Protein AF-A0A349E1Y2-F1 (afdb_monomer_lite)

Radius of gyration: 30.72 Å; chains: 1; bounding box: 69×61×112 Å

Sequence (383 aa):
MNTRKLNTIIAYQAIARTEKTYNQLSQEQRKIIEEQYIKGSHTPKEWIKLISKIVQYDTLADEARRFKIDQPIPTRMALLVVGVVIALLSAIQLKAYLMAGVALVTYFVGVFLYFLLPPGKKILQREQKQRLMAQKYSRILFDYSDLPNHFRKFILPFIKEVAKMMDDDEILRLNVNLGPKKELDHKFEREDIPTNENYDAPEGYVYEETEFYNYPLMNIRAKLSDGSILMFNIEDLIRNRRYVKKIYIEDDDKDELWKGTMRISYHLQTLLYKSSYDLAAKHTSKAGNFMIDDKENSVLDLKSKDNEFYLSYIDGGDAHILNLQASTITRLQRYYYFNDFEIDEELYYIPDIEFFKRLMRIIKHQVKPIKQKTAPDEVKNEE

Structure (mmCIF, N/CA/C/O backbone):
data_AF-A0A349E1Y2-F1
#
_entry.id   AF-A0A349E1Y2-F1
#
loop_
_atom_site.group_PDB
_atom_site.id
_atom_site.type_symbol
_atom_site.label_atom_id
_atom_site.label_alt_id
_atom_site.label_comp_id
_atom_site.label_asym_id
_atom_site.label_entity_id
_atom_site.label_seq_id
_atom_site.pdbx_PDB_ins_code
_atom_site.Cartn_x
_atom_site.Cartn_y
_atom_site.Cartn_z
_atom_site.occupancy
_atom_site.B_iso_or_equiv
_atom_site.auth_seq_id
_atom_site.auth_comp_id
_atom_site.auth_asym_id
_atom_site.auth_atom_id
_atom_site.pdbx_PDB_model_num
ATOM 1 N N . MET A 1 1 ? 11.392 30.718 -25.470 1.00 52.66 1 MET A N 1
ATOM 2 C CA . MET A 1 1 ? 12.154 29.642 -24.789 1.00 52.66 1 MET A CA 1
ATOM 3 C C . MET A 1 1 ? 11.576 28.306 -25.243 1.00 52.66 1 MET A C 1
ATOM 5 O O . MET A 1 1 ? 10.364 28.199 -25.269 1.00 52.66 1 MET A O 1
ATOM 9 N N . ASN A 1 2 ? 12.391 27.338 -25.679 1.00 76.88 2 ASN A N 1
ATOM 10 C CA . ASN A 1 2 ? 11.898 26.066 -26.234 1.00 76.88 2 ASN A CA 1
ATOM 11 C C . ASN A 1 2 ? 11.180 25.239 -25.144 1.00 76.88 2 ASN A C 1
ATOM 13 O O . ASN A 1 2 ? 11.788 24.968 -24.107 1.00 76.88 2 ASN A O 1
ATOM 17 N N . THR A 1 3 ? 9.928 24.838 -25.382 1.00 69.69 3 THR A N 1
ATOM 18 C CA . THR A 1 3 ? 9.076 24.040 -24.476 1.00 69.69 3 THR A CA 1
ATOM 19 C C . THR A 1 3 ? 9.789 22.792 -23.952 1.00 69.69 3 THR A C 1
ATOM 21 O O . THR A 1 3 ? 9.707 22.478 -22.769 1.00 69.69 3 THR A O 1
ATOM 24 N N . ARG A 1 4 ? 10.621 22.150 -24.783 1.00 67.69 4 ARG A N 1
ATOM 25 C CA . ARG A 1 4 ? 11.429 20.990 -24.378 1.00 67.69 4 ARG A CA 1
ATOM 26 C C . ARG A 1 4 ? 12.440 21.334 -23.283 1.00 67.69 4 ARG A C 1
ATOM 28 O O . ARG A 1 4 ? 12.598 20.590 -22.324 1.00 67.69 4 ARG A O 1
ATOM 35 N N . LYS A 1 5 ? 13.103 22.492 -23.392 1.00 66.25 5 LYS A N 1
ATOM 36 C CA . LYS A 1 5 ? 14.072 22.963 -22.389 1.00 66.25 5 LYS A CA 1
ATOM 37 C C . LYS A 1 5 ? 13.379 23.282 -21.062 1.00 66.25 5 LYS A C 1
ATOM 39 O O . LYS A 1 5 ? 13.960 23.022 -20.014 1.00 66.25 5 LYS A O 1
ATOM 44 N N . LEU A 1 6 ? 12.162 23.827 -21.112 1.00 69.88 6 LEU A N 1
ATOM 45 C CA . LEU A 1 6 ? 11.355 24.094 -19.922 1.00 69.88 6 LEU A CA 1
ATOM 46 C C . LEU A 1 6 ? 10.952 22.785 -19.223 1.00 69.88 6 LEU A C 1
ATOM 48 O O . LEU A 1 6 ? 11.232 22.643 -18.038 1.00 69.88 6 LEU A O 1
ATOM 52 N N . ASN A 1 7 ? 10.421 21.805 -19.960 1.00 70.94 7 ASN A N 1
ATOM 53 C CA . ASN A 1 7 ? 10.025 20.502 -19.407 1.00 70.94 7 ASN A CA 1
ATOM 54 C C . ASN A 1 7 ? 11.200 19.772 -18.750 1.00 70.94 7 ASN A C 1
ATOM 56 O O . ASN A 1 7 ? 11.075 19.252 -17.648 1.00 70.94 7 ASN A O 1
ATOM 60 N N . THR A 1 8 ? 12.374 19.798 -19.383 1.00 68.81 8 THR A N 1
ATOM 61 C CA . THR A 1 8 ? 13.592 19.220 -18.809 1.00 68.81 8 THR A CA 1
ATOM 62 C C . THR A 1 8 ? 14.010 19.911 -17.503 1.00 68.81 8 THR A C 1
ATOM 64 O O . THR A 1 8 ? 14.424 19.240 -16.564 1.00 68.81 8 THR A O 1
ATOM 67 N N . ILE A 1 9 ? 13.906 21.243 -17.411 1.00 71.44 9 ILE A N 1
ATOM 68 C CA . ILE A 1 9 ? 14.212 21.975 -16.169 1.00 71.44 9 ILE A CA 1
ATOM 69 C C . ILE A 1 9 ? 13.217 21.603 -15.063 1.00 71.44 9 ILE A C 1
ATOM 71 O O . ILE A 1 9 ? 13.644 21.369 -13.934 1.00 71.44 9 ILE A O 1
ATOM 75 N N . ILE A 1 10 ? 11.925 21.519 -15.388 1.00 75.94 10 ILE A N 1
ATOM 76 C CA . ILE A 1 10 ? 10.871 21.134 -14.441 1.00 75.94 10 ILE A CA 1
ATOM 77 C C . ILE A 1 10 ? 11.119 19.712 -13.919 1.00 75.94 10 ILE A C 1
ATOM 79 O O . ILE A 1 10 ? 11.145 19.513 -12.707 1.00 75.94 10 ILE A O 1
ATOM 83 N N . ALA A 1 11 ? 11.416 18.760 -14.807 1.00 74.06 11 ALA A N 1
ATOM 84 C CA . ALA A 1 11 ? 11.747 17.385 -14.437 1.00 74.06 11 ALA A CA 1
ATOM 85 C C . ALA A 1 11 ? 12.926 17.324 -13.451 1.00 74.06 11 ALA A C 1
ATOM 87 O O . ALA A 1 11 ? 12.847 16.675 -12.410 1.00 74.06 11 ALA A O 1
ATOM 88 N N . TYR A 1 12 ? 14.007 18.066 -13.719 1.00 75.62 12 TYR A N 1
ATOM 89 C CA . TYR A 1 12 ? 15.152 18.111 -12.805 1.00 75.62 12 TYR A CA 1
ATOM 90 C C . TYR A 1 12 ? 14.825 18.741 -11.457 1.00 75.62 12 TYR A C 1
ATOM 92 O O . TYR A 1 12 ? 15.349 18.298 -10.437 1.00 75.62 12 TYR A O 1
ATOM 100 N N . GLN A 1 13 ? 13.982 19.772 -11.434 1.00 81.31 13 GLN A N 1
ATOM 101 C CA . GLN A 1 13 ? 13.530 20.358 -10.178 1.00 81.31 13 GLN A CA 1
ATOM 102 C C . GLN A 1 13 ? 12.683 19.364 -9.378 1.00 81.31 13 GLN A C 1
ATOM 104 O O . GLN A 1 13 ? 12.879 19.271 -8.168 1.00 81.31 13 GLN A O 1
ATOM 109 N N . ALA A 1 14 ? 11.804 18.597 -10.029 1.00 82.25 14 ALA A N 1
ATOM 110 C CA . ALA A 1 14 ? 11.010 17.550 -9.386 1.00 82.25 14 ALA A CA 1
ATOM 111 C C . ALA A 1 14 ? 11.902 16.444 -8.793 1.00 82.25 14 ALA A C 1
ATOM 113 O O . ALA A 1 14 ? 11.780 16.113 -7.613 1.00 82.25 14 ALA A O 1
ATOM 114 N N . ILE A 1 15 ? 12.882 15.953 -9.558 1.00 80.88 15 ILE A N 1
ATOM 115 C CA . ILE A 1 15 ? 13.849 14.944 -9.095 1.00 80.88 15 ILE A CA 1
ATOM 116 C C . ILE A 1 15 ? 14.677 15.467 -7.912 1.00 80.88 15 ILE A C 1
ATOM 118 O O . ILE A 1 15 ? 14.789 14.799 -6.886 1.00 80.88 15 ILE A O 1
ATOM 122 N N . ALA A 1 16 ? 15.225 16.682 -8.011 1.00 82.69 16 ALA A N 1
ATOM 123 C CA . ALA A 1 16 ? 16.033 17.271 -6.942 1.00 82.69 16 ALA A CA 1
ATOM 124 C C . ALA A 1 16 ? 15.220 17.518 -5.659 1.00 82.69 16 ALA A C 1
ATOM 126 O O . ALA A 1 16 ? 15.735 17.347 -4.554 1.00 82.69 16 ALA A O 1
ATOM 127 N N . ARG A 1 17 ? 13.942 17.906 -5.787 1.00 86.62 17 ARG A N 1
ATOM 128 C CA . ARG A 1 17 ? 13.018 18.012 -4.647 1.00 86.62 17 ARG A CA 1
ATOM 129 C C . ARG A 1 17 ? 12.770 16.647 -4.013 1.00 86.62 17 ARG A C 1
ATOM 131 O O . ARG A 1 17 ? 12.836 16.548 -2.795 1.00 86.62 17 ARG A O 1
ATOM 138 N N . THR A 1 18 ? 12.553 15.615 -4.823 1.00 86.31 18 THR A N 1
ATOM 139 C CA . THR A 1 18 ? 12.339 14.237 -4.358 1.00 86.31 18 THR A CA 1
ATOM 140 C C . THR A 1 18 ? 13.556 13.708 -3.593 1.00 86.31 18 THR A C 1
ATOM 142 O O . THR A 1 18 ? 13.409 13.255 -2.461 1.00 86.31 18 THR A O 1
ATOM 145 N N . GLU A 1 19 ? 14.772 13.874 -4.135 1.00 84.56 19 GLU A N 1
ATOM 146 C CA . GLU A 1 19 ? 16.039 13.522 -3.463 1.00 84.56 19 GLU A CA 1
ATOM 147 C C . GLU A 1 19 ? 16.191 14.263 -2.128 1.00 84.56 19 GLU A C 1
ATOM 149 O O . GLU A 1 19 ? 16.528 13.671 -1.101 1.00 84.56 19 GLU A O 1
ATOM 154 N N . LYS A 1 20 ? 15.911 15.570 -2.119 1.00 89.38 20 LYS A N 1
ATOM 155 C CA . LYS A 1 20 ? 15.967 16.374 -0.897 1.00 89.38 20 LYS A CA 1
ATOM 156 C C . LYS A 1 20 ? 14.991 15.852 0.160 1.00 89.38 20 LYS A C 1
ATOM 158 O O . LYS A 1 20 ? 15.387 15.732 1.317 1.00 89.38 20 LYS A O 1
ATOM 163 N N . THR A 1 21 ? 13.755 15.538 -0.224 1.00 90.19 21 THR A N 1
ATOM 164 C CA . THR A 1 21 ? 12.740 14.993 0.686 1.00 90.19 21 THR A CA 1
ATOM 165 C C . THR A 1 21 ? 13.155 13.621 1.215 1.00 90.19 21 THR A C 1
ATOM 167 O O . THR A 1 21 ? 13.096 13.412 2.423 1.00 90.19 21 THR A O 1
ATOM 170 N N . TYR A 1 22 ? 13.670 12.727 0.362 1.00 89.00 22 TYR A N 1
ATOM 171 C CA . TYR A 1 22 ? 14.187 11.412 0.768 1.00 89.00 22 TYR A CA 1
ATOM 172 C C . TYR A 1 22 ? 15.303 11.522 1.817 1.00 89.00 22 TYR A C 1
ATOM 174 O O . TYR A 1 22 ? 15.293 10.861 2.858 1.00 89.00 22 TYR A O 1
ATOM 182 N N . ASN A 1 23 ? 16.242 12.444 1.598 1.00 89.44 23 ASN A N 1
ATOM 183 C CA . ASN A 1 23 ? 17.347 12.688 2.521 1.00 89.44 23 ASN A CA 1
ATOM 184 C C . ASN A 1 23 ? 16.897 13.270 3.875 1.00 89.44 23 ASN A C 1
ATOM 186 O O . ASN A 1 23 ? 17.634 13.177 4.853 1.00 89.44 23 ASN A O 1
ATOM 190 N N . GLN A 1 24 ? 15.689 13.832 3.961 1.00 93.12 24 GLN A N 1
ATOM 191 C CA . GLN A 1 24 ? 15.084 14.327 5.204 1.00 93.12 24 GLN A CA 1
ATOM 192 C C . GLN A 1 24 ? 14.238 13.277 5.941 1.00 93.12 24 GLN A C 1
ATOM 194 O O . GLN A 1 24 ? 13.742 13.556 7.042 1.00 93.12 24 GLN A O 1
ATOM 199 N N . LEU A 1 25 ? 14.039 12.100 5.341 1.00 92.94 25 LEU A N 1
ATOM 200 C CA . LEU A 1 25 ? 13.362 10.982 5.987 1.00 92.94 25 LEU A CA 1
ATOM 201 C C . LEU A 1 25 ? 14.235 10.403 7.102 1.00 92.94 25 LEU A C 1
ATOM 203 O O . LEU A 1 25 ? 15.463 10.341 6.975 1.00 92.94 25 LEU A O 1
ATOM 207 N N . SER A 1 26 ? 13.591 9.984 8.192 1.00 95.12 26 SER A N 1
ATOM 208 C CA . SER A 1 26 ? 14.247 9.222 9.254 1.00 95.12 26 SER A CA 1
ATOM 209 C C . SER A 1 26 ? 14.672 7.843 8.744 1.00 95.12 26 SER A C 1
ATOM 211 O O . SER A 1 26 ? 14.184 7.362 7.721 1.00 95.12 26 SER A O 1
ATOM 213 N N . GLN A 1 27 ? 15.565 7.181 9.480 1.00 94.00 27 GLN A N 1
ATOM 214 C CA . GLN A 1 27 ? 15.985 5.816 9.155 1.00 94.00 27 GLN A CA 1
ATOM 215 C C . GLN A 1 27 ? 14.794 4.849 9.099 1.00 94.00 27 GLN A C 1
ATOM 217 O O . GLN A 1 27 ? 14.702 4.048 8.180 1.00 94.00 27 GLN A O 1
ATOM 222 N N . GLU A 1 28 ? 13.855 4.974 10.036 1.00 93.75 28 GLU A N 1
ATOM 223 C CA . GLU A 1 28 ? 12.622 4.184 10.060 1.00 93.75 28 GLU A CA 1
ATOM 224 C C . GLU A 1 28 ? 11.751 4.416 8.817 1.00 93.75 28 GLU A C 1
ATOM 226 O O . GLU A 1 28 ? 11.279 3.467 8.203 1.00 93.75 28 GLU A O 1
ATOM 231 N N . GLN A 1 29 ? 11.588 5.671 8.393 1.00 93.00 29 GLN A N 1
ATOM 232 C CA . GLN A 1 29 ? 10.820 5.999 7.190 1.00 93.00 29 GLN A CA 1
ATOM 233 C C . GLN A 1 29 ? 11.460 5.431 5.926 1.00 93.00 29 GLN A C 1
ATOM 235 O O . GLN A 1 29 ? 10.749 4.933 5.061 1.00 93.00 29 GLN A O 1
ATOM 240 N N . ARG A 1 30 ? 12.793 5.494 5.816 1.00 90.56 30 ARG A N 1
ATOM 241 C CA . ARG A 1 30 ? 13.512 4.889 4.686 1.00 90.56 30 ARG A CA 1
ATOM 242 C C . ARG A 1 30 ? 13.379 3.376 4.694 1.00 90.56 30 ARG A C 1
ATOM 244 O O . ARG A 1 30 ? 13.084 2.813 3.654 1.00 90.56 30 ARG A O 1
ATOM 251 N N . LYS A 1 31 ? 13.488 2.749 5.868 1.00 90.50 31 LYS A N 1
ATOM 252 C CA . LYS A 1 31 ? 13.283 1.309 6.028 1.00 90.50 31 LYS A CA 1
ATOM 253 C C . LYS A 1 31 ? 11.891 0.877 5.554 1.00 90.50 31 LYS A C 1
ATOM 255 O O . LYS A 1 31 ? 11.790 -0.073 4.797 1.00 90.50 31 LYS A O 1
ATOM 260 N N . ILE A 1 32 ? 10.838 1.614 5.918 1.00 91.00 32 ILE A N 1
ATOM 261 C CA . ILE A 1 32 ? 9.468 1.344 5.441 1.00 91.00 32 ILE A CA 1
ATOM 262 C C . ILE A 1 32 ? 9.360 1.453 3.915 1.00 91.00 32 ILE A C 1
ATOM 264 O O . ILE A 1 32 ? 8.614 0.695 3.307 1.00 91.00 32 ILE A O 1
ATOM 268 N N . ILE A 1 33 ? 10.074 2.398 3.296 1.00 87.44 33 ILE A N 1
ATOM 269 C CA . ILE A 1 33 ? 10.068 2.572 1.838 1.00 87.44 33 ILE A CA 1
ATOM 270 C C . ILE A 1 33 ? 10.823 1.435 1.147 1.00 87.44 33 ILE A C 1
ATOM 272 O O . ILE A 1 33 ? 10.329 0.891 0.167 1.00 87.44 33 ILE A O 1
ATOM 276 N N . GLU A 1 34 ? 12.003 1.090 1.660 1.00 84.56 34 GLU A N 1
ATOM 277 C CA . GLU A 1 34 ? 12.879 0.053 1.107 1.00 84.56 34 GLU A CA 1
ATOM 278 C C . GLU A 1 34 ? 12.274 -1.349 1.263 1.00 84.56 34 GLU A C 1
ATOM 280 O O . GLU A 1 34 ? 12.304 -2.130 0.321 1.00 84.56 34 GLU A O 1
ATOM 285 N N . GLU A 1 35 ? 11.699 -1.659 2.428 1.00 86.50 35 GLU A N 1
ATOM 286 C CA . GLU A 1 35 ? 11.085 -2.964 2.714 1.00 86.50 35 GLU A CA 1
ATOM 287 C C . GLU A 1 35 ? 9.614 -3.040 2.285 1.00 86.50 35 GLU A C 1
ATOM 289 O O . GLU A 1 35 ? 9.026 -4.115 2.329 1.00 86.50 35 GLU A O 1
ATOM 294 N N . GLN A 1 36 ? 8.992 -1.907 1.933 1.00 86.44 36 GLN A N 1
ATOM 295 C CA . GLN A 1 36 ? 7.547 -1.797 1.683 1.00 86.44 36 GLN A 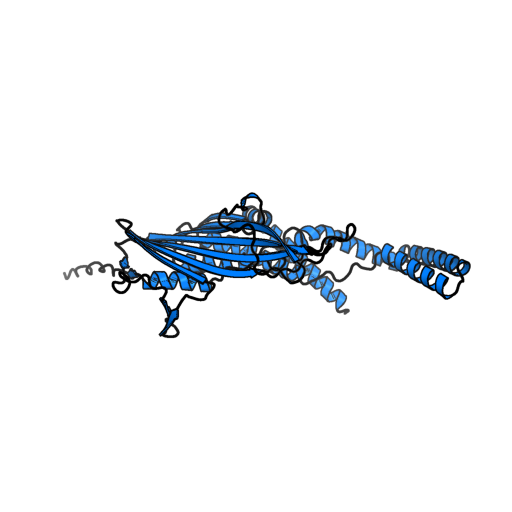CA 1
ATOM 296 C C . GLN A 1 36 ? 6.699 -2.403 2.815 1.00 86.44 36 GLN A C 1
ATOM 298 O O . GLN A 1 36 ? 5.600 -2.915 2.608 1.00 86.44 36 GLN A O 1
ATOM 303 N N . TYR A 1 37 ? 7.207 -2.326 4.042 1.00 89.50 37 TYR A N 1
ATOM 304 C CA . TYR A 1 37 ? 6.638 -2.998 5.197 1.00 89.50 37 TYR A CA 1
ATOM 305 C C . TYR A 1 37 ? 6.566 -2.036 6.378 1.00 89.50 37 TYR A C 1
ATOM 307 O O . TYR A 1 37 ? 7.553 -1.412 6.768 1.00 89.50 37 TYR A O 1
ATOM 315 N N . ILE A 1 38 ? 5.377 -1.898 6.960 1.00 91.62 38 ILE A N 1
ATOM 316 C CA . ILE A 1 38 ? 5.148 -1.103 8.165 1.00 91.62 38 ILE A CA 1
ATOM 317 C C . ILE A 1 38 ? 4.969 -2.072 9.317 1.00 91.62 38 ILE A C 1
ATOM 319 O O . ILE A 1 38 ? 4.028 -2.856 9.313 1.00 91.62 38 ILE A O 1
ATOM 323 N N . LYS A 1 39 ? 5.812 -1.988 10.343 1.00 93.88 39 LYS A N 1
ATOM 324 C CA . LYS A 1 39 ? 5.626 -2.754 11.576 1.00 93.88 39 LYS A CA 1
ATOM 325 C C . LYS A 1 39 ? 6.066 -1.929 12.764 1.00 93.88 39 LYS A C 1
ATOM 327 O O . LYS A 1 39 ? 7.240 -1.598 12.889 1.00 93.88 39 LYS A O 1
ATOM 332 N N . GLY A 1 40 ? 5.129 -1.626 13.652 1.00 94.62 40 GLY A N 1
ATOM 333 C CA . GLY A 1 40 ? 5.440 -0.804 14.810 1.00 94.62 40 GLY A CA 1
ATOM 334 C C . GLY A 1 40 ? 4.278 -0.608 15.766 1.00 94.62 40 GLY A C 1
ATOM 335 O O . GLY A 1 40 ? 3.177 -1.140 15.602 1.00 94.62 40 GLY A O 1
ATOM 336 N N . SER A 1 41 ? 4.553 0.157 16.811 1.00 96.62 41 SER A N 1
ATOM 337 C CA . SER A 1 41 ? 3.605 0.518 17.860 1.00 96.62 41 SER A CA 1
ATOM 338 C C . SER A 1 41 ? 3.901 1.952 18.263 1.00 96.62 41 SER A C 1
ATOM 340 O O . SER A 1 41 ? 4.926 2.215 18.883 1.00 96.62 41 SER A O 1
ATOM 342 N N . HIS A 1 42 ? 3.020 2.863 17.867 1.00 97.31 42 HIS A N 1
ATOM 343 C CA . HIS A 1 42 ? 3.172 4.301 18.076 1.00 97.31 42 HIS A CA 1
ATOM 344 C C . HIS A 1 42 ? 1.828 4.910 18.448 1.00 97.31 42 HIS A C 1
ATOM 346 O O . HIS A 1 42 ? 0.777 4.321 18.181 1.00 97.31 42 HIS A O 1
ATOM 352 N N . THR A 1 43 ? 1.851 6.114 19.008 1.00 97.94 43 THR A N 1
ATOM 353 C CA . THR A 1 43 ? 0.619 6.899 19.143 1.00 97.94 43 THR A CA 1
ATOM 354 C C . THR A 1 43 ? 0.076 7.275 17.755 1.00 97.94 43 THR A C 1
ATOM 356 O O . THR A 1 43 ? 0.845 7.382 16.786 1.00 97.94 43 THR A O 1
ATOM 359 N N . PRO A 1 44 ? -1.236 7.529 17.599 1.00 96.88 44 PRO A N 1
ATOM 360 C CA . PRO A 1 44 ? -1.799 7.956 16.320 1.00 96.88 44 PRO A CA 1
ATOM 361 C C . PRO A 1 44 ? -1.108 9.202 15.748 1.00 96.88 44 PRO A C 1
ATOM 363 O O . PRO A 1 44 ? -0.859 9.289 14.545 1.00 96.88 44 PRO A O 1
ATOM 366 N N . LYS A 1 45 ? -0.728 10.154 16.609 1.00 97.12 45 LYS A N 1
ATOM 367 C CA . LYS A 1 45 ? -0.027 11.384 16.215 1.00 97.12 45 LYS A CA 1
ATOM 368 C C . LYS A 1 45 ? 1.363 11.107 15.642 1.00 97.12 45 LYS A C 1
ATOM 370 O O . LYS A 1 45 ? 1.748 11.711 14.636 1.00 97.12 45 LYS A O 1
ATOM 375 N N . GLU A 1 46 ? 2.109 10.200 16.262 1.00 97.12 46 GLU A N 1
ATOM 376 C CA . GLU A 1 46 ? 3.413 9.751 15.770 1.00 97.12 46 GLU A CA 1
ATOM 377 C C . GLU A 1 46 ? 3.281 9.042 14.425 1.00 97.12 46 GLU A C 1
ATOM 379 O O . GLU A 1 46 ? 3.988 9.407 13.485 1.00 97.12 46 GLU A O 1
ATOM 384 N N . TRP A 1 47 ? 2.318 8.125 14.291 1.00 96.75 47 TRP A N 1
ATOM 385 C CA . TRP A 1 47 ? 2.032 7.456 13.023 1.00 96.75 47 TRP A CA 1
ATOM 386 C C . TRP A 1 47 ? 1.677 8.442 11.912 1.00 96.75 47 TRP A C 1
ATOM 388 O O . TRP A 1 47 ? 2.244 8.379 10.822 1.00 96.75 47 TRP A O 1
ATOM 398 N N . ILE A 1 48 ? 0.785 9.399 12.180 1.00 96.75 48 ILE A N 1
ATOM 399 C CA . ILE A 1 48 ? 0.413 10.431 11.206 1.00 96.75 48 ILE A CA 1
ATOM 400 C C . ILE A 1 48 ? 1.650 11.220 10.778 1.00 96.75 48 ILE A C 1
ATOM 402 O O . ILE A 1 48 ? 1.842 11.443 9.582 1.00 96.75 48 ILE A O 1
ATOM 406 N N . LYS A 1 49 ? 2.511 11.627 11.718 1.00 96.19 49 LYS A N 1
ATOM 407 C CA . LYS A 1 49 ? 3.748 12.361 11.415 1.00 96.19 49 LYS A CA 1
ATOM 408 C C . LYS A 1 49 ? 4.719 11.519 10.583 1.00 96.19 49 LYS A C 1
ATOM 410 O O . LYS A 1 49 ? 5.316 12.044 9.638 1.00 96.19 49 LYS A O 1
ATOM 415 N N . LEU A 1 50 ? 4.864 10.240 10.921 1.00 95.06 50 LEU A N 1
ATOM 416 C CA . LEU A 1 50 ? 5.732 9.294 10.231 1.00 95.06 50 LEU A CA 1
ATOM 417 C C . LEU A 1 50 ? 5.255 9.085 8.789 1.00 95.06 50 LEU A C 1
ATOM 419 O O . LEU A 1 50 ? 6.010 9.354 7.853 1.00 95.06 50 LEU A O 1
ATOM 423 N N . ILE A 1 51 ? 3.997 8.683 8.603 1.00 94.94 51 ILE A N 1
ATOM 424 C CA . ILE A 1 51 ? 3.429 8.339 7.294 1.00 94.94 51 ILE A CA 1
ATOM 425 C C . ILE A 1 51 ? 3.242 9.580 6.414 1.00 94.94 51 ILE A C 1
ATOM 427 O O . ILE A 1 51 ? 3.446 9.506 5.206 1.00 94.94 51 ILE A O 1
ATOM 431 N N . SER A 1 52 ? 2.931 10.752 6.982 1.00 95.12 52 SER A N 1
ATOM 432 C CA . SER A 1 52 ? 2.738 11.975 6.183 1.00 95.12 52 SER A CA 1
ATOM 433 C C . SER A 1 52 ? 3.983 12.367 5.384 1.00 95.12 52 SER A C 1
ATOM 435 O O . SER A 1 52 ? 3.851 12.814 4.247 1.00 95.12 52 SER A O 1
ATOM 437 N N . LYS A 1 53 ? 5.193 12.187 5.934 1.00 92.94 53 LYS A N 1
ATOM 438 C CA . LYS A 1 53 ? 6.430 12.453 5.178 1.00 92.94 53 LYS A CA 1
ATOM 439 C C . LYS A 1 53 ? 6.664 11.430 4.065 1.00 92.94 53 LYS A C 1
ATOM 441 O O . LYS A 1 53 ? 7.144 11.814 3.003 1.00 92.94 53 LYS A O 1
ATOM 446 N N . ILE A 1 54 ? 6.301 10.164 4.289 1.00 92.31 54 ILE A N 1
ATOM 447 C CA . ILE A 1 54 ? 6.363 9.120 3.255 1.00 92.31 54 ILE A CA 1
ATOM 448 C C . ILE A 1 54 ? 5.397 9.471 2.117 1.00 92.31 54 ILE A C 1
ATOM 450 O O . ILE A 1 54 ? 5.806 9.497 0.966 1.00 92.31 54 ILE A O 1
ATOM 454 N N . VAL A 1 55 ? 4.161 9.873 2.432 1.00 92.19 55 VAL A N 1
ATOM 455 C CA . VAL A 1 55 ? 3.165 10.321 1.438 1.00 92.19 55 VAL A CA 1
ATOM 456 C C . VAL A 1 55 ? 3.628 11.558 0.654 1.00 92.19 55 VAL A C 1
ATOM 458 O O . VAL A 1 55 ? 3.355 11.679 -0.541 1.00 92.19 55 VAL A O 1
ATOM 461 N N . GLN A 1 56 ? 4.326 12.494 1.306 1.00 91.69 56 GLN A N 1
ATOM 462 C CA . GLN A 1 56 ? 4.923 13.652 0.630 1.00 91.69 56 GLN A CA 1
ATOM 463 C C . GLN A 1 56 ? 6.024 13.231 -0.346 1.00 91.69 56 GLN A C 1
ATOM 465 O O . GLN A 1 56 ? 6.059 13.735 -1.466 1.00 91.69 56 GLN A O 1
ATOM 470 N N . TYR A 1 57 ? 6.906 12.319 0.070 1.00 89.88 57 TYR A N 1
ATOM 471 C CA . TYR A 1 57 ? 7.926 11.744 -0.804 1.00 89.88 57 TYR A CA 1
ATOM 472 C C . TYR A 1 57 ? 7.287 11.026 -2.000 1.00 89.88 57 TYR A C 1
ATOM 474 O O . TYR A 1 57 ? 7.614 11.361 -3.133 1.00 89.88 57 TYR A O 1
ATOM 482 N N . ASP A 1 58 ? 6.323 10.141 -1.750 1.00 87.19 58 ASP A N 1
ATOM 483 C CA . ASP A 1 58 ? 5.578 9.383 -2.761 1.00 87.19 58 ASP A CA 1
ATOM 484 C C . ASP A 1 58 ? 4.911 10.300 -3.801 1.00 87.19 58 ASP A C 1
ATOM 486 O O . ASP A 1 58 ? 5.074 10.138 -5.005 1.00 87.19 58 ASP A O 1
ATOM 490 N N . THR A 1 59 ? 4.258 11.375 -3.349 1.00 87.44 59 THR A N 1
ATOM 491 C CA . THR A 1 59 ? 3.621 12.347 -4.254 1.00 87.44 59 THR A CA 1
ATOM 492 C C . THR A 1 59 ? 4.636 13.092 -5.132 1.00 87.44 59 THR A C 1
ATOM 494 O O . THR A 1 59 ? 4.352 13.374 -6.296 1.00 87.44 59 THR A O 1
ATOM 497 N N . LEU A 1 60 ? 5.818 13.415 -4.598 1.00 86.38 60 LEU A N 1
ATOM 498 C CA . LEU A 1 60 ? 6.893 14.043 -5.375 1.00 86.38 60 LEU A CA 1
ATOM 499 C C . LEU A 1 60 ? 7.558 13.049 -6.335 1.00 86.38 60 LEU A C 1
ATOM 501 O O . LEU A 1 60 ? 7.914 13.433 -7.449 1.00 86.38 60 LEU A O 1
ATOM 505 N N . ALA A 1 61 ? 7.687 11.783 -5.931 1.00 82.00 61 ALA A N 1
ATOM 506 C CA . ALA A 1 61 ? 8.184 10.708 -6.779 1.00 82.00 61 ALA A CA 1
ATOM 507 C C . ALA A 1 61 ? 7.229 10.455 -7.959 1.00 82.00 61 ALA A C 1
ATOM 509 O O . ALA A 1 61 ? 7.679 10.441 -9.102 1.00 82.00 61 ALA A O 1
ATOM 510 N N . ASP A 1 62 ? 5.915 10.380 -7.716 1.00 80.38 62 ASP A N 1
ATOM 511 C CA . ASP A 1 62 ? 4.863 10.354 -8.747 1.00 80.38 62 ASP A CA 1
ATOM 512 C C . ASP A 1 62 ? 5.003 11.507 -9.748 1.00 80.38 62 ASP A C 1
ATOM 514 O O . ASP A 1 62 ? 4.950 11.310 -10.965 1.00 80.38 62 ASP A O 1
ATOM 518 N N . GLU A 1 63 ? 5.173 12.732 -9.245 1.00 80.94 63 GLU A N 1
ATOM 519 C CA . GLU A 1 63 ? 5.355 13.916 -10.083 1.00 80.94 63 GLU A CA 1
ATOM 520 C C . GLU A 1 63 ? 6.634 13.801 -10.924 1.00 80.94 63 GLU A C 1
ATOM 522 O O . GLU A 1 63 ? 6.598 14.042 -12.131 1.00 80.94 63 GLU A O 1
ATOM 527 N N . ALA A 1 64 ? 7.745 13.372 -10.320 1.00 77.12 64 ALA A N 1
ATOM 528 C CA . ALA A 1 64 ? 9.009 13.155 -11.014 1.00 77.12 64 ALA A CA 1
ATOM 529 C C . ALA A 1 64 ? 8.903 12.068 -12.101 1.00 77.12 64 ALA A C 1
ATOM 531 O O . ALA A 1 64 ? 9.469 12.252 -13.179 1.00 77.12 64 ALA A O 1
ATOM 532 N N . ARG A 1 65 ? 8.134 10.992 -11.865 1.00 73.00 65 ARG A N 1
ATOM 533 C CA . ARG A 1 65 ? 7.877 9.904 -12.830 1.00 73.00 65 ARG A CA 1
ATOM 534 C C . ARG A 1 65 ? 7.096 10.365 -14.059 1.00 73.00 65 ARG A C 1
ATOM 536 O O . ARG A 1 65 ? 7.395 9.939 -15.173 1.00 73.00 65 ARG A O 1
ATOM 543 N N . ARG A 1 66 ? 6.114 11.260 -13.885 1.00 70.94 66 ARG A N 1
ATOM 544 C CA . ARG A 1 66 ? 5.315 11.803 -15.007 1.00 70.94 66 ARG A CA 1
ATOM 545 C C . ARG A 1 66 ? 6.173 12.515 -16.040 1.00 70.94 66 ARG A C 1
ATOM 547 O O . ARG A 1 66 ? 5.835 12.526 -17.223 1.00 70.94 66 ARG A O 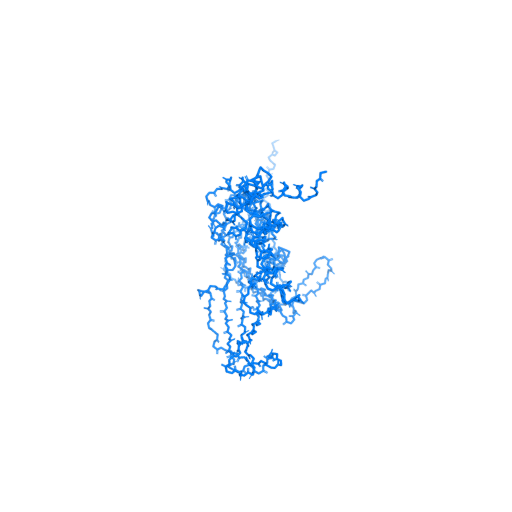1
ATOM 554 N N . PHE A 1 67 ? 7.294 13.080 -15.609 1.00 67.38 67 PHE A N 1
ATOM 555 C CA . PHE A 1 67 ? 8.313 13.552 -16.523 1.00 67.38 67 PHE A CA 1
ATOM 556 C C . PHE A 1 67 ? 9.125 12.358 -17.016 1.00 67.38 67 PHE A C 1
ATOM 558 O O . PHE A 1 67 ? 10.267 12.155 -16.601 1.00 67.38 67 PHE A O 1
ATOM 565 N N . LYS A 1 68 ? 8.552 11.590 -17.956 1.00 56.47 68 LYS A N 1
ATOM 566 C CA . LYS A 1 68 ? 9.363 10.744 -18.834 1.00 56.47 68 LYS A CA 1
ATOM 567 C C . LYS A 1 68 ? 10.477 11.646 -19.347 1.00 56.47 68 LYS A C 1
ATOM 569 O O . LYS A 1 68 ? 10.210 12.697 -19.935 1.00 56.47 68 LYS A O 1
ATOM 574 N N . ILE A 1 69 ? 11.728 11.311 -19.032 1.00 53.97 69 ILE A N 1
ATOM 575 C CA . ILE A 1 69 ? 12.873 11.998 -19.623 1.00 53.97 69 ILE A CA 1
ATOM 576 C C . ILE A 1 69 ? 12.825 11.595 -21.095 1.00 53.97 69 ILE A C 1
ATOM 578 O O . ILE A 1 69 ? 13.365 10.566 -21.491 1.00 53.97 69 ILE A O 1
ATOM 582 N N . ASP A 1 70 ? 12.040 12.353 -21.863 1.00 42.72 70 ASP A N 1
ATOM 583 C CA . ASP A 1 70 ? 11.630 11.992 -23.205 1.00 42.72 70 ASP A CA 1
ATOM 584 C C . ASP A 1 70 ? 12.859 11.876 -24.093 1.00 42.72 70 ASP A C 1
ATOM 586 O O . ASP A 1 70 ? 13.531 12.864 -24.427 1.00 42.72 70 ASP A O 1
ATOM 590 N N . GLN A 1 71 ? 13.044 10.625 -24.500 1.00 45.00 71 GLN A N 1
ATOM 591 C CA . GLN A 1 71 ? 13.985 10.094 -25.462 1.00 45.00 71 GLN A CA 1
ATOM 592 C C . GLN A 1 71 ? 15.457 10.186 -25.044 1.00 45.00 71 GLN A C 1
ATOM 594 O O . GLN A 1 71 ? 15.947 11.267 -24.695 1.00 45.00 71 GLN A O 1
ATOM 599 N N . PRO A 1 72 ? 16.221 9.083 -25.179 1.00 49.31 72 PRO A N 1
ATOM 600 C CA . PRO A 1 72 ? 17.666 9.209 -25.227 1.00 49.31 72 PRO A CA 1
ATOM 601 C C . PRO A 1 72 ? 17.987 10.226 -26.328 1.00 49.31 72 PRO A C 1
ATOM 603 O O . PRO A 1 72 ? 17.524 10.088 -27.463 1.00 49.31 72 PRO A O 1
ATOM 606 N N . ILE A 1 73 ? 18.752 11.278 -26.000 1.00 53.09 73 ILE A N 1
ATOM 607 C CA . ILE A 1 73 ? 19.440 12.062 -27.034 1.00 53.09 73 ILE A CA 1
ATOM 608 C C . ILE A 1 73 ? 20.066 11.022 -27.969 1.00 53.09 73 ILE A C 1
ATOM 610 O O . ILE A 1 73 ? 20.721 10.121 -27.434 1.00 53.09 73 ILE A O 1
ATOM 614 N N . PRO A 1 74 ? 19.836 11.076 -29.300 1.00 53.81 74 PRO A N 1
ATOM 615 C CA . PRO A 1 74 ? 20.367 10.075 -30.209 1.00 53.81 74 PRO A CA 1
ATOM 616 C C . PRO A 1 74 ? 21.858 9.966 -29.938 1.00 53.81 74 PRO A C 1
ATOM 618 O O . PRO A 1 74 ? 22.622 10.914 -30.130 1.00 53.81 74 PRO A O 1
ATOM 621 N N . THR A 1 75 ? 22.227 8.825 -29.366 1.00 63.03 75 THR A N 1
ATOM 622 C CA . THR A 1 75 ? 23.580 8.579 -28.903 1.00 63.03 75 THR A CA 1
ATOM 623 C C . THR A 1 75 ? 24.492 8.624 -30.122 1.00 63.03 75 THR A C 1
ATOM 625 O O . THR A 1 75 ? 24.046 8.426 -31.258 1.00 63.03 75 THR A O 1
ATOM 628 N N . ARG A 1 76 ? 25.795 8.839 -29.920 1.00 66.88 76 ARG A N 1
ATOM 629 C CA . ARG A 1 76 ? 26.777 8.689 -31.008 1.00 66.88 76 ARG A CA 1
ATOM 630 C C . ARG A 1 76 ? 26.543 7.390 -31.799 1.00 66.88 76 ARG A C 1
ATOM 632 O O . ARG A 1 76 ? 26.631 7.408 -33.019 1.00 66.88 76 ARG A O 1
ATOM 639 N N . MET A 1 77 ? 26.167 6.307 -31.116 1.00 66.38 77 MET A N 1
ATOM 640 C CA . MET A 1 77 ? 25.829 5.020 -31.731 1.00 66.38 77 MET A CA 1
ATOM 641 C C . MET A 1 77 ? 24.545 5.076 -32.565 1.00 66.38 77 MET A C 1
ATOM 643 O O . MET A 1 77 ? 24.546 4.563 -33.674 1.00 66.38 77 MET A O 1
ATOM 647 N N . ALA A 1 78 ? 23.484 5.742 -32.102 1.00 71.19 78 ALA A N 1
ATOM 648 C CA . ALA A 1 78 ? 22.245 5.884 -32.870 1.00 71.19 78 ALA A CA 1
ATOM 649 C C . ALA A 1 78 ? 22.466 6.629 -34.198 1.00 71.19 78 ALA A C 1
ATOM 651 O O . ALA A 1 78 ? 21.960 6.201 -35.231 1.00 71.19 78 ALA A O 1
ATOM 652 N N . LEU A 1 79 ? 23.274 7.698 -34.202 1.00 73.31 79 LEU A N 1
ATOM 653 C CA . LEU A 1 79 ? 23.635 8.403 -35.440 1.00 73.31 79 LEU A CA 1
ATOM 654 C C . LEU A 1 79 ? 24.475 7.521 -36.377 1.00 73.31 79 LEU A C 1
ATOM 656 O O . LEU A 1 79 ? 24.214 7.484 -37.576 1.00 73.31 79 LEU A O 1
ATOM 660 N N . LEU A 1 80 ? 25.434 6.761 -35.836 1.00 76.81 80 LEU A N 1
ATOM 661 C CA . LEU A 1 80 ? 26.226 5.811 -36.626 1.00 76.81 80 LEU A CA 1
ATOM 662 C C . LEU A 1 80 ? 25.346 4.713 -37.248 1.00 76.81 80 LEU A C 1
ATOM 664 O O . LEU A 1 80 ? 25.495 4.423 -38.431 1.00 76.81 80 LEU A O 1
ATOM 668 N N . VAL A 1 81 ? 24.401 4.153 -36.487 1.00 79.75 81 VAL A N 1
ATOM 669 C CA . VAL A 1 81 ? 23.466 3.114 -36.952 1.00 79.75 81 VAL A CA 1
ATOM 670 C C . VAL A 1 81 ? 22.537 3.650 -38.040 1.00 79.75 81 VAL A C 1
ATOM 672 O O . VAL A 1 81 ? 22.388 3.008 -39.075 1.00 79.75 81 VAL A O 1
ATOM 675 N N . VAL A 1 82 ? 21.967 4.847 -37.863 1.00 80.75 82 VAL A N 1
ATOM 676 C CA . VAL A 1 82 ? 21.124 5.486 -38.889 1.00 80.75 82 VAL A CA 1
ATOM 677 C C . VAL A 1 82 ? 21.907 5.687 -40.190 1.00 80.75 82 VAL A C 1
ATOM 679 O O . VAL A 1 82 ? 21.392 5.383 -41.264 1.00 80.75 82 VAL A O 1
ATOM 682 N N . GLY A 1 83 ? 23.166 6.127 -40.106 1.00 77.06 83 GLY A N 1
ATOM 683 C CA . GLY A 1 83 ? 24.038 6.254 -41.276 1.00 77.06 83 GLY A CA 1
ATOM 684 C C . GLY A 1 83 ? 24.275 4.931 -42.005 1.00 77.06 83 GLY A C 1
ATOM 685 O O . GLY A 1 83 ? 24.190 4.885 -43.231 1.00 77.06 83 GLY A O 1
ATOM 686 N N . VAL A 1 84 ? 24.510 3.845 -41.261 1.00 82.31 84 VAL A N 1
ATOM 687 C CA . VAL A 1 84 ? 24.688 2.493 -41.819 1.00 82.31 84 VAL A CA 1
ATOM 688 C C . VAL A 1 84 ? 23.424 2.008 -42.520 1.00 82.31 84 VAL A C 1
ATOM 690 O O . VAL A 1 84 ? 23.504 1.547 -43.656 1.00 82.31 84 VAL A O 1
ATOM 693 N N . VAL A 1 85 ? 22.259 2.150 -41.882 1.00 83.25 85 VAL A N 1
ATOM 694 C CA . VAL A 1 85 ? 20.970 1.723 -42.448 1.00 83.25 85 VAL A CA 1
ATOM 695 C C . VAL A 1 85 ? 20.661 2.487 -43.738 1.00 83.25 85 VAL A C 1
ATOM 697 O O . VAL A 1 85 ? 20.324 1.872 -44.748 1.00 83.25 85 VAL A O 1
ATOM 700 N N . ILE A 1 86 ? 20.842 3.812 -43.748 1.00 80.38 86 ILE A N 1
ATOM 701 C CA . ILE A 1 86 ? 20.613 4.641 -44.941 1.00 80.38 86 ILE A CA 1
ATOM 702 C C . ILE A 1 86 ? 21.579 4.262 -46.071 1.00 80.38 86 ILE A C 1
ATOM 704 O O . ILE A 1 86 ? 21.159 4.158 -47.226 1.00 80.38 86 ILE A O 1
ATOM 708 N N . ALA A 1 87 ? 22.857 4.027 -45.762 1.00 76.56 87 ALA A N 1
ATOM 709 C CA . ALA A 1 87 ? 23.846 3.624 -46.758 1.00 76.56 87 ALA A CA 1
ATOM 710 C C . ALA A 1 87 ? 23.531 2.246 -47.362 1.00 76.56 87 ALA A C 1
ATOM 712 O O . ALA A 1 87 ? 23.606 2.093 -48.579 1.00 76.56 87 ALA A O 1
ATOM 713 N N . LEU A 1 88 ? 23.122 1.273 -46.539 1.00 78.75 88 LEU A N 1
ATOM 714 C CA . LEU A 1 88 ? 22.696 -0.060 -46.982 1.00 78.75 88 LEU A CA 1
ATOM 715 C C . LEU A 1 88 ? 21.467 0.005 -47.894 1.00 78.75 88 LEU A C 1
ATOM 717 O O . LEU A 1 88 ? 21.489 -0.560 -48.986 1.00 78.75 88 LEU A O 1
ATOM 721 N N . LEU A 1 89 ? 20.427 0.738 -47.489 1.00 83.12 89 LEU A N 1
ATOM 722 C CA . LEU A 1 89 ? 19.217 0.917 -48.298 1.00 83.12 89 LEU A CA 1
ATOM 723 C C . LEU A 1 89 ? 19.532 1.589 -49.642 1.00 83.12 89 LEU A C 1
ATOM 725 O O . LEU A 1 89 ? 19.073 1.135 -50.690 1.00 83.12 89 LEU A O 1
ATOM 729 N N . SER A 1 90 ? 20.386 2.615 -49.626 1.00 75.12 90 SER A N 1
ATOM 730 C CA . SER A 1 90 ? 20.818 3.322 -50.837 1.00 75.12 90 SER A CA 1
ATOM 731 C C . SER A 1 90 ? 21.658 2.430 -51.760 1.00 75.12 90 SER A C 1
ATOM 733 O O . SER A 1 90 ? 21.490 2.470 -52.979 1.00 75.12 90 SER A O 1
ATOM 735 N N . ALA A 1 91 ? 22.536 1.592 -51.195 1.00 78.94 91 ALA A N 1
ATOM 736 C CA . ALA A 1 91 ? 23.349 0.637 -51.947 1.00 78.94 91 ALA A CA 1
ATOM 737 C C . ALA A 1 91 ? 22.485 -0.392 -52.687 1.00 78.94 91 ALA A C 1
ATOM 739 O O . ALA A 1 91 ? 22.734 -0.672 -53.861 1.00 78.94 91 ALA A O 1
ATOM 740 N N . ILE A 1 92 ? 21.458 -0.916 -52.010 1.00 83.25 92 ILE A N 1
ATOM 741 C CA . ILE A 1 92 ? 20.519 -1.900 -52.558 1.00 83.25 92 ILE A CA 1
ATOM 742 C C . ILE A 1 92 ? 19.671 -1.269 -53.669 1.00 83.25 92 ILE A C 1
ATOM 744 O O . ILE A 1 92 ? 19.569 -1.831 -54.759 1.00 83.25 92 ILE A O 1
ATOM 748 N N . GLN A 1 93 ? 19.101 -0.085 -53.428 1.00 86.69 93 GLN A N 1
ATOM 749 C CA . GLN A 1 93 ? 18.183 0.563 -54.369 1.00 86.69 93 GLN A CA 1
ATOM 750 C C . GLN A 1 93 ? 18.878 1.038 -55.653 1.00 86.69 93 GLN A C 1
ATOM 752 O O . GLN A 1 93 ? 18.310 0.934 -56.738 1.00 86.69 93 GLN A O 1
ATOM 757 N N . LEU A 1 94 ? 20.116 1.532 -55.547 1.00 85.69 94 LEU A N 1
ATOM 758 C CA . LEU A 1 94 ? 20.873 2.080 -56.678 1.00 85.69 94 LEU A CA 1
ATOM 759 C C . LEU A 1 94 ? 21.854 1.074 -57.305 1.00 85.69 94 LEU A C 1
ATOM 761 O O . LEU A 1 94 ? 22.515 1.408 -58.285 1.00 85.69 94 LEU A O 1
ATOM 765 N N . LYS A 1 95 ? 21.986 -0.139 -56.738 1.00 86.38 95 LYS A N 1
ATOM 766 C CA . LYS A 1 95 ? 22.992 -1.162 -57.108 1.00 86.38 95 LYS A CA 1
ATOM 767 C C . LYS A 1 95 ? 24.436 -0.629 -57.148 1.00 86.38 95 LYS A C 1
ATOM 769 O O . LYS A 1 95 ? 25.298 -1.179 -57.830 1.00 86.38 95 LYS A O 1
ATOM 774 N N . ALA A 1 96 ? 24.714 0.439 -56.405 1.00 85.88 96 ALA A N 1
ATOM 775 C CA . ALA A 1 96 ? 25.969 1.184 -56.443 1.00 85.88 96 ALA A CA 1
ATOM 776 C C . ALA A 1 96 ? 26.776 0.975 -55.151 1.00 85.88 96 ALA A C 1
ATOM 778 O O . ALA A 1 96 ? 27.088 1.922 -54.427 1.00 85.88 96 ALA A O 1
ATOM 779 N N . TYR A 1 97 ? 27.118 -0.283 -54.856 1.00 83.00 97 TYR A N 1
ATOM 780 C CA . TYR A 1 97 ? 27.765 -0.690 -53.601 1.00 83.00 97 TYR A CA 1
ATOM 781 C C . TYR A 1 97 ? 29.073 0.056 -53.310 1.00 83.00 97 TYR A C 1
ATOM 783 O O . TYR A 1 97 ? 29.335 0.432 -52.169 1.00 83.00 97 TYR A O 1
ATOM 791 N N . LEU A 1 98 ? 29.874 0.323 -54.345 1.00 83.50 98 LEU A N 1
ATOM 792 C CA . LEU A 1 98 ? 31.166 0.994 -54.198 1.00 83.50 98 LEU A CA 1
ATOM 793 C C . LEU A 1 98 ? 30.999 2.469 -53.795 1.00 83.50 98 LEU A C 1
ATOM 795 O O . LEU A 1 98 ? 31.673 2.939 -52.881 1.00 83.50 98 LEU A O 1
ATOM 799 N N . MET A 1 99 ? 30.043 3.180 -54.405 1.00 81.38 99 MET A N 1
ATOM 800 C CA . MET A 1 99 ? 29.724 4.562 -54.025 1.00 81.38 99 MET A CA 1
ATOM 801 C C . MET A 1 99 ? 29.104 4.644 -52.629 1.00 81.38 99 MET A C 1
ATOM 803 O O . MET A 1 99 ? 29.454 5.538 -51.860 1.00 81.38 99 MET A O 1
ATOM 807 N N . ALA A 1 100 ? 28.237 3.694 -52.271 1.00 77.69 100 ALA A N 1
ATOM 808 C CA . ALA A 1 100 ? 27.667 3.625 -50.929 1.00 77.69 100 ALA A CA 1
ATOM 809 C C . ALA A 1 100 ? 28.742 3.389 -49.853 1.00 77.69 100 ALA A C 1
ATOM 811 O O . ALA A 1 100 ? 28.698 4.020 -48.798 1.00 77.69 100 ALA A O 1
ATOM 812 N N . GLY A 1 101 ? 29.743 2.547 -50.137 1.00 80.25 101 GLY A N 1
ATOM 813 C CA . GLY A 1 101 ? 30.885 2.323 -49.247 1.00 80.25 101 GLY A CA 1
ATOM 814 C C . GLY A 1 101 ? 31.707 3.592 -49.004 1.00 80.25 101 GLY A C 1
ATOM 815 O O . GLY A 1 101 ? 31.975 3.938 -47.854 1.00 80.25 101 GLY A O 1
ATOM 816 N N . VAL A 1 102 ? 32.049 4.333 -50.064 1.00 84.94 102 VAL A N 1
ATOM 817 C CA . VAL A 1 102 ? 32.781 5.609 -49.940 1.00 84.94 102 VAL A CA 1
ATOM 818 C C . VAL A 1 102 ? 31.958 6.637 -49.159 1.00 84.94 102 VAL A C 1
ATOM 820 O O . VAL A 1 102 ? 32.472 7.241 -48.219 1.00 84.94 102 VAL A O 1
ATOM 823 N N . ALA A 1 103 ? 30.670 6.787 -49.483 1.00 78.94 103 ALA A N 1
ATOM 824 C CA . ALA A 1 103 ? 29.773 7.709 -48.789 1.00 78.94 103 ALA A CA 1
ATOM 825 C C . ALA A 1 103 ? 29.645 7.386 -47.290 1.00 78.94 103 ALA A C 1
ATOM 827 O O . ALA A 1 103 ? 29.643 8.300 -46.464 1.00 78.94 103 ALA A O 1
ATOM 828 N N . LEU A 1 104 ? 29.598 6.101 -46.926 1.00 82.62 104 LEU A N 1
ATOM 829 C CA . LEU A 1 104 ? 29.549 5.659 -45.534 1.00 82.62 104 LEU A CA 1
ATOM 830 C C . LEU A 1 104 ? 30.836 6.016 -44.774 1.00 82.62 104 LEU A C 1
ATOM 832 O O . LEU A 1 104 ? 30.766 6.529 -43.657 1.00 82.62 104 LEU A O 1
ATOM 836 N N . VAL A 1 105 ? 32.011 5.806 -45.381 1.00 84.38 105 VAL A N 1
ATOM 837 C CA . VAL A 1 105 ? 33.298 6.194 -44.777 1.00 84.38 105 VAL A CA 1
ATOM 838 C C . VAL A 1 105 ? 33.359 7.709 -44.573 1.00 84.38 105 VAL A C 1
ATOM 840 O O . VAL A 1 105 ? 33.692 8.169 -43.479 1.00 84.38 105 VAL A O 1
ATOM 843 N N . THR A 1 106 ? 32.978 8.500 -45.581 1.00 84.12 106 THR A N 1
ATOM 844 C CA . THR A 1 106 ? 32.924 9.965 -45.468 1.00 84.12 106 THR A CA 1
ATOM 845 C C . THR A 1 106 ? 31.943 10.412 -44.383 1.00 84.12 106 THR A C 1
ATOM 847 O O . THR A 1 106 ? 32.266 11.300 -43.592 1.00 84.12 106 THR A O 1
ATOM 850 N N . TYR A 1 107 ? 30.777 9.768 -44.286 1.00 84.25 107 TYR A N 1
ATOM 851 C CA . TYR A 1 107 ? 29.796 10.024 -43.234 1.00 84.25 107 TYR A CA 1
ATOM 852 C C . TYR A 1 107 ? 30.374 9.756 -41.840 1.00 84.25 107 TYR A C 1
ATOM 854 O O . TYR A 1 107 ? 30.280 10.615 -40.963 1.00 84.25 107 TYR A O 1
ATOM 862 N N . PHE A 1 108 ? 31.034 8.613 -41.633 1.00 83.19 108 PHE A N 1
ATOM 863 C CA . PHE A 1 108 ? 31.652 8.285 -40.348 1.00 83.19 108 PHE A CA 1
ATOM 864 C C . PHE A 1 108 ? 32.740 9.275 -39.943 1.00 83.19 108 PHE A C 1
ATOM 866 O O . PHE A 1 108 ? 32.767 9.707 -38.788 1.00 83.19 108 PHE A O 1
ATOM 873 N N . VAL A 1 109 ? 33.596 9.684 -40.883 1.00 86.50 109 VAL A N 1
ATOM 874 C CA . VAL A 1 109 ? 34.608 10.722 -40.641 1.00 86.50 109 VAL A CA 1
ATOM 875 C C . VAL A 1 109 ? 33.936 12.049 -40.277 1.00 86.50 109 VAL A C 1
ATOM 877 O O . VAL A 1 109 ? 34.340 12.694 -39.311 1.00 86.50 109 VAL A O 1
ATOM 880 N N . GLY A 1 110 ? 32.869 12.431 -40.983 1.00 83.94 110 GLY A N 1
ATOM 881 C CA . GLY A 1 110 ? 32.090 13.635 -40.694 1.00 83.94 110 GLY A CA 1
ATOM 882 C C . GLY A 1 110 ? 31.456 13.623 -39.301 1.00 83.94 110 GLY A C 1
ATOM 883 O O . GLY A 1 110 ? 31.600 14.589 -38.552 1.00 83.94 110 GLY A O 1
ATOM 884 N N . VAL A 1 111 ? 30.816 12.517 -38.908 1.00 81.81 111 VAL A N 1
ATOM 885 C CA . VAL A 1 111 ? 30.245 12.335 -37.561 1.00 81.81 111 VAL A CA 1
ATOM 886 C C . VAL A 1 111 ? 31.342 12.386 -36.495 1.00 81.81 111 VAL A C 1
ATOM 888 O O . VAL A 1 111 ? 31.174 13.035 -35.462 1.00 81.81 111 VAL A O 1
ATOM 891 N N . PHE A 1 112 ? 32.489 11.751 -36.742 1.00 84.00 112 PHE A N 1
ATOM 892 C CA . PHE A 1 112 ? 33.627 11.776 -35.826 1.00 84.00 112 PHE A CA 1
ATOM 893 C C . PHE A 1 112 ? 34.178 13.198 -35.630 1.00 84.00 112 PHE A C 1
ATOM 895 O O . PHE A 1 112 ? 34.339 13.648 -34.493 1.00 84.00 112 PHE A O 1
ATOM 902 N N . LEU A 1 113 ? 34.392 13.936 -36.723 1.00 85.75 113 LEU A N 1
ATOM 903 C CA . LEU A 1 113 ? 34.849 15.327 -36.690 1.00 85.75 113 LEU A CA 1
ATOM 904 C C . LEU A 1 113 ? 33.830 16.252 -36.019 1.00 85.75 113 LEU A C 1
ATOM 906 O O . LEU A 1 113 ? 34.210 17.090 -35.203 1.00 85.75 113 LEU A O 1
ATOM 910 N N . TYR A 1 114 ? 32.536 16.069 -36.289 1.00 83.94 114 TYR A N 1
ATOM 911 C CA . TYR A 1 114 ? 31.467 16.834 -35.648 1.00 83.94 114 TYR A CA 1
ATOM 912 C C . TYR A 1 114 ? 31.556 16.769 -34.118 1.00 83.94 114 TYR A C 1
ATOM 914 O O . TYR A 1 114 ? 31.482 17.800 -33.446 1.00 83.94 114 TYR A O 1
ATOM 922 N N . PHE A 1 115 ? 31.782 15.574 -33.565 1.00 81.06 115 PHE A N 1
ATOM 923 C CA . PHE A 1 115 ? 31.910 15.363 -32.123 1.00 81.06 115 PHE A CA 1
ATOM 924 C C . PHE A 1 115 ? 33.241 15.851 -31.523 1.00 81.06 115 PHE A C 1
ATOM 926 O O . PHE A 1 115 ? 33.296 16.119 -30.321 1.00 81.06 115 PHE A O 1
ATOM 933 N N . LEU A 1 116 ? 34.288 16.034 -32.334 1.00 83.06 116 LEU A N 1
ATOM 934 C CA . LEU A 1 116 ? 35.547 16.669 -31.917 1.00 83.06 116 LEU A CA 1
ATOM 935 C C . LEU A 1 116 ? 35.442 18.200 -31.833 1.00 83.06 116 LEU A C 1
ATOM 937 O O . LEU A 1 116 ? 36.143 18.826 -31.029 1.00 83.06 116 LEU A O 1
ATOM 941 N N . LEU A 1 117 ? 34.560 18.806 -32.630 1.00 88.38 117 LEU A N 1
ATOM 942 C CA . LEU A 1 117 ? 34.348 20.251 -32.662 1.00 88.38 117 LEU A CA 1
ATOM 943 C C . LEU A 1 117 ? 33.571 20.759 -31.424 1.00 88.38 117 LEU A C 1
ATOM 945 O O . LEU A 1 117 ? 32.811 20.010 -30.801 1.00 88.38 117 LEU A O 1
ATOM 949 N N . PRO A 1 118 ? 33.699 22.056 -31.062 1.00 86.94 118 PRO A N 1
ATOM 950 C CA . PRO A 1 118 ? 33.000 22.654 -29.920 1.00 86.94 118 PRO A CA 1
ATOM 951 C C . PRO A 1 118 ? 31.480 22.391 -29.831 1.00 86.94 118 PRO A C 1
ATOM 953 O O . PRO A 1 118 ? 31.009 22.117 -28.723 1.00 86.94 118 PRO A O 1
ATOM 956 N N . PRO A 1 119 ? 30.679 22.456 -30.921 1.00 82.06 119 PRO A N 1
ATOM 957 C CA . PRO A 1 119 ? 29.250 22.145 -30.849 1.00 82.06 119 PRO A CA 1
ATOM 958 C C . PRO A 1 119 ? 28.981 20.678 -30.485 1.00 82.06 119 PRO A C 1
ATOM 960 O O . PRO A 1 119 ? 28.150 20.423 -29.613 1.00 82.06 119 PRO A O 1
ATOM 963 N N . GLY A 1 120 ? 29.714 19.728 -31.072 1.00 78.12 120 GLY A N 1
ATOM 964 C CA . GLY A 1 120 ? 29.566 18.306 -30.762 1.00 78.12 120 GLY A CA 1
ATOM 965 C C . GLY A 1 120 ? 30.034 17.956 -29.350 1.00 78.12 120 GLY A C 1
ATOM 966 O O . GLY A 1 120 ? 29.326 17.251 -28.631 1.00 78.12 120 GLY A O 1
ATOM 967 N N . LYS A 1 121 ? 31.143 18.547 -28.878 1.00 81.12 121 LYS A N 1
ATOM 968 C CA . LYS A 1 121 ? 31.586 18.421 -27.477 1.00 81.12 121 LYS A CA 1
ATOM 969 C C . LYS A 1 121 ? 30.527 18.904 -26.484 1.00 81.12 121 LYS A C 1
ATOM 971 O O . LYS A 1 121 ? 30.292 18.240 -25.479 1.00 81.12 121 LYS A O 1
ATOM 976 N N . LYS A 1 122 ? 29.842 20.023 -26.763 1.00 80.19 122 LYS A N 1
ATOM 977 C CA . LYS A 1 122 ? 28.739 20.519 -25.913 1.00 80.19 122 LYS A CA 1
ATOM 978 C C . LYS A 1 122 ? 27.561 19.544 -25.862 1.00 80.19 122 LYS A C 1
ATOM 980 O O . LYS A 1 122 ? 26.916 19.439 -24.820 1.00 80.19 122 LYS A O 1
ATOM 985 N N . ILE A 1 123 ? 27.264 18.851 -26.961 1.00 76.06 123 ILE A N 1
ATOM 986 C CA . ILE A 1 123 ? 26.210 17.827 -27.002 1.00 76.06 123 ILE A CA 1
ATOM 987 C C . ILE A 1 123 ? 26.626 16.607 -26.180 1.00 76.06 123 ILE A C 1
ATOM 989 O O . ILE A 1 123 ? 25.855 16.191 -25.321 1.00 76.06 123 ILE A O 1
ATOM 993 N N . LEU A 1 124 ? 27.858 16.115 -26.345 1.00 76.88 124 LEU A N 1
ATOM 994 C CA . LEU A 1 124 ? 28.387 14.995 -25.557 1.00 76.88 124 LEU A CA 1
ATOM 995 C C . LEU A 1 124 ? 28.432 15.305 -24.060 1.00 76.88 124 LEU A C 1
ATOM 997 O O . LEU A 1 124 ? 28.032 14.479 -23.251 1.00 76.88 124 LEU A O 1
ATOM 1001 N N . GLN A 1 125 ? 28.851 16.511 -23.672 1.00 79.06 125 GLN A N 1
ATOM 1002 C CA . GLN A 1 125 ? 28.834 16.934 -22.268 1.00 79.06 125 GLN A CA 1
ATOM 1003 C C . GLN A 1 125 ? 27.413 16.973 -21.697 1.00 79.06 125 GLN A C 1
ATOM 1005 O O . GLN A 1 125 ? 27.197 16.597 -20.546 1.00 79.06 125 GLN A O 1
ATOM 1010 N N . ARG A 1 126 ? 26.429 17.420 -22.489 1.00 73.50 126 ARG A N 1
ATOM 1011 C CA . ARG A 1 126 ? 25.018 17.387 -22.083 1.00 73.50 126 ARG A CA 1
ATOM 1012 C C . ARG A 1 126 ? 24.524 15.956 -21.941 1.00 73.50 126 ARG A C 1
ATOM 1014 O O . ARG A 1 126 ? 23.907 15.661 -20.929 1.00 73.50 126 ARG A O 1
ATOM 1021 N N . GLU A 1 127 ? 24.823 15.087 -22.898 1.00 71.56 127 GLU A N 1
ATOM 1022 C CA . GLU A 1 127 ? 24.456 13.671 -22.858 1.00 71.56 127 GLU A CA 1
ATOM 1023 C C . GLU A 1 127 ? 25.094 12.962 -21.660 1.00 71.56 127 GLU A C 1
ATOM 1025 O O . GLU A 1 127 ? 24.400 12.301 -20.898 1.00 71.56 127 GLU A O 1
ATOM 1030 N N . GLN A 1 128 ? 26.392 13.152 -21.425 1.00 75.75 128 GLN A N 1
ATOM 1031 C CA . GLN A 1 128 ? 27.095 12.564 -20.289 1.00 75.75 128 GLN A CA 1
ATOM 1032 C C . GLN A 1 128 ? 26.535 13.079 -18.963 1.00 75.75 128 GLN A C 1
ATOM 1034 O O . GLN A 1 128 ? 26.314 12.290 -18.050 1.00 75.75 128 GLN A O 1
ATOM 1039 N N . LYS A 1 129 ? 26.225 14.378 -18.864 1.00 76.56 129 LYS A N 1
ATOM 1040 C CA . LYS A 1 129 ? 25.537 14.930 -17.693 1.00 76.56 129 LYS A CA 1
ATOM 1041 C C . LYS A 1 129 ? 24.154 14.303 -17.522 1.00 76.56 129 LYS A C 1
ATOM 1043 O O . LYS A 1 129 ? 23.809 13.937 -16.411 1.00 76.56 129 LYS A O 1
ATOM 1048 N N . GLN A 1 130 ? 23.379 14.139 -18.592 1.00 68.56 130 GLN A N 1
ATOM 1049 C CA . GLN A 1 130 ? 22.073 13.480 -18.531 1.00 68.56 130 GLN A CA 1
ATOM 1050 C C . GLN A 1 130 ? 22.182 12.016 -18.116 1.00 68.56 130 GLN A C 1
ATOM 1052 O O . GLN A 1 130 ? 21.391 11.591 -17.291 1.00 68.56 130 GLN A O 1
ATOM 1057 N N . ARG A 1 131 ? 23.169 11.269 -18.618 1.00 68.44 131 ARG A N 1
ATOM 1058 C CA . ARG A 1 131 ? 23.416 9.872 -18.237 1.00 68.44 131 ARG A CA 1
ATOM 1059 C C . ARG A 1 131 ? 23.864 9.742 -16.792 1.00 68.44 131 ARG A C 1
ATOM 1061 O O . ARG A 1 131 ? 23.325 8.910 -16.084 1.00 68.44 131 ARG A O 1
ATOM 1068 N N . LEU A 1 132 ? 24.796 10.581 -16.342 1.00 72.62 132 LEU A N 1
ATOM 1069 C CA . LEU A 1 132 ? 25.220 10.605 -14.942 1.00 72.62 132 LEU A CA 1
ATOM 1070 C C . LEU A 1 132 ? 24.055 10.961 -14.022 1.00 72.62 132 LEU A C 1
ATOM 1072 O O . LEU A 1 132 ? 23.917 10.366 -12.964 1.00 72.62 132 LEU A O 1
ATOM 1076 N N . MET A 1 133 ? 23.195 11.896 -14.427 1.00 67.00 133 MET A N 1
ATOM 1077 C CA . MET A 1 133 ? 21.991 12.232 -13.669 1.00 67.00 133 MET A CA 1
ATOM 1078 C C . MET A 1 133 ? 20.983 11.081 -13.727 1.00 67.00 133 MET A C 1
ATOM 1080 O O . MET A 1 133 ? 20.471 10.700 -12.691 1.00 67.00 133 MET A O 1
ATOM 1084 N N . ALA A 1 134 ? 20.747 10.472 -14.888 1.00 64.44 134 ALA A N 1
ATOM 1085 C CA . ALA A 1 134 ? 19.867 9.318 -15.029 1.00 64.44 134 ALA A CA 1
ATOM 1086 C C . ALA A 1 134 ? 20.364 8.122 -14.213 1.00 64.44 134 ALA A C 1
ATOM 1088 O O . ALA A 1 134 ? 19.545 7.469 -13.606 1.00 64.44 134 ALA A O 1
ATOM 1089 N N . GLN A 1 135 ? 21.672 7.874 -14.123 1.00 67.75 135 GLN A N 1
ATOM 1090 C CA . GLN A 1 135 ? 22.263 6.833 -13.272 1.00 67.75 135 GLN A CA 1
ATOM 1091 C C . GLN A 1 135 ? 22.240 7.205 -11.787 1.00 67.75 135 GLN A C 1
ATOM 1093 O O . GLN A 1 135 ? 21.981 6.364 -10.936 1.00 67.75 135 GLN A O 1
ATOM 1098 N N . LYS A 1 136 ? 22.502 8.473 -11.447 1.00 69.56 136 LYS A N 1
ATOM 1099 C CA . LYS A 1 136 ? 22.413 8.957 -10.063 1.00 69.56 136 LYS A CA 1
ATOM 1100 C C . LYS A 1 136 ? 20.973 8.873 -9.549 1.00 69.56 136 LYS A C 1
ATOM 1102 O O . LYS A 1 136 ? 20.745 8.538 -8.392 1.00 69.56 136 LYS A O 1
ATOM 1107 N N . TYR A 1 137 ? 20.017 9.197 -10.414 1.00 65.19 137 TYR A N 1
ATOM 1108 C CA . TYR A 1 137 ? 18.598 9.293 -10.099 1.00 65.19 137 TYR A CA 1
ATOM 1109 C C . TYR A 1 137 ? 17.792 8.076 -10.525 1.00 65.19 137 TYR A C 1
ATOM 1111 O O . TYR A 1 137 ? 16.613 8.026 -10.195 1.00 65.19 137 TYR A O 1
ATOM 1119 N N . SER A 1 138 ? 18.397 7.085 -11.188 1.00 62.00 138 SER A N 1
ATOM 1120 C CA . SER A 1 138 ? 17.698 5.863 -11.589 1.00 62.00 138 SER A CA 1
ATOM 1121 C C . SER A 1 138 ? 17.191 5.135 -10.367 1.00 62.00 138 SER A C 1
ATOM 1123 O O . SER A 1 138 ? 16.063 4.681 -10.380 1.00 62.00 138 SER A O 1
ATOM 1125 N N . ARG A 1 139 ? 17.960 5.124 -9.275 1.00 62.84 139 ARG A N 1
ATOM 1126 C CA . ARG A 1 139 ? 17.492 4.513 -8.033 1.00 62.84 139 ARG A CA 1
ATOM 1127 C C . ARG A 1 139 ? 16.227 5.188 -7.500 1.00 62.84 139 ARG A C 1
ATOM 1129 O O . ARG A 1 139 ? 15.272 4.528 -7.132 1.00 62.84 139 ARG A O 1
ATOM 1136 N N . ILE A 1 140 ? 16.187 6.520 -7.512 1.00 60.81 140 ILE A N 1
ATOM 1137 C CA . ILE A 1 140 ? 15.030 7.295 -7.028 1.00 60.81 140 ILE A CA 1
ATOM 1138 C C . ILE A 1 140 ? 13.833 7.175 -7.982 1.00 60.81 140 ILE A C 1
ATOM 1140 O O . ILE A 1 140 ? 12.695 7.198 -7.531 1.00 60.81 140 ILE A O 1
ATOM 1144 N N . LEU A 1 141 ? 14.076 7.067 -9.290 1.00 58.53 141 LEU A N 1
ATOM 1145 C CA . LEU A 1 141 ? 13.029 7.005 -10.311 1.00 58.53 141 LEU A CA 1
ATOM 1146 C C . LEU A 1 141 ? 12.493 5.585 -10.546 1.00 58.53 141 LEU A C 1
ATOM 1148 O O . LEU A 1 141 ? 11.300 5.446 -10.795 1.00 58.53 141 LEU A O 1
ATOM 1152 N N . PHE A 1 142 ? 13.345 4.564 -10.452 1.00 56.03 142 PHE A N 1
ATOM 1153 C CA . PHE A 1 142 ? 13.061 3.183 -10.857 1.00 56.03 142 PHE A CA 1
ATOM 1154 C C . PHE A 1 142 ? 13.198 2.160 -9.717 1.00 56.03 142 PHE A C 1
ATOM 1156 O O . PHE A 1 142 ? 12.386 1.247 -9.675 1.00 56.03 142 PHE A O 1
ATOM 1163 N N . ASP A 1 143 ? 14.139 2.316 -8.774 1.00 53.19 143 ASP A N 1
ATOM 1164 C CA . ASP A 1 143 ? 14.366 1.291 -7.729 1.00 53.19 143 ASP A CA 1
ATOM 1165 C C . ASP A 1 143 ? 13.535 1.521 -6.447 1.00 53.19 143 ASP A C 1
ATOM 1167 O O . ASP A 1 143 ? 13.186 0.567 -5.762 1.00 53.19 143 ASP A O 1
ATOM 1171 N N . TYR A 1 144 ? 13.217 2.775 -6.094 1.00 49.75 144 TYR A N 1
ATOM 1172 C CA . TYR A 1 144 ? 12.597 3.136 -4.801 1.00 49.75 144 TYR A CA 1
ATOM 1173 C C . TYR A 1 144 ? 11.144 3.636 -4.892 1.00 49.75 144 TYR A C 1
ATOM 1175 O O . TYR A 1 144 ? 10.611 4.129 -3.894 1.00 49.75 144 TYR A O 1
ATOM 1183 N N . SER A 1 145 ? 10.530 3.641 -6.080 1.00 48.44 145 SER A N 1
ATOM 1184 C CA . SER A 1 145 ? 9.402 4.547 -6.358 1.00 48.44 145 SER A CA 1
ATOM 1185 C C . SER A 1 145 ? 8.047 3.895 -6.573 1.00 48.44 145 SER A C 1
ATOM 1187 O O . SER A 1 145 ? 7.059 4.626 -6.588 1.00 48.44 145 SER A O 1
ATOM 1189 N N . ASP A 1 146 ? 7.953 2.568 -6.671 1.00 55.75 146 ASP A N 1
ATOM 1190 C CA . ASP A 1 146 ? 6.642 1.923 -6.731 1.00 55.75 146 ASP A CA 1
ATOM 1191 C C . ASP A 1 146 ? 6.109 1.634 -5.331 1.00 55.75 146 ASP A C 1
ATOM 1193 O O . ASP A 1 146 ? 5.740 0.517 -4.986 1.00 55.75 146 ASP A O 1
ATOM 1197 N N . LEU A 1 147 ? 6.104 2.676 -4.489 1.00 62.81 147 LEU A N 1
ATOM 1198 C CA . LEU A 1 147 ? 5.299 2.644 -3.280 1.00 62.81 147 LEU A CA 1
ATOM 1199 C C . LEU A 1 147 ? 3.847 2.553 -3.738 1.00 62.81 147 LEU A C 1
ATOM 1201 O O . LEU A 1 147 ? 3.367 3.434 -4.461 1.00 62.81 147 LEU A O 1
ATOM 1205 N N . PRO A 1 148 ? 3.119 1.507 -3.332 1.00 66.56 148 PRO A N 1
ATOM 1206 C CA . PRO A 1 148 ? 1.730 1.405 -3.703 1.00 66.56 148 PRO A CA 1
ATOM 1207 C C . PRO A 1 148 ? 0.987 2.637 -3.177 1.00 66.56 148 PRO A C 1
ATOM 1209 O O . PRO A 1 148 ? 1.194 3.091 -2.046 1.00 66.56 148 PRO A O 1
ATOM 1212 N N . ASN A 1 149 ? 0.081 3.176 -3.996 1.00 77.00 149 ASN A N 1
ATOM 1213 C CA . ASN A 1 149 ? -0.755 4.344 -3.686 1.00 77.00 149 ASN A CA 1
ATOM 1214 C C . ASN A 1 149 ? -1.545 4.230 -2.352 1.00 77.00 149 ASN A C 1
ATOM 1216 O O . ASN A 1 149 ? -2.212 5.183 -1.934 1.00 77.00 149 ASN A O 1
ATOM 1220 N N . HIS A 1 150 ? -1.496 3.072 -1.690 1.00 82.38 150 HIS A N 1
ATOM 1221 C CA . HIS A 1 150 ? -2.080 2.710 -0.402 1.00 82.38 150 HIS A CA 1
ATOM 1222 C C . HIS A 1 150 ? -1.716 3.682 0.707 1.00 82.38 150 HIS A C 1
ATOM 1224 O O . HIS A 1 150 ? -2.605 4.021 1.483 1.00 82.38 150 HIS A O 1
ATOM 1230 N N . PHE A 1 151 ? -0.483 4.199 0.774 1.00 87.56 151 PHE A N 1
ATOM 1231 C CA . PHE A 1 151 ? -0.112 5.161 1.822 1.00 87.56 151 PHE A CA 1
ATOM 1232 C C . PHE A 1 151 ? -1.009 6.402 1.804 1.00 87.56 151 PHE A C 1
ATOM 1234 O O . PHE A 1 151 ? -1.575 6.794 2.828 1.00 87.56 151 PHE A O 1
ATOM 1241 N N . ARG A 1 152 ? -1.163 7.005 0.620 1.00 88.19 152 ARG A N 1
ATOM 1242 C CA . ARG A 1 152 ? -1.937 8.231 0.408 1.00 88.19 152 ARG A CA 1
ATOM 1243 C C . ARG A 1 152 ? -3.440 7.973 0.397 1.00 88.19 152 ARG A C 1
ATOM 1245 O O . ARG A 1 152 ? -4.190 8.749 0.984 1.00 88.19 152 ARG A O 1
ATOM 1252 N N . LYS A 1 153 ? -3.876 6.924 -0.305 1.00 87.25 153 LYS A N 1
ATOM 1253 C CA . LYS A 1 153 ? -5.298 6.654 -0.558 1.00 87.25 153 LYS A CA 1
ATOM 1254 C C . LYS A 1 153 ? -5.989 5.923 0.592 1.00 87.25 153 LYS A C 1
ATOM 1256 O O . LYS A 1 153 ? -7.191 6.102 0.751 1.00 87.25 153 LYS A O 1
ATOM 1261 N N . PHE A 1 154 ? -5.255 5.149 1.395 1.00 89.75 154 PHE A N 1
ATOM 1262 C CA . PHE A 1 154 ? -5.849 4.308 2.433 1.00 89.75 154 PHE A CA 1
ATOM 1263 C C . PHE A 1 154 ? -5.198 4.451 3.809 1.00 89.75 154 PHE A C 1
ATOM 1265 O O . PHE A 1 154 ? -5.870 4.900 4.729 1.00 89.75 154 PHE A O 1
ATOM 1272 N N . ILE A 1 155 ? -3.910 4.133 3.971 1.00 93.06 155 ILE A N 1
ATOM 1273 C CA . ILE A 1 155 ? -3.252 3.997 5.284 1.00 93.06 155 ILE A CA 1
ATOM 1274 C C . ILE A 1 155 ? -3.298 5.310 6.072 1.00 93.06 155 ILE A C 1
ATOM 1276 O O . ILE A 1 155 ? -3.722 5.323 7.225 1.00 93.06 155 ILE A O 1
ATOM 1280 N N . LEU A 1 156 ? -2.908 6.438 5.467 1.00 94.75 156 LEU A N 1
ATOM 1281 C CA . LEU A 1 156 ? -2.942 7.728 6.160 1.00 94.75 156 LEU A CA 1
ATOM 1282 C C . LEU A 1 156 ? -4.380 8.177 6.502 1.00 94.75 156 LEU A C 1
ATOM 1284 O O . LEU A 1 156 ? -4.608 8.557 7.655 1.00 94.75 156 LEU A O 1
ATOM 1288 N N . PRO A 1 157 ? -5.358 8.151 5.571 1.00 95.62 157 PRO A N 1
ATOM 1289 C CA . PRO A 1 157 ? -6.765 8.371 5.912 1.00 95.62 157 PRO A CA 1
ATOM 1290 C C . PRO A 1 157 ? -7.277 7.441 7.015 1.00 95.62 157 PRO A C 1
ATOM 1292 O O . PRO A 1 157 ? -7.945 7.902 7.935 1.00 95.62 157 PRO A O 1
ATOM 1295 N N . PHE A 1 158 ? -6.920 6.161 6.960 1.00 95.19 158 PHE A N 1
ATOM 1296 C CA . PHE A 1 158 ? -7.302 5.154 7.939 1.00 95.19 158 PHE A CA 1
ATOM 1297 C C . PHE A 1 158 ? -6.801 5.501 9.339 1.00 95.19 158 PHE A C 1
ATOM 1299 O O . PHE A 1 158 ? -7.601 5.592 10.268 1.00 95.19 158 PHE A O 1
ATOM 1306 N N . ILE A 1 159 ? -5.501 5.777 9.487 1.00 96.12 159 ILE A N 1
ATOM 1307 C CA . ILE A 1 159 ? -4.912 6.155 10.778 1.00 96.12 159 ILE A CA 1
ATOM 1308 C C . ILE A 1 159 ? -5.604 7.408 11.324 1.00 96.12 159 ILE A C 1
ATOM 1310 O O . ILE A 1 159 ? -5.893 7.473 12.513 1.00 96.12 159 ILE A O 1
ATOM 1314 N N . LYS A 1 160 ? -5.923 8.388 10.468 1.00 96.62 160 LYS A N 1
ATOM 1315 C CA . LYS A 1 160 ? -6.652 9.598 10.880 1.00 96.62 160 LYS A CA 1
ATOM 1316 C C . LYS A 1 160 ? -8.073 9.312 11.359 1.00 96.62 160 LYS A C 1
ATOM 1318 O O . LYS A 1 160 ? -8.534 10.001 12.259 1.00 96.62 160 LYS A O 1
ATOM 1323 N N . GLU A 1 161 ? -8.783 8.359 10.760 1.00 96.06 161 GLU A N 1
ATOM 1324 C CA . GLU A 1 161 ? -10.117 7.974 11.235 1.00 96.06 161 GLU A CA 1
ATOM 1325 C C . GLU A 1 161 ? -10.041 7.218 12.561 1.00 96.06 161 GLU A C 1
ATOM 1327 O O . GLU A 1 161 ? -10.804 7.523 13.472 1.00 96.06 161 GLU A O 1
ATOM 1332 N N . VAL A 1 162 ? -9.084 6.298 12.706 1.00 95.12 162 VAL A N 1
ATOM 1333 C CA . VAL A 1 162 ? -8.859 5.585 13.971 1.00 95.12 162 VAL A CA 1
ATOM 1334 C C . VAL A 1 162 ? -8.434 6.541 15.086 1.00 95.12 162 VAL A C 1
ATOM 1336 O O . VAL A 1 162 ? -8.961 6.446 16.188 1.00 95.12 162 VAL A O 1
ATOM 1339 N N . ALA A 1 163 ? -7.585 7.530 14.789 1.00 96.31 163 ALA A N 1
ATOM 1340 C CA . ALA A 1 163 ? -7.152 8.550 15.745 1.00 96.31 163 ALA A CA 1
ATOM 1341 C C . ALA A 1 163 ? -8.316 9.329 16.378 1.00 96.31 163 ALA A C 1
ATOM 1343 O O . ALA A 1 163 ? -8.219 9.734 17.524 1.00 96.31 163 ALA A O 1
ATOM 1344 N N . LYS A 1 164 ? -9.436 9.525 15.665 1.00 96.31 164 LYS A N 1
ATOM 1345 C CA . LYS A 1 164 ? -10.621 10.212 16.217 1.00 96.31 164 LYS A CA 1
ATOM 1346 C C . LYS A 1 164 ? -11.342 9.402 17.299 1.00 96.31 164 LYS A C 1
ATOM 1348 O O . LYS A 1 164 ? -12.223 9.942 17.960 1.00 96.31 164 LYS A O 1
ATOM 1353 N N . MET A 1 165 ? -11.044 8.109 17.404 1.00 94.88 165 MET A N 1
ATOM 1354 C CA . MET A 1 165 ? -11.689 7.162 18.315 1.00 94.88 165 MET A CA 1
ATOM 1355 C C . MET A 1 165 ? -10.752 6.705 19.443 1.00 94.88 165 MET A C 1
ATOM 1357 O O . MET A 1 165 ? -11.157 5.890 20.265 1.00 94.88 165 MET A O 1
ATOM 1361 N N . MET A 1 166 ? -9.507 7.182 19.461 1.00 96.50 166 MET A N 1
ATOM 1362 C CA . MET A 1 166 ? -8.487 6.835 20.450 1.00 96.50 166 MET A CA 1
ATOM 1363 C C . MET A 1 166 ? -8.119 8.067 21.272 1.00 96.50 166 MET A C 1
ATOM 1365 O O . MET A 1 166 ? -8.233 9.188 20.776 1.00 96.50 166 MET A O 1
ATOM 1369 N N . ASP A 1 167 ? -7.627 7.850 22.489 1.00 95.94 167 ASP A N 1
ATOM 1370 C CA . ASP A 1 167 ? -6.936 8.903 23.231 1.00 95.94 167 ASP A CA 1
ATOM 1371 C C . ASP A 1 167 ? -5.539 9.153 22.635 1.00 95.94 167 ASP A C 1
ATOM 1373 O O . ASP A 1 167 ? -4.951 8.288 21.976 1.00 95.94 167 ASP A O 1
ATOM 1377 N N . ASP A 1 168 ? -5.007 10.359 22.840 1.00 94.50 168 ASP A N 1
ATOM 1378 C CA . ASP A 1 168 ? -3.755 10.811 22.216 1.00 94.50 168 ASP A CA 1
ATOM 1379 C C . ASP A 1 168 ? -2.519 10.003 22.663 1.00 94.50 168 ASP A C 1
ATOM 1381 O O . ASP A 1 168 ? -1.526 9.941 21.930 1.00 94.50 168 ASP A O 1
ATOM 1385 N N . ASP A 1 169 ? -2.563 9.409 23.857 1.00 95.69 169 ASP A N 1
ATOM 1386 C CA . ASP A 1 169 ? -1.497 8.620 24.479 1.00 95.69 169 ASP A CA 1
ATOM 1387 C C . ASP A 1 169 ? -1.627 7.107 24.241 1.00 95.69 169 ASP A C 1
ATOM 1389 O O . ASP A 1 169 ? -0.674 6.359 24.478 1.00 95.69 169 ASP A O 1
ATOM 1393 N N . GLU A 1 170 ? -2.764 6.647 23.714 1.00 96.88 170 GLU A N 1
ATOM 1394 C CA . GLU A 1 170 ? -2.992 5.234 23.428 1.00 96.88 170 GLU A CA 1
ATOM 1395 C C . GLU A 1 170 ? -2.167 4.747 22.229 1.00 96.88 170 GLU A C 1
ATOM 1397 O O . GLU A 1 170 ? -1.948 5.441 21.232 1.00 96.88 170 GLU A O 1
ATOM 1402 N N . ILE A 1 171 ? -1.702 3.499 22.307 1.00 97.56 171 ILE A N 1
ATOM 1403 C CA . ILE A 1 171 ? -0.809 2.922 21.298 1.00 97.56 171 ILE A CA 1
ATOM 1404 C C . ILE A 1 171 ? -1.612 2.232 20.194 1.00 97.56 171 ILE A C 1
ATOM 1406 O O . ILE A 1 171 ? -2.327 1.254 20.427 1.00 97.56 171 ILE A O 1
ATOM 1410 N N . LEU A 1 172 ? -1.409 2.683 18.956 1.00 97.69 172 LEU A N 1
ATOM 1411 C CA . LEU A 1 172 ? -1.889 2.029 17.745 1.00 97.69 172 LEU A CA 1
ATOM 1412 C C . LEU A 1 172 ? -0.813 1.070 17.224 1.00 97.69 172 LEU A C 1
ATOM 1414 O O . LEU A 1 172 ? 0.269 1.485 16.793 1.00 97.69 172 LEU A O 1
ATOM 1418 N N . ARG A 1 173 ? -1.115 -0.230 17.232 1.00 97.81 173 ARG A N 1
ATOM 1419 C CA . ARG A 1 173 ? -0.254 -1.252 16.626 1.00 97.81 173 ARG A CA 1
ATOM 1420 C C . ARG A 1 173 ? -0.654 -1.432 15.174 1.00 97.81 173 ARG A C 1
ATOM 1422 O O . ARG A 1 173 ? -1.821 -1.699 14.892 1.00 97.81 173 ARG A O 1
ATOM 1429 N N . LEU A 1 174 ? 0.319 -1.297 14.281 1.00 95.69 174 LEU A N 1
ATOM 1430 C CA . LEU A 1 174 ? 0.111 -1.363 12.843 1.00 95.69 174 LEU A CA 1
ATOM 1431 C C . LEU A 1 174 ? 1.142 -2.308 12.228 1.00 95.69 174 LEU A C 1
ATOM 1433 O O . LEU A 1 174 ? 2.345 -2.170 12.463 1.00 95.69 174 LEU A O 1
ATOM 1437 N N . ASN A 1 175 ? 0.644 -3.261 11.453 1.00 95.50 175 ASN A N 1
ATOM 1438 C CA . ASN A 1 175 ? 1.420 -4.161 10.621 1.00 95.50 175 ASN A CA 1
ATOM 1439 C C . ASN A 1 175 ? 0.822 -4.116 9.208 1.00 95.50 175 ASN A C 1
ATOM 1441 O O . ASN A 1 175 ? -0.343 -4.462 9.045 1.00 95.50 175 ASN A O 1
ATOM 1445 N N . VAL A 1 176 ? 1.564 -3.633 8.217 1.00 92.38 176 VAL A N 1
ATOM 1446 C CA . VAL A 1 176 ? 1.108 -3.525 6.824 1.00 92.38 176 VAL A CA 1
ATOM 1447 C C . VAL A 1 176 ? 2.191 -4.071 5.917 1.00 92.38 176 VAL A C 1
ATOM 1449 O O . VAL A 1 176 ? 3.321 -3.587 5.968 1.00 92.38 176 VAL A O 1
ATOM 1452 N N . ASN A 1 177 ? 1.830 -5.028 5.069 1.00 89.12 177 ASN A N 1
ATOM 1453 C CA . ASN A 1 177 ? 2.690 -5.515 4.005 1.00 89.12 177 ASN A CA 1
ATOM 1454 C C . ASN A 1 177 ? 2.244 -4.911 2.673 1.00 89.12 177 ASN A C 1
ATOM 1456 O O . ASN A 1 177 ? 1.105 -5.102 2.261 1.00 89.12 177 ASN A O 1
ATOM 1460 N N . LEU A 1 178 ? 3.115 -4.125 2.044 1.00 83.75 178 LEU A N 1
ATOM 1461 C CA . LEU A 1 178 ? 2.909 -3.537 0.718 1.00 83.75 178 LEU A CA 1
ATOM 1462 C C . LEU A 1 178 ? 3.904 -4.086 -0.310 1.00 83.75 178 LEU A C 1
ATOM 1464 O O . LEU A 1 178 ? 3.943 -3.576 -1.427 1.00 83.75 178 LEU A O 1
ATOM 1468 N N . GLY A 1 179 ? 4.698 -5.086 0.082 1.00 76.56 179 GLY A N 1
ATOM 1469 C CA . GLY A 1 179 ? 5.628 -5.788 -0.789 1.00 76.56 179 GLY A CA 1
ATOM 1470 C C . GLY A 1 179 ? 4.936 -6.579 -1.910 1.00 76.56 179 GLY A C 1
ATOM 1471 O O . GLY A 1 179 ? 3.704 -6.587 -2.031 1.00 76.56 179 GLY A O 1
ATOM 1472 N N . PRO A 1 180 ? 5.715 -7.288 -2.740 1.00 72.88 180 PRO A N 1
ATOM 1473 C CA . PRO A 1 180 ? 5.174 -8.086 -3.832 1.00 72.88 180 PRO A CA 1
ATOM 1474 C C . PRO A 1 180 ? 4.249 -9.193 -3.302 1.00 72.88 180 PRO A C 1
ATOM 1476 O O . PRO A 1 180 ? 4.591 -9.957 -2.407 1.00 72.88 180 PRO A O 1
ATOM 1479 N N . LYS A 1 181 ? 3.046 -9.312 -3.880 1.00 67.50 181 LYS A N 1
ATOM 1480 C CA . LYS A 1 181 ? 2.020 -10.252 -3.381 1.00 67.50 181 LYS A CA 1
ATOM 1481 C C . LYS A 1 181 ? 2.277 -11.724 -3.733 1.00 67.50 181 LYS A C 1
ATOM 1483 O O . LYS A 1 181 ? 1.653 -12.605 -3.147 1.00 67.50 181 LYS A O 1
ATOM 1488 N N . LYS A 1 182 ? 3.141 -12.000 -4.718 1.00 60.66 182 LYS A N 1
ATOM 1489 C CA . LYS A 1 182 ? 3.451 -13.352 -5.223 1.00 60.66 182 LYS A CA 1
ATOM 1490 C C . LYS A 1 182 ? 4.747 -13.905 -4.619 1.00 60.66 182 LYS A C 1
ATOM 1492 O O . LYS A 1 182 ? 5.648 -14.313 -5.346 1.00 60.66 182 LYS A O 1
ATOM 1497 N N . GLU A 1 183 ? 4.852 -13.907 -3.299 1.00 65.31 183 GLU A N 1
ATOM 1498 C CA . GLU A 1 183 ? 5.960 -14.575 -2.608 1.00 65.31 183 GLU A CA 1
ATOM 1499 C C . GLU A 1 183 ? 5.614 -16.049 -2.350 1.00 65.31 183 GLU A C 1
ATOM 1501 O O . GLU A 1 183 ? 4.457 -16.391 -2.088 1.00 65.31 183 GLU A O 1
ATOM 1506 N N . LEU A 1 184 ? 6.616 -16.933 -2.434 1.00 62.53 184 LEU A N 1
ATOM 1507 C CA . LEU A 1 184 ? 6.449 -18.374 -2.185 1.00 62.53 184 LEU A CA 1
ATOM 1508 C C . LEU A 1 184 ? 5.861 -18.650 -0.796 1.00 62.53 184 LEU A C 1
ATOM 1510 O O . LEU A 1 184 ? 5.039 -19.549 -0.655 1.00 62.53 184 LEU A O 1
ATOM 1514 N N . ASP A 1 185 ? 6.211 -17.824 0.188 1.00 71.38 185 ASP A N 1
ATOM 1515 C CA . ASP A 1 185 ? 5.757 -17.934 1.578 1.00 71.38 185 ASP A CA 1
ATOM 1516 C C . ASP A 1 185 ? 4.241 -17.729 1.742 1.00 71.38 185 ASP A C 1
ATOM 1518 O O . ASP A 1 185 ? 3.660 -18.119 2.755 1.00 71.38 185 ASP A O 1
ATOM 1522 N N . HIS A 1 186 ? 3.582 -17.137 0.744 1.00 74.56 186 HIS A N 1
ATOM 1523 C CA . HIS A 1 186 ? 2.136 -16.928 0.729 1.00 74.56 186 HIS A CA 1
ATOM 1524 C C . HIS A 1 186 ? 1.389 -17.957 -0.119 1.00 74.56 186 HIS A C 1
ATOM 1526 O O . HIS A 1 186 ? 0.155 -17.976 -0.082 1.00 74.56 186 HIS A O 1
ATOM 1532 N N . LYS A 1 187 ? 2.104 -18.804 -0.875 1.00 79.00 187 LYS A N 1
ATOM 1533 C CA . LYS A 1 187 ? 1.501 -19.842 -1.712 1.00 79.00 187 LYS A CA 1
ATOM 1534 C C . LYS A 1 187 ? 0.942 -20.952 -0.826 1.00 79.00 187 LYS A C 1
ATOM 1536 O O . LYS A 1 187 ? 1.629 -21.455 0.058 1.00 79.00 187 LYS A O 1
ATOM 1541 N N . PHE A 1 188 ? -0.297 -21.354 -1.075 1.00 80.75 188 PHE A N 1
ATOM 1542 C CA . PHE A 1 188 ? -0.903 -22.489 -0.385 1.00 80.75 188 PHE A CA 1
ATOM 1543 C C . PHE A 1 188 ? -1.631 -23.401 -1.370 1.00 80.75 188 PHE A C 1
ATOM 1545 O O . PHE A 1 188 ? -2.065 -22.974 -2.441 1.00 80.75 188 PHE A O 1
ATOM 1552 N N . GLU A 1 189 ? -1.752 -24.673 -1.008 1.00 75.94 189 GLU A N 1
ATOM 1553 C CA . GLU A 1 189 ? -2.483 -25.665 -1.790 1.00 75.94 189 GLU A CA 1
ATOM 1554 C C . GLU A 1 189 ? -3.918 -25.781 -1.274 1.00 75.94 189 GLU A C 1
ATOM 1556 O O . GLU A 1 189 ? -4.176 -25.704 -0.071 1.00 75.94 189 GLU A O 1
ATOM 1561 N N . ARG A 1 190 ? -4.870 -25.951 -2.193 1.00 70.62 190 ARG A N 1
ATOM 1562 C CA . ARG A 1 190 ? -6.278 -26.180 -1.865 1.00 70.62 190 ARG A CA 1
ATOM 1563 C C . ARG A 1 190 ? -6.689 -27.529 -2.446 1.00 70.62 190 ARG A C 1
ATOM 1565 O O . ARG A 1 190 ? -6.734 -27.688 -3.663 1.00 70.62 190 ARG A O 1
ATOM 1572 N N . GLU A 1 191 ? -6.960 -28.496 -1.573 1.00 62.78 191 GLU A N 1
ATOM 1573 C CA . GLU A 1 191 ? -7.279 -29.885 -1.951 1.00 62.78 191 GLU A CA 1
ATOM 1574 C C . GLU A 1 191 ? -8.673 -30.044 -2.587 1.00 62.78 191 GLU A C 1
ATOM 1576 O O . GLU A 1 191 ? -8.962 -31.046 -3.233 1.00 62.78 191 GLU A O 1
ATOM 1581 N N . ASP A 1 192 ? -9.557 -29.062 -2.410 1.00 63.91 192 ASP A N 1
ATOM 1582 C CA . ASP A 1 192 ? -10.976 -29.112 -2.778 1.00 63.91 192 ASP A CA 1
ATOM 1583 C C . ASP A 1 192 ? -11.274 -28.656 -4.217 1.00 63.91 192 ASP A C 1
ATOM 1585 O O . ASP A 1 192 ? -12.441 -28.516 -4.597 1.00 63.91 192 ASP A O 1
ATOM 1589 N N . ILE A 1 193 ? -10.246 -28.423 -5.036 1.00 58.09 193 ILE A N 1
ATOM 1590 C CA . ILE A 1 193 ? -10.423 -27.935 -6.405 1.00 58.09 193 ILE A CA 1
ATOM 1591 C C . ILE A 1 193 ? -10.389 -29.116 -7.367 1.00 58.09 193 ILE A C 1
ATOM 1593 O O . ILE A 1 193 ? -9.391 -29.837 -7.419 1.00 58.09 193 ILE A O 1
ATOM 1597 N N . PRO A 1 194 ? -11.452 -29.324 -8.162 1.00 53.38 194 PRO A N 1
ATOM 1598 C CA . PRO A 1 194 ? -11.463 -30.394 -9.142 1.00 53.38 194 PRO A CA 1
ATOM 1599 C C . PRO A 1 194 ? -10.309 -30.199 -10.131 1.00 53.38 194 PRO A C 1
ATOM 1601 O O . PRO A 1 194 ? -10.201 -29.169 -10.790 1.00 53.38 194 PRO A O 1
ATOM 1604 N N . THR A 1 195 ? -9.477 -31.231 -10.272 1.00 53.25 195 THR A N 1
ATOM 1605 C CA . THR A 1 195 ? -8.316 -31.302 -11.181 1.00 53.25 195 THR A CA 1
ATOM 1606 C C . THR A 1 195 ? -8.670 -31.152 -12.666 1.00 53.25 195 THR A C 1
ATOM 1608 O O . THR A 1 195 ? -7.780 -31.057 -13.502 1.00 53.25 195 THR A O 1
ATOM 1611 N N . ASN A 1 196 ? -9.961 -31.094 -13.002 1.00 52.28 196 ASN A N 1
ATOM 1612 C CA . ASN A 1 196 ? -10.491 -30.891 -14.346 1.00 52.28 196 ASN A CA 1
ATOM 1613 C C . ASN A 1 196 ? -11.603 -29.824 -14.325 1.00 52.28 196 ASN A C 1
ATOM 1615 O O . ASN A 1 196 ? -12.795 -30.139 -14.376 1.00 52.28 196 ASN A O 1
ATOM 1619 N N . GLU A 1 197 ? -11.240 -28.542 -14.251 1.00 52.19 197 GLU A N 1
ATOM 1620 C CA . GLU A 1 197 ? -12.188 -27.452 -14.505 1.00 52.19 197 GLU A CA 1
ATOM 1621 C C . GLU A 1 197 ? -12.441 -27.329 -16.022 1.00 52.19 197 GLU A C 1
ATOM 1623 O O . GLU A 1 197 ? -11.785 -26.575 -16.734 1.00 52.19 197 GLU A O 1
ATOM 1628 N N . ASN A 1 198 ? -13.458 -28.033 -16.525 1.00 50.69 198 ASN A N 1
ATOM 1629 C CA . ASN A 1 198 ? -14.055 -27.828 -17.858 1.00 50.69 198 ASN A CA 1
ATOM 1630 C C . ASN A 1 198 ? -14.802 -26.471 -17.990 1.00 50.69 198 ASN A C 1
ATOM 1632 O O . ASN A 1 198 ? -15.745 -26.345 -18.769 1.00 50.69 198 ASN A O 1
ATOM 1636 N N . TYR A 1 199 ? -14.421 -25.449 -17.219 1.00 59.47 199 TYR A N 1
ATOM 1637 C CA . TYR A 1 199 ? -15.114 -24.163 -17.125 1.00 59.47 199 TYR A CA 1
ATOM 1638 C C . TYR A 1 199 ? -14.131 -22.995 -17.343 1.00 59.47 199 TYR A C 1
ATOM 1640 O O . TYR A 1 199 ? -13.097 -22.898 -16.692 1.00 59.47 199 TYR A O 1
ATOM 1648 N N . ASP A 1 200 ? -14.493 -22.088 -18.256 1.00 63.62 200 ASP A N 1
ATOM 1649 C CA . ASP A 1 200 ? -13.880 -20.774 -18.543 1.00 63.62 200 ASP A CA 1
ATOM 1650 C C . ASP A 1 200 ? -12.527 -20.703 -19.286 1.00 63.62 200 ASP A C 1
ATOM 1652 O O . ASP A 1 200 ? -11.988 -19.594 -19.461 1.00 63.62 200 ASP A O 1
ATOM 1656 N N . ALA A 1 201 ? -11.981 -21.814 -19.792 1.00 64.94 201 ALA A N 1
ATOM 1657 C CA . ALA A 1 201 ? -10.860 -21.741 -20.735 1.00 64.94 201 ALA A CA 1
ATOM 1658 C C . ALA A 1 201 ? -11.308 -21.005 -22.019 1.00 64.94 201 ALA A C 1
ATOM 1660 O O . ALA A 1 201 ? -12.349 -21.352 -22.582 1.00 64.94 201 ALA A O 1
ATOM 1661 N N . PRO A 1 202 ? -10.578 -19.973 -22.489 1.00 70.88 202 PRO A N 1
ATOM 1662 C CA . PRO A 1 202 ? -10.869 -19.374 -23.787 1.00 70.88 202 PRO A CA 1
ATOM 1663 C C . PRO A 1 202 ? -10.766 -20.410 -24.908 1.00 70.88 202 PRO A C 1
ATOM 1665 O O . PRO A 1 202 ? -10.036 -21.399 -24.801 1.00 70.88 202 PRO A O 1
ATOM 1668 N N . GLU A 1 203 ? -11.472 -20.156 -26.006 1.00 73.94 203 GLU A N 1
ATOM 1669 C CA . GLU A 1 203 ? -11.397 -21.002 -27.192 1.00 73.94 203 GLU A CA 1
ATOM 1670 C C . GLU A 1 203 ? -9.938 -21.146 -27.659 1.00 73.94 203 GLU A C 1
ATOM 1672 O O . GLU A 1 203 ? -9.197 -20.169 -27.747 1.00 73.94 203 GLU A O 1
ATOM 1677 N N . GLY A 1 204 ? -9.505 -22.387 -27.894 1.00 72.56 204 GLY A N 1
ATOM 1678 C CA . GLY A 1 204 ? -8.125 -22.692 -28.279 1.00 72.56 204 GLY A CA 1
ATOM 1679 C C . GLY A 1 204 ? -7.127 -22.877 -27.129 1.00 72.56 204 GLY A C 1
ATOM 1680 O O . GLY A 1 204 ? -5.975 -23.173 -27.426 1.00 72.56 204 GLY A O 1
ATOM 1681 N N . TYR A 1 205 ? -7.531 -22.790 -25.855 1.00 72.75 205 TYR A N 1
ATOM 1682 C CA . TYR A 1 205 ? -6.654 -23.014 -24.694 1.00 72.75 205 TYR A CA 1
ATOM 1683 C C . TYR A 1 205 ? -7.077 -24.230 -23.841 1.00 72.75 205 TYR A C 1
ATOM 1685 O O . TYR A 1 205 ? -8.236 -24.651 -23.862 1.00 72.75 205 TYR A O 1
ATOM 1693 N N . VAL A 1 206 ? -6.129 -24.805 -23.095 1.00 74.94 206 VAL A N 1
ATOM 1694 C CA . VAL A 1 206 ? -6.295 -25.876 -22.097 1.00 74.94 206 VAL A CA 1
ATOM 1695 C C . VAL A 1 206 ? -5.818 -25.359 -20.747 1.00 74.94 206 VAL A C 1
ATOM 1697 O O . VAL A 1 206 ? -4.818 -24.656 -20.674 1.00 74.94 206 VAL A O 1
ATOM 1700 N N . TYR A 1 207 ? -6.543 -25.690 -19.686 1.00 72.81 207 TYR A N 1
ATOM 1701 C CA . TYR A 1 207 ? -6.135 -25.410 -18.313 1.00 72.81 207 TYR A CA 1
ATOM 1702 C C . TYR A 1 207 ? -4.922 -26.272 -17.911 1.00 72.81 207 TYR A C 1
ATOM 1704 O O . TYR A 1 207 ? -4.924 -27.471 -18.183 1.00 72.81 207 TYR A O 1
ATOM 1712 N N . GLU A 1 208 ? -3.914 -25.674 -17.269 1.00 73.38 208 GLU A N 1
ATOM 1713 C CA . GLU A 1 208 ? -2.699 -26.375 -16.813 1.00 73.38 208 GLU A CA 1
ATOM 1714 C C . GLU A 1 208 ? -2.613 -26.420 -15.282 1.00 73.38 208 GLU A C 1
ATOM 1716 O O . GLU A 1 208 ? -2.551 -27.497 -14.694 1.00 73.38 208 GLU A O 1
ATOM 1721 N N . GLU A 1 209 ? -2.661 -25.260 -14.622 1.00 76.06 209 GLU A N 1
ATOM 1722 C CA . GLU A 1 209 ? -2.464 -25.155 -13.174 1.00 76.06 209 GLU A CA 1
ATOM 1723 C C . GLU A 1 209 ? -3.250 -23.994 -12.551 1.00 76.06 209 GLU A C 1
ATOM 1725 O O . GLU A 1 209 ? -3.597 -23.011 -13.217 1.00 76.06 209 GLU A O 1
ATOM 1730 N N . THR A 1 210 ? -3.515 -24.100 -11.245 1.00 76.75 210 THR A N 1
ATOM 1731 C CA . THR A 1 210 ? -4.003 -22.989 -10.423 1.00 76.75 210 THR A CA 1
ATOM 1732 C C . THR A 1 210 ? -3.080 -22.790 -9.234 1.00 76.75 210 THR A C 1
ATOM 1734 O O . THR A 1 210 ? -2.765 -23.733 -8.516 1.00 76.75 210 THR A O 1
ATOM 1737 N N . GLU A 1 211 ? -2.726 -21.539 -8.978 1.00 81.06 211 GLU A N 1
ATOM 1738 C CA . GLU A 1 211 ? -1.972 -21.120 -7.807 1.00 81.06 211 GLU A CA 1
ATOM 1739 C C . GLU A 1 211 ? -2.844 -20.268 -6.891 1.00 81.06 211 GLU A C 1
ATOM 1741 O O . GLU A 1 211 ? -3.591 -19.401 -7.361 1.00 81.06 211 GLU A O 1
ATOM 1746 N N . PHE A 1 212 ? -2.712 -20.482 -5.584 1.00 81.69 212 PHE A N 1
ATOM 1747 C CA . PHE A 1 212 ? -3.365 -19.671 -4.566 1.00 81.69 212 PHE A CA 1
ATOM 1748 C C . PHE A 1 212 ? -2.342 -18.987 -3.686 1.00 81.69 212 PHE A C 1
ATOM 1750 O O . PHE A 1 212 ? -1.363 -19.607 -3.282 1.00 81.69 212 PHE A O 1
ATOM 1757 N N . TYR A 1 213 ? -2.619 -17.732 -3.352 1.00 82.38 213 TYR A N 1
ATOM 1758 C CA . TYR A 1 213 ? -1.833 -16.955 -2.409 1.00 82.38 213 TYR A CA 1
ATOM 1759 C C . TYR A 1 213 ? -2.752 -16.355 -1.353 1.00 82.38 213 TYR A C 1
ATOM 1761 O O . TYR A 1 213 ? -3.804 -15.810 -1.699 1.00 82.38 213 TYR A O 1
ATOM 1769 N N . ASN A 1 214 ? -2.364 -16.453 -0.083 1.00 85.44 214 ASN A N 1
ATOM 1770 C CA . ASN A 1 214 ? -2.997 -15.720 1.010 1.00 85.44 214 ASN A CA 1
ATOM 1771 C C . ASN A 1 214 ? -2.016 -14.677 1.546 1.00 85.44 214 ASN A C 1
ATOM 1773 O O . ASN A 1 214 ? -1.025 -15.017 2.192 1.00 85.44 214 ASN A O 1
ATOM 1777 N N . TYR A 1 215 ? -2.294 -13.413 1.251 1.00 84.94 215 TYR A N 1
ATOM 1778 C CA . TYR A 1 215 ? -1.405 -12.303 1.536 1.00 84.94 215 TYR A CA 1
ATOM 1779 C C . TYR A 1 215 ? -1.983 -11.414 2.652 1.00 84.94 215 TYR A C 1
ATOM 1781 O O . TYR A 1 215 ? -2.988 -10.729 2.430 1.00 84.94 215 TYR A O 1
ATOM 1789 N N . PRO A 1 216 ? -1.374 -11.381 3.853 1.00 88.50 216 PRO A N 1
ATOM 1790 C CA . PRO A 1 216 ? -1.836 -10.542 4.953 1.00 88.50 216 PRO A CA 1
ATOM 1791 C C . PRO A 1 216 ? -1.447 -9.079 4.702 1.00 88.50 216 PRO A C 1
ATOM 1793 O O . PRO A 1 216 ? -0.376 -8.621 5.101 1.00 88.50 216 PRO A O 1
ATOM 1796 N N . LEU A 1 217 ? -2.336 -8.337 4.041 1.00 88.56 217 LEU A N 1
ATOM 1797 C CA . LEU A 1 217 ? -2.113 -6.945 3.651 1.00 88.56 217 LEU A CA 1
ATOM 1798 C C . LEU A 1 217 ? -1.947 -6.033 4.871 1.00 88.56 217 LEU A C 1
ATOM 1800 O O . LEU A 1 217 ? -1.074 -5.168 4.892 1.00 88.56 217 LEU A O 1
ATOM 1804 N N . MET A 1 218 ? -2.807 -6.181 5.882 1.00 92.75 218 MET A N 1
ATOM 1805 C CA . MET A 1 218 ? -2.853 -5.252 7.011 1.00 92.75 218 MET A CA 1
ATOM 1806 C C . MET A 1 218 ? -3.421 -5.905 8.266 1.00 92.75 218 MET A C 1
ATOM 1808 O O . MET A 1 218 ? -4.416 -6.614 8.205 1.00 92.75 218 MET A O 1
ATOM 1812 N N . ASN A 1 219 ? -2.823 -5.618 9.416 1.00 95.88 219 ASN A N 1
ATOM 1813 C CA . ASN A 1 219 ? -3.294 -6.004 10.738 1.00 95.88 219 ASN A CA 1
ATOM 1814 C C . ASN A 1 219 ? -3.131 -4.822 11.693 1.00 95.88 219 ASN A C 1
ATOM 1816 O O . ASN A 1 219 ? -2.067 -4.200 11.784 1.00 95.88 219 ASN A O 1
ATOM 1820 N N . ILE A 1 220 ? -4.210 -4.510 12.399 1.00 96.12 220 ILE A N 1
ATOM 1821 C CA . ILE A 1 220 ? -4.284 -3.389 13.322 1.00 96.12 220 ILE A CA 1
ATOM 1822 C C . ILE A 1 220 ? -4.837 -3.850 14.643 1.00 96.12 220 ILE A C 1
ATOM 1824 O O . ILE A 1 220 ? -5.811 -4.602 14.704 1.00 96.12 220 ILE A O 1
ATOM 1828 N N . ARG A 1 221 ? -4.275 -3.275 15.701 1.00 97.75 221 ARG A N 1
ATOM 1829 C CA . ARG A 1 221 ? -4.845 -3.343 17.034 1.00 97.75 221 ARG A CA 1
ATOM 1830 C C . ARG A 1 221 ? -4.802 -1.971 17.684 1.00 97.75 221 ARG A C 1
ATOM 1832 O O . ARG A 1 221 ? -3.733 -1.371 17.786 1.00 97.75 221 ARG A O 1
ATOM 1839 N N . ALA A 1 222 ? -5.955 -1.509 18.142 1.00 97.38 222 ALA A N 1
ATOM 1840 C CA . ALA A 1 222 ? -6.114 -0.223 18.799 1.00 97.38 222 ALA A CA 1
ATOM 1841 C C . ALA A 1 222 ? -6.972 -0.368 20.057 1.00 97.38 222 ALA A C 1
ATOM 1843 O O . ALA A 1 222 ? -7.908 -1.170 20.080 1.00 97.38 222 ALA A O 1
ATOM 1844 N N . LYS A 1 223 ? -6.658 0.418 21.085 1.00 97.12 223 LYS A N 1
ATOM 1845 C CA . LYS A 1 223 ? -7.543 0.649 22.224 1.00 97.12 223 LYS A CA 1
ATOM 1846 C C . LYS A 1 223 ? -8.233 1.996 22.019 1.00 97.12 223 LYS A C 1
ATOM 1848 O O . LYS A 1 223 ? -7.571 2.979 21.705 1.00 97.12 223 LYS A O 1
ATOM 1853 N N . LEU A 1 224 ? -9.555 2.004 22.102 1.00 95.44 224 LEU A N 1
ATOM 1854 C CA . LEU A 1 224 ? -10.388 3.184 21.904 1.00 95.44 224 LEU A CA 1
ATOM 1855 C C . LEU A 1 224 ? -10.503 3.979 23.212 1.00 95.44 224 LEU A C 1
ATOM 1857 O O . LEU A 1 224 ? -10.226 3.444 24.287 1.00 95.44 224 LEU A O 1
ATOM 1861 N N . SER A 1 225 ? -10.942 5.235 23.124 1.00 93.50 225 SER A N 1
ATOM 1862 C CA . SER A 1 225 ? -11.056 6.146 24.279 1.00 93.50 225 SER A CA 1
ATOM 1863 C C . SER A 1 225 ? -12.063 5.693 25.344 1.00 93.50 225 SER A C 1
ATOM 1865 O O . SER A 1 225 ? -11.983 6.063 26.511 1.00 93.50 225 SER A O 1
ATOM 1867 N N . ASP A 1 226 ? -13.007 4.832 24.973 1.00 90.25 226 ASP A N 1
ATOM 1868 C CA . ASP A 1 226 ? -13.952 4.193 25.895 1.00 90.25 226 ASP A CA 1
ATOM 1869 C C . ASP A 1 226 ? -13.410 2.891 26.527 1.00 90.25 226 ASP A C 1
ATOM 1871 O O . ASP A 1 226 ? -14.138 2.176 27.220 1.00 90.25 226 ASP A O 1
ATOM 1875 N N . GLY A 1 227 ? -12.142 2.559 26.263 1.00 92.69 227 GLY A N 1
ATOM 1876 C CA . GLY A 1 227 ? -11.462 1.342 26.699 1.00 92.69 227 GLY A CA 1
ATOM 1877 C C . GLY A 1 227 ? -11.632 0.138 25.769 1.00 92.69 227 GLY A C 1
ATOM 1878 O O . GLY A 1 227 ? -10.891 -0.837 25.918 1.00 92.69 227 GLY A O 1
ATOM 1879 N N . SER A 1 228 ? -12.555 0.186 24.808 1.00 94.00 228 SER A N 1
ATOM 1880 C CA . SER A 1 228 ? -12.833 -0.912 23.877 1.00 94.00 228 SER A CA 1
ATOM 1881 C C . SER A 1 228 ? -11.615 -1.266 23.027 1.00 94.00 228 SER A C 1
ATOM 1883 O O . SER A 1 228 ? -10.739 -0.437 22.783 1.00 94.00 228 SER A O 1
ATOM 1885 N N . ILE A 1 229 ? -11.562 -2.498 22.521 1.00 96.44 229 ILE A N 1
ATOM 1886 C CA . ILE A 1 229 ? -10.464 -2.951 21.658 1.00 96.44 229 ILE A CA 1
ATOM 1887 C C . ILE A 1 229 ? -10.977 -3.134 20.236 1.00 96.44 229 ILE A C 1
ATOM 1889 O O . ILE A 1 229 ? -11.939 -3.859 19.999 1.00 96.44 229 ILE A O 1
ATOM 1893 N N . LEU A 1 230 ? -10.285 -2.511 19.289 1.00 96.62 230 LEU A N 1
ATOM 1894 C CA . LEU A 1 230 ? -10.488 -2.648 17.856 1.00 96.62 230 LEU A CA 1
ATOM 1895 C C . LEU A 1 230 ? -9.372 -3.517 17.271 1.00 96.62 230 LEU A C 1
ATOM 1897 O O . LEU A 1 230 ? -8.188 -3.215 17.434 1.00 96.62 230 LEU A O 1
ATOM 1901 N N . MET A 1 231 ? -9.749 -4.570 16.557 1.00 97.19 231 MET A N 1
ATOM 1902 C CA . MET A 1 231 ? -8.859 -5.387 15.742 1.00 97.19 231 MET A CA 1
ATOM 1903 C C . MET A 1 231 ? -9.358 -5.358 14.303 1.00 97.19 231 MET A C 1
ATOM 1905 O O . MET A 1 231 ? -10.534 -5.608 14.050 1.00 97.19 231 MET A O 1
ATOM 1909 N N . PHE A 1 232 ? -8.484 -5.024 13.360 1.00 95.75 232 PHE A N 1
ATOM 1910 C CA . PHE A 1 232 ? -8.863 -4.934 11.955 1.00 95.75 232 PHE A CA 1
ATOM 1911 C C . PHE A 1 232 ? -7.790 -5.549 11.071 1.00 95.75 232 PHE A C 1
ATOM 1913 O O . PHE A 1 232 ? -6.653 -5.077 11.058 1.00 95.75 232 PHE A O 1
ATOM 1920 N N . ASN A 1 233 ? -8.172 -6.592 10.339 1.00 94.81 233 ASN A N 1
ATOM 1921 C CA . ASN A 1 233 ? -7.295 -7.319 9.436 1.00 94.81 233 ASN A CA 1
ATOM 1922 C C . ASN A 1 233 ? -7.829 -7.233 8.009 1.00 94.81 233 ASN A C 1
ATOM 1924 O O . ASN A 1 233 ? -9.038 -7.318 7.786 1.00 94.81 233 ASN A O 1
ATOM 1928 N N . ILE A 1 234 ? -6.921 -7.081 7.054 1.00 91.94 234 ILE A N 1
ATOM 1929 C CA . ILE A 1 234 ? -7.203 -7.142 5.626 1.00 91.94 234 ILE A CA 1
ATOM 1930 C C . ILE A 1 234 ? -6.274 -8.186 5.024 1.00 91.94 234 ILE A C 1
ATOM 1932 O O . ILE A 1 234 ? -5.062 -8.132 5.238 1.00 91.94 234 ILE A O 1
ATOM 1936 N N . GLU A 1 235 ? -6.853 -9.116 4.278 1.00 90.25 235 GLU A N 1
ATOM 1937 C CA . GLU A 1 235 ? -6.151 -10.210 3.616 1.00 90.25 235 GLU A CA 1
ATOM 1938 C C . GLU A 1 235 ? -6.535 -10.242 2.138 1.00 90.25 235 GLU A C 1
ATOM 1940 O O . GLU A 1 235 ? -7.712 -10.127 1.787 1.00 90.25 235 GLU A O 1
ATOM 1945 N N . ASP A 1 236 ? -5.542 -10.419 1.274 1.00 85.50 236 ASP A N 1
ATOM 1946 C CA . ASP A 1 236 ? -5.731 -10.603 -0.156 1.00 85.50 236 ASP A CA 1
ATOM 1947 C C . ASP A 1 236 ? -5.585 -12.090 -0.484 1.00 85.50 236 ASP A C 1
ATOM 1949 O O . ASP A 1 236 ? -4.509 -12.677 -0.388 1.00 85.50 236 ASP A O 1
ATOM 1953 N N . LEU A 1 237 ? -6.680 -12.696 -0.921 1.00 82.88 237 LEU A N 1
ATOM 1954 C CA . LEU A 1 237 ? -6.713 -14.047 -1.448 1.00 82.88 237 LEU A CA 1
ATOM 1955 C C . LEU A 1 237 ? -6.616 -13.989 -2.972 1.00 82.88 237 LEU A C 1
ATOM 1957 O O . LEU A 1 237 ? -7.571 -13.617 -3.660 1.00 82.88 237 LEU A O 1
ATOM 1961 N N . ILE A 1 238 ? -5.469 -14.368 -3.515 1.00 80.56 238 ILE A N 1
ATOM 1962 C CA . ILE A 1 238 ? -5.215 -14.357 -4.955 1.00 80.56 238 ILE A CA 1
ATOM 1963 C C . ILE A 1 238 ? -5.324 -15.780 -5.477 1.00 80.56 238 ILE A C 1
ATOM 1965 O O . ILE A 1 238 ? -4.765 -16.709 -4.907 1.00 80.56 238 ILE A O 1
ATOM 1969 N N . ARG A 1 239 ? -6.019 -15.938 -6.598 1.00 78.44 239 ARG A N 1
ATOM 1970 C CA . ARG A 1 239 ? -6.051 -17.166 -7.384 1.00 78.44 239 ARG A CA 1
ATOM 1971 C C . ARG A 1 239 ? -5.597 -16.856 -8.801 1.00 78.44 239 ARG A C 1
ATOM 1973 O O . ARG A 1 239 ? -6.260 -16.074 -9.479 1.00 78.44 239 ARG A O 1
ATOM 1980 N N . ASN A 1 240 ? -4.540 -17.507 -9.263 1.00 76.75 240 ASN A N 1
ATOM 1981 C CA . ASN A 1 240 ? -4.054 -17.413 -10.637 1.00 76.75 240 ASN A CA 1
ATOM 1982 C C . ASN A 1 240 ? -4.275 -18.739 -11.349 1.00 76.75 240 ASN A C 1
ATOM 1984 O O . ASN A 1 240 ? -3.864 -19.772 -10.844 1.00 76.75 240 ASN A O 1
ATOM 1988 N N . ARG A 1 241 ? -4.913 -18.708 -12.516 1.00 74.44 241 ARG A N 1
ATOM 1989 C CA . ARG A 1 241 ? -5.122 -19.878 -13.372 1.00 74.44 241 ARG A CA 1
ATOM 1990 C C . ARG A 1 241 ? -4.277 -19.739 -14.629 1.00 74.44 241 ARG A C 1
ATOM 1992 O O . ARG A 1 241 ? -4.402 -18.718 -15.312 1.00 74.44 241 ARG A O 1
ATOM 1999 N N . ARG A 1 242 ? -3.483 -20.754 -14.948 1.00 77.50 242 ARG A N 1
ATOM 2000 C CA . ARG A 1 242 ? -2.685 -20.831 -16.172 1.00 77.50 242 ARG A CA 1
ATOM 2001 C C . ARG A 1 242 ? -3.409 -21.644 -17.237 1.00 77.50 242 ARG A C 1
ATOM 2003 O O . ARG A 1 242 ? -3.946 -22.718 -16.960 1.00 77.50 242 ARG A O 1
ATOM 2010 N N . TYR A 1 243 ? -3.405 -21.125 -18.457 1.00 75.31 243 TYR A N 1
ATOM 2011 C CA . TYR A 1 243 ? -3.934 -21.775 -19.644 1.00 75.31 243 TYR A CA 1
ATOM 2012 C C . TYR A 1 243 ? -2.874 -21.785 -20.749 1.00 75.31 243 TYR A C 1
ATOM 2014 O O . TYR A 1 243 ? -2.225 -20.771 -20.999 1.00 75.31 243 TYR A O 1
ATOM 2022 N N . VAL A 1 244 ? -2.753 -22.903 -21.459 1.00 75.62 244 VAL A N 1
ATOM 2023 C CA . VAL A 1 244 ? -1.804 -23.102 -22.563 1.00 75.62 244 VAL A CA 1
ATOM 2024 C C . VAL A 1 244 ? -2.570 -23.377 -23.852 1.00 75.62 244 VAL A C 1
ATOM 2026 O O . VAL A 1 244 ? -3.600 -24.050 -23.840 1.00 75.62 244 VAL A O 1
ATOM 2029 N N . LYS A 1 245 ? -2.113 -22.838 -24.982 1.00 75.94 245 LYS A N 1
ATOM 2030 C CA . LYS A 1 245 ? -2.769 -23.027 -26.284 1.00 75.94 245 LYS A CA 1
ATOM 2031 C C . LYS A 1 245 ? -2.760 -24.503 -26.721 1.00 75.94 245 LYS A C 1
ATOM 2033 O O . LYS A 1 245 ? -1.765 -25.201 -26.572 1.00 75.94 245 LYS A O 1
ATOM 2038 N N . LYS A 1 246 ? -3.870 -24.976 -27.300 1.00 68.81 246 LYS A N 1
ATOM 2039 C CA . LYS A 1 246 ? -4.095 -26.371 -27.741 1.00 68.81 246 LYS A CA 1
ATOM 2040 C C . LYS A 1 246 ? -3.195 -26.825 -28.895 1.00 68.81 246 LYS A C 1
ATOM 2042 O O . LYS A 1 246 ? -3.062 -28.028 -29.107 1.00 68.81 246 LYS A O 1
ATOM 2047 N N . ILE A 1 247 ? -2.653 -25.897 -29.684 1.00 64.38 247 ILE A N 1
ATOM 2048 C CA . ILE A 1 247 ? -1.880 -26.228 -30.885 1.00 64.38 247 ILE A CA 1
ATOM 2049 C C . ILE A 1 247 ? -0.412 -26.375 -30.486 1.00 64.38 247 ILE A C 1
ATOM 2051 O O . ILE A 1 247 ? 0.280 -25.382 -30.286 1.00 64.38 247 ILE A O 1
ATOM 2055 N N . TYR A 1 248 ? 0.040 -27.622 -30.377 1.00 56.19 248 TYR A N 1
ATOM 2056 C CA . TYR A 1 248 ? 1.452 -27.966 -30.254 1.00 56.19 248 TYR A CA 1
ATOM 2057 C C . TYR A 1 248 ? 2.082 -27.908 -31.648 1.00 56.19 248 TYR A C 1
ATOM 2059 O O . TYR A 1 248 ? 1.897 -28.822 -32.450 1.00 56.19 248 TYR A O 1
ATOM 2067 N N . ILE A 1 249 ? 2.787 -26.827 -31.958 1.00 57.41 249 ILE A N 1
ATOM 2068 C CA . ILE A 1 249 ? 3.785 -26.827 -33.030 1.00 57.41 249 ILE A CA 1
ATOM 2069 C C . ILE A 1 249 ? 5.122 -26.992 -32.309 1.00 57.41 249 ILE A C 1
ATOM 2071 O O . ILE A 1 249 ? 5.410 -26.222 -31.398 1.00 57.41 249 ILE A O 1
ATOM 2075 N N . GLU A 1 250 ? 5.891 -28.028 -32.651 1.00 52.75 250 GLU A N 1
ATOM 2076 C CA . GLU A 1 250 ? 7.100 -28.453 -31.916 1.00 52.75 250 GLU A CA 1
ATOM 2077 C C . GLU A 1 250 ? 8.209 -27.383 -31.813 1.00 52.75 250 GLU A C 1
ATOM 2079 O O . GLU A 1 250 ? 9.118 -27.561 -31.010 1.00 52.75 250 GLU A O 1
ATOM 2084 N N . ASP A 1 251 ? 8.093 -26.258 -32.528 1.00 53.69 251 ASP A N 1
ATOM 2085 C CA . ASP A 1 251 ? 9.095 -25.183 -32.596 1.00 53.69 251 ASP A CA 1
ATOM 2086 C C . ASP A 1 251 ? 8.533 -23.759 -32.366 1.00 53.69 251 ASP A C 1
ATOM 2088 O O . ASP A 1 251 ? 9.259 -22.787 -32.562 1.00 53.69 251 ASP A O 1
ATOM 2092 N N . ASP A 1 252 ? 7.261 -23.604 -31.970 1.00 52.47 252 ASP A N 1
ATOM 2093 C CA . ASP A 1 252 ? 6.647 -22.280 -31.751 1.00 52.47 252 ASP A CA 1
ATOM 2094 C C . ASP A 1 252 ? 6.523 -21.991 -30.247 1.00 52.47 252 ASP A C 1
ATOM 2096 O O . ASP A 1 252 ? 6.006 -22.814 -29.480 1.00 52.47 252 ASP A O 1
ATOM 2100 N N . ASP A 1 253 ? 7.014 -20.823 -29.827 1.00 55.56 253 ASP A N 1
ATOM 2101 C CA . ASP A 1 253 ? 6.949 -20.348 -28.445 1.00 55.56 253 ASP A CA 1
ATOM 2102 C C . ASP A 1 253 ? 5.509 -20.477 -27.917 1.00 55.56 253 ASP A C 1
ATOM 2104 O O . ASP A 1 253 ? 4.548 -19.976 -28.506 1.00 55.56 253 ASP A O 1
ATOM 2108 N N . LYS A 1 254 ? 5.340 -21.216 -26.814 1.00 58.66 254 LYS A N 1
ATOM 2109 C CA . LYS A 1 254 ? 4.018 -21.532 -26.262 1.00 58.66 254 LYS A CA 1
ATOM 2110 C C . LYS A 1 254 ? 3.321 -20.250 -25.826 1.00 58.66 254 LYS A C 1
ATOM 2112 O O . LYS A 1 254 ? 3.679 -19.690 -24.801 1.00 58.66 254 LYS A O 1
ATOM 2117 N N . ASP A 1 255 ? 2.273 -19.844 -26.536 1.00 66.31 255 ASP A N 1
ATOM 2118 C CA . ASP A 1 255 ? 1.364 -18.795 -26.067 1.00 66.31 255 ASP A CA 1
ATOM 2119 C C . ASP A 1 255 ? 0.717 -19.216 -24.731 1.00 66.31 255 ASP A C 1
ATOM 2121 O O . ASP A 1 255 ? -0.150 -20.101 -24.682 1.00 66.31 255 ASP A O 1
ATOM 2125 N N . GLU A 1 256 ? 1.117 -18.557 -23.645 1.00 68.62 256 GLU A N 1
ATOM 2126 C CA . GLU A 1 256 ? 0.586 -18.755 -22.299 1.00 68.62 256 GLU A CA 1
ATOM 2127 C C . GLU A 1 256 ? -0.400 -17.647 -21.933 1.00 68.62 256 GLU A C 1
ATOM 2129 O O . GLU A 1 256 ? -0.151 -16.459 -22.139 1.00 68.62 256 GLU A O 1
ATOM 2134 N N . LEU A 1 257 ? -1.523 -18.032 -21.330 1.00 71.06 257 LEU A N 1
ATOM 2135 C CA . LEU A 1 257 ? -2.510 -17.102 -20.802 1.00 71.06 257 LEU A CA 1
ATOM 2136 C C . LEU A 1 257 ? -2.712 -17.339 -19.309 1.00 71.06 257 LEU A C 1
ATOM 2138 O O . LEU A 1 257 ? -3.061 -18.435 -18.884 1.00 71.06 257 LEU A O 1
ATOM 2142 N N . TRP A 1 258 ? -2.614 -16.276 -18.517 1.00 68.94 258 TRP A N 1
ATOM 2143 C CA . TRP A 1 258 ? -2.911 -16.309 -17.087 1.00 68.94 258 TRP A CA 1
ATOM 2144 C C . TRP A 1 258 ? -4.170 -15.498 -16.780 1.00 68.94 258 TRP A C 1
ATOM 2146 O O . TRP A 1 258 ? -4.233 -14.310 -17.087 1.00 68.94 258 TRP A O 1
ATOM 2156 N N . LYS A 1 259 ? -5.169 -16.104 -16.127 1.00 70.88 259 LYS A N 1
ATOM 2157 C CA . LYS A 1 259 ? -6.328 -15.374 -15.579 1.00 70.88 259 LYS A CA 1
ATOM 2158 C C . LYS A 1 259 ? -6.255 -15.343 -14.058 1.00 70.88 259 LYS A C 1
ATOM 2160 O O . LYS A 1 259 ? -6.277 -16.393 -13.419 1.00 70.88 259 LYS A O 1
ATOM 2165 N N . GLY A 1 260 ? -6.226 -14.144 -13.483 1.00 70.31 260 GLY A N 1
ATOM 2166 C CA . GLY A 1 260 ? -6.231 -13.940 -12.039 1.00 70.31 260 GLY A CA 1
ATOM 2167 C C . GLY A 1 260 ? -7.620 -13.592 -11.500 1.00 70.31 260 GLY A C 1
ATOM 2168 O O . GLY A 1 260 ? -8.441 -12.943 -12.149 1.00 70.31 260 GLY A O 1
ATOM 2169 N N . THR A 1 261 ? -7.891 -13.970 -10.263 1.00 71.50 261 THR A N 1
ATOM 2170 C CA . THR A 1 261 ? -8.995 -13.435 -9.462 1.00 71.50 261 THR A CA 1
ATOM 2171 C C . THR A 1 261 ? -8.459 -13.120 -8.082 1.00 71.50 261 THR A C 1
ATOM 2173 O O . THR A 1 261 ? -7.806 -13.970 -7.486 1.00 71.50 261 THR A O 1
ATOM 2176 N N . MET A 1 262 ? -8.745 -11.928 -7.573 1.00 75.44 262 MET A N 1
ATOM 2177 C CA . MET A 1 262 ? -8.349 -11.520 -6.230 1.00 75.44 262 MET A CA 1
ATOM 2178 C C . MET A 1 262 ? -9.600 -11.251 -5.409 1.00 75.44 262 MET A C 1
ATOM 2180 O O . MET A 1 262 ? -10.488 -10.509 -5.827 1.00 75.44 262 MET A O 1
ATOM 2184 N N . ARG A 1 263 ? -9.674 -11.869 -4.240 1.00 81.88 263 ARG A N 1
ATOM 2185 C CA . ARG A 1 263 ? -10.684 -11.607 -3.225 1.00 81.88 263 ARG A CA 1
ATOM 2186 C C . ARG A 1 263 ? -10.001 -10.894 -2.075 1.00 81.88 263 ARG A C 1
ATOM 2188 O O . ARG A 1 263 ? -8.959 -11.336 -1.619 1.00 81.88 263 ARG A O 1
ATOM 2195 N N . ILE A 1 264 ? -10.604 -9.817 -1.609 1.00 81.94 264 ILE A N 1
ATOM 2196 C CA . ILE A 1 264 ? -10.096 -9.058 -0.470 1.00 81.94 264 ILE A CA 1
ATOM 2197 C C . ILE A 1 264 ? -11.046 -9.281 0.672 1.00 81.94 264 ILE A C 1
ATOM 2199 O O . ILE A 1 264 ? -12.242 -9.026 0.529 1.00 81.94 264 ILE A O 1
ATOM 2203 N N . SER A 1 265 ? -10.504 -9.780 1.768 1.00 87.06 265 SER A N 1
ATOM 2204 C CA . SER A 1 265 ? -11.230 -10.127 2.973 1.00 87.06 265 SER A CA 1
ATOM 2205 C C . SER A 1 265 ? -10.898 -9.114 4.057 1.00 87.06 265 SER A C 1
ATOM 2207 O O . SER A 1 265 ? -9.740 -8.838 4.349 1.00 87.06 265 SER A O 1
ATOM 2209 N N . TYR A 1 266 ? -11.938 -8.554 4.654 1.00 89.88 266 TYR A N 1
ATOM 2210 C CA . TYR A 1 266 ? -11.886 -7.600 5.744 1.00 89.88 266 TYR A CA 1
ATOM 2211 C C . TYR A 1 266 ? -12.433 -8.286 6.987 1.00 89.88 266 TYR A C 1
ATOM 2213 O O . TYR A 1 266 ? -13.583 -8.722 6.999 1.00 89.88 266 TYR A O 1
ATOM 2221 N N . HIS A 1 267 ? -11.634 -8.340 8.043 1.00 92.25 267 HIS A N 1
ATOM 2222 C CA . HIS A 1 267 ? -12.015 -8.906 9.329 1.00 92.25 267 HIS A CA 1
ATOM 2223 C C . HIS A 1 267 ? -11.932 -7.808 10.382 1.00 92.25 267 HIS A C 1
ATOM 2225 O O . HIS A 1 267 ? -10.849 -7.393 10.787 1.00 92.25 267 HIS A O 1
ATOM 2231 N N . LEU A 1 268 ? -13.088 -7.313 10.806 1.00 93.06 268 LEU A N 1
ATOM 2232 C CA . LEU A 1 268 ? -13.234 -6.310 11.847 1.00 93.06 268 LEU A CA 1
ATOM 2233 C C . LEU A 1 268 ? -13.765 -6.983 13.110 1.00 93.06 268 LEU A C 1
ATOM 2235 O O . LEU A 1 268 ? -14.864 -7.525 13.114 1.00 93.06 268 LEU A O 1
ATOM 2239 N N . GLN A 1 269 ? -13.010 -6.909 14.194 1.00 94.38 269 GLN A N 1
ATOM 2240 C CA . GLN A 1 269 ? -13.422 -7.391 15.501 1.00 94.38 269 GLN A CA 1
ATOM 2241 C C . GLN A 1 269 ? -13.377 -6.243 16.503 1.00 94.38 269 GLN A C 1
ATOM 2243 O O . GLN A 1 269 ? -12.377 -5.535 16.617 1.00 94.38 269 GLN A O 1
ATOM 2248 N N . THR A 1 270 ? -14.463 -6.070 17.249 1.0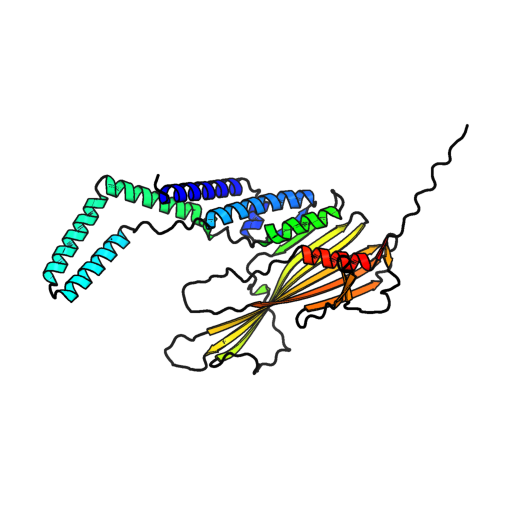0 93.94 270 THR A N 1
ATOM 2249 C CA . THR A 1 270 ? -14.542 -5.089 18.331 1.00 93.94 270 THR A CA 1
ATOM 2250 C C . THR A 1 270 ? -14.928 -5.774 19.627 1.00 93.94 270 THR A C 1
ATOM 2252 O O . THR A 1 270 ? -15.941 -6.473 19.684 1.00 93.94 270 THR A O 1
ATOM 2255 N N . LEU A 1 271 ? -14.133 -5.546 20.666 1.00 94.94 271 LEU A N 1
ATOM 2256 C CA . LEU A 1 271 ? -14.429 -5.931 22.037 1.00 94.94 271 LEU A CA 1
ATOM 2257 C C . LEU A 1 271 ? -14.939 -4.693 22.768 1.00 94.94 271 LEU A C 1
ATOM 2259 O O . LEU A 1 271 ? -14.194 -3.732 22.942 1.00 94.94 271 LEU A O 1
ATOM 2263 N N . LEU A 1 272 ? -16.205 -4.732 23.170 1.00 92.00 272 LEU A N 1
ATOM 2264 C CA . LEU A 1 272 ? -16.929 -3.632 23.799 1.00 92.00 272 LEU A CA 1
ATOM 2265 C C . LEU A 1 272 ? -17.304 -4.045 25.223 1.00 92.00 272 LEU A C 1
ATOM 2267 O O . LEU A 1 272 ? -17.999 -5.043 25.403 1.00 92.00 272 LEU A O 1
ATOM 2271 N N . TYR A 1 273 ? -16.869 -3.314 26.246 1.00 92.69 273 TYR A N 1
ATOM 2272 C CA . TYR A 1 273 ? -17.180 -3.692 27.629 1.00 92.69 273 TYR A CA 1
ATOM 2273 C C . TYR A 1 273 ? -18.669 -3.532 27.949 1.00 92.69 273 TYR A C 1
ATOM 2275 O O . TYR A 1 273 ? -19.269 -2.500 27.640 1.00 92.69 273 TYR A O 1
ATOM 2283 N N . LYS A 1 274 ? -19.249 -4.523 28.640 1.00 91.69 274 LYS A N 1
ATOM 2284 C CA . LYS A 1 274 ? -20.662 -4.510 29.067 1.00 91.69 274 LYS A CA 1
ATOM 2285 C C . LYS A 1 274 ? -20.979 -3.395 30.063 1.00 91.69 274 LYS A C 1
ATOM 2287 O O . LYS A 1 274 ? -22.128 -3.012 30.221 1.00 91.69 274 LYS A O 1
ATOM 2292 N N . SER A 1 275 ? -19.964 -2.863 30.743 1.00 90.06 275 SER A N 1
ATOM 2293 C CA . SER A 1 275 ? -20.095 -1.679 31.600 1.00 90.06 275 SER A CA 1
ATOM 2294 C C . SER A 1 275 ? -20.375 -0.397 30.810 1.00 90.06 275 SER A C 1
ATOM 2296 O O . SER A 1 275 ? -20.946 0.543 31.362 1.00 90.06 275 SER A O 1
ATOM 2298 N N . SER A 1 276 ? -19.986 -0.358 29.534 1.00 88.75 276 SER A N 1
ATOM 2299 C CA . SER A 1 276 ? -20.098 0.818 28.666 1.00 88.75 276 SER A CA 1
ATOM 2300 C C . SER A 1 276 ? -21.173 0.655 27.590 1.00 88.75 276 SER A C 1
ATOM 2302 O O . SER A 1 276 ? -21.706 1.654 27.104 1.00 88.75 276 SER A O 1
ATOM 2304 N N . TYR A 1 277 ? -21.515 -0.582 27.220 1.00 89.94 277 TYR A N 1
ATOM 2305 C CA . TYR A 1 277 ? -22.391 -0.883 26.092 1.00 89.94 277 TYR A CA 1
ATOM 2306 C C . TYR A 1 277 ? -23.401 -1.981 26.401 1.00 89.94 277 TYR A C 1
ATOM 2308 O O . TYR A 1 277 ? -23.040 -3.026 26.928 1.00 89.94 277 TYR A O 1
ATOM 2316 N N . ASP A 1 278 ? -24.634 -1.764 25.947 1.00 86.62 278 ASP A N 1
ATOM 2317 C CA . ASP A 1 278 ? -25.674 -2.783 25.829 1.00 86.62 278 ASP A CA 1
ATOM 2318 C C . ASP A 1 278 ? -25.866 -3.181 24.362 1.00 86.62 278 ASP A C 1
ATOM 2320 O O . ASP A 1 278 ? -25.746 -2.356 23.449 1.00 86.62 278 ASP A O 1
ATOM 2324 N N . LEU A 1 279 ? -26.258 -4.430 24.109 1.00 82.12 279 LEU A N 1
ATOM 2325 C CA . LEU A 1 279 ? -26.671 -4.852 22.769 1.00 82.12 279 LEU A CA 1
ATOM 2326 C C . LEU A 1 279 ? -28.005 -4.207 22.378 1.00 82.12 279 LEU A C 1
ATOM 2328 O O . LEU A 1 279 ? -28.968 -4.156 23.150 1.00 82.12 279 LEU A O 1
ATOM 2332 N N . ALA A 1 280 ? -28.112 -3.766 21.127 1.00 76.50 280 ALA A N 1
ATOM 2333 C CA . ALA A 1 280 ? -29.376 -3.305 20.580 1.00 76.50 280 ALA A CA 1
ATOM 2334 C C . ALA A 1 280 ? -30.353 -4.495 20.456 1.00 76.50 280 ALA A C 1
ATOM 2336 O O . ALA A 1 280 ? -30.295 -5.276 19.509 1.00 76.50 280 ALA A O 1
ATOM 2337 N N . ALA A 1 281 ? -31.297 -4.606 21.400 1.00 54.44 281 ALA A N 1
ATOM 2338 C CA . ALA A 1 281 ? -32.273 -5.699 21.555 1.00 54.44 281 ALA A CA 1
ATOM 2339 C C . ALA A 1 281 ? -33.110 -6.095 20.308 1.00 54.44 281 ALA A C 1
ATOM 2341 O O . ALA A 1 281 ? -33.850 -7.072 20.357 1.00 54.44 281 ALA A O 1
ATOM 2342 N N . LYS A 1 282 ? -33.022 -5.364 19.187 1.00 51.66 282 LYS A N 1
ATOM 2343 C CA . LYS A 1 282 ? -33.713 -5.679 17.922 1.00 51.66 282 LYS A CA 1
ATOM 2344 C C . LYS A 1 282 ? -32.951 -6.645 17.002 1.00 51.66 282 LYS A C 1
ATOM 2346 O O . LYS A 1 282 ? -33.543 -7.109 16.030 1.00 51.66 282 LYS A O 1
ATOM 2351 N N . HIS A 1 283 ? -31.686 -6.958 17.285 1.00 49.53 283 HIS A N 1
ATOM 2352 C CA . HIS A 1 283 ? -30.833 -7.738 16.373 1.00 49.53 283 HIS A CA 1
ATOM 2353 C C . HIS A 1 283 ? -30.356 -9.080 16.947 1.00 49.53 283 HIS A C 1
ATOM 2355 O O . HIS A 1 283 ? -29.710 -9.854 16.249 1.00 49.53 283 HIS A O 1
ATOM 2361 N N . THR A 1 284 ? -30.747 -9.411 18.180 1.00 41.81 284 THR A N 1
ATOM 2362 C CA . THR A 1 284 ? -30.327 -10.627 18.898 1.00 41.81 284 THR A CA 1
ATOM 2363 C C . THR A 1 284 ? -30.880 -11.938 18.325 1.00 41.81 284 THR A C 1
ATOM 2365 O O . THR A 1 284 ? -30.431 -13.002 18.737 1.00 41.81 284 THR A O 1
ATOM 2368 N N . SER A 1 285 ? -31.820 -11.902 17.371 1.00 39.34 285 SER A N 1
ATOM 2369 C CA . SER A 1 285 ? -32.467 -13.111 16.827 1.00 39.34 285 SER A CA 1
ATOM 2370 C C . SER A 1 285 ? -32.380 -13.291 15.310 1.00 39.34 285 SER A C 1
ATOM 2372 O O . SER A 1 285 ? -32.903 -14.275 14.788 1.00 39.34 285 SER A O 1
ATOM 2374 N N . LYS A 1 286 ? -31.721 -12.388 14.574 1.00 42.66 286 LYS A N 1
ATOM 2375 C CA . LYS A 1 286 ? -31.550 -12.538 13.123 1.00 42.66 286 LYS A CA 1
ATOM 2376 C C . LYS A 1 286 ? -30.096 -12.318 12.739 1.00 42.66 286 LYS A C 1
ATOM 2378 O O . LYS A 1 286 ? -29.628 -11.186 12.732 1.00 42.66 286 LYS A O 1
ATOM 2383 N N . ALA A 1 287 ? -29.431 -13.398 12.329 1.00 42.00 287 ALA A N 1
ATOM 2384 C CA . ALA A 1 287 ? -28.333 -13.329 11.373 1.00 42.00 287 ALA A CA 1
ATOM 2385 C C . ALA A 1 287 ? -28.880 -12.661 10.097 1.00 42.00 287 ALA A C 1
ATOM 2387 O O . ALA A 1 287 ? -29.472 -13.310 9.237 1.00 42.00 287 ALA A 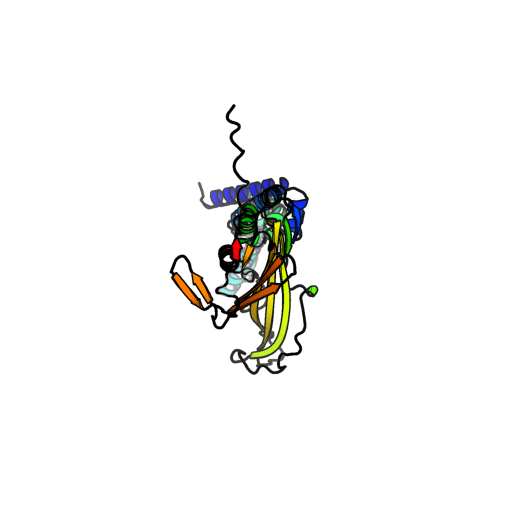O 1
ATOM 2388 N N . GLY A 1 288 ? -28.851 -11.333 10.056 1.00 43.69 288 GLY A N 1
ATOM 2389 C CA . GLY A 1 288 ? -29.444 -10.534 8.996 1.00 43.69 288 GLY A CA 1
ATOM 2390 C C . GLY A 1 288 ? -28.351 -9.834 8.210 1.00 43.69 288 GLY A C 1
ATOM 2391 O O . GLY A 1 288 ? -27.683 -8.959 8.748 1.00 43.69 288 GLY A O 1
ATOM 2392 N N . ASN A 1 289 ? -28.219 -10.173 6.928 1.00 48.19 289 ASN A N 1
ATOM 2393 C CA . ASN A 1 289 ? -27.296 -9.550 5.965 1.00 48.19 289 ASN A CA 1
ATOM 2394 C C . ASN A 1 289 ? -27.773 -8.160 5.504 1.00 48.19 289 ASN A C 1
ATOM 2396 O O . ASN A 1 289 ? -27.598 -7.780 4.347 1.00 48.19 289 ASN A O 1
ATOM 2400 N N . PHE A 1 290 ? -28.442 -7.429 6.389 1.00 45.31 290 PHE A N 1
ATOM 2401 C CA . PHE A 1 290 ? -29.177 -6.223 6.060 1.00 45.31 290 PHE A CA 1
ATOM 2402 C C . PHE A 1 290 ? -28.541 -5.038 6.775 1.00 45.31 290 PHE A C 1
ATOM 2404 O O . PHE A 1 290 ? -28.464 -5.007 8.003 1.00 45.31 290 PHE A O 1
ATOM 2411 N N . MET A 1 291 ? -28.094 -4.060 5.996 1.00 48.41 291 MET A N 1
ATOM 2412 C CA . MET A 1 291 ? -27.653 -2.759 6.490 1.00 48.41 291 MET A CA 1
ATOM 2413 C C . MET A 1 291 ? -28.803 -1.760 6.340 1.00 48.41 291 MET A C 1
ATOM 2415 O O . MET A 1 291 ? -29.515 -1.817 5.347 1.00 48.41 291 MET A O 1
ATOM 2419 N N . ILE A 1 292 ? -28.986 -0.843 7.290 1.00 44.97 292 ILE A N 1
ATOM 2420 C CA . ILE A 1 29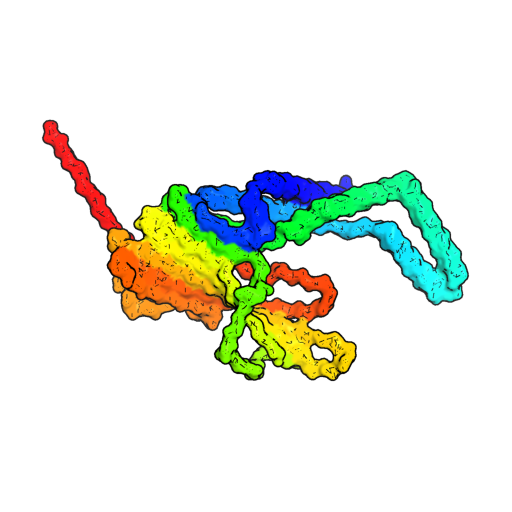2 ? -29.831 0.346 7.101 1.00 44.97 292 ILE A CA 1
ATOM 2421 C C . ILE A 1 292 ? -28.883 1.488 6.722 1.00 44.97 292 ILE A C 1
ATOM 2423 O O . ILE A 1 292 ? -27.964 1.789 7.482 1.00 44.97 292 ILE A O 1
ATOM 2427 N N . ASP A 1 293 ? -29.045 2.075 5.537 1.00 41.59 293 ASP A N 1
ATOM 2428 C CA . ASP A 1 293 ? -28.327 3.294 5.161 1.00 41.59 293 ASP A CA 1
ATOM 2429 C C . ASP A 1 293 ? -29.033 4.514 5.760 1.00 41.59 293 ASP A C 1
ATOM 2431 O O . ASP A 1 293 ? -30.102 4.905 5.297 1.00 41.59 293 ASP A O 1
ATOM 2435 N N . ASP A 1 294 ? -28.431 5.146 6.768 1.00 41.81 294 ASP A N 1
ATOM 2436 C CA . ASP A 1 294 ? -28.965 6.361 7.400 1.00 41.81 294 ASP A CA 1
ATOM 2437 C C . ASP A 1 294 ? -29.108 7.554 6.431 1.00 41.81 294 ASP A C 1
ATOM 2439 O O . ASP A 1 294 ? -29.845 8.495 6.724 1.00 41.81 294 ASP A O 1
ATOM 2443 N N . LYS A 1 295 ? -28.413 7.557 5.280 1.00 44.50 295 LYS A N 1
ATOM 2444 C CA . LYS A 1 295 ? -28.560 8.621 4.270 1.00 44.50 295 LYS A CA 1
ATOM 2445 C C . LYS A 1 295 ? -29.776 8.426 3.369 1.00 44.50 295 LYS A C 1
ATOM 2447 O O . LYS A 1 295 ? -30.316 9.415 2.881 1.00 44.50 295 LYS A O 1
ATOM 2452 N N . GLU A 1 296 ? -30.188 7.182 3.146 1.00 41.06 296 GLU A N 1
ATOM 2453 C CA . GLU A 1 296 ? -31.236 6.833 2.177 1.00 41.06 296 GLU A CA 1
ATOM 2454 C C . GLU A 1 296 ? -32.445 6.126 2.806 1.00 41.06 296 GLU A C 1
ATOM 2456 O O . GLU A 1 296 ? -33.425 5.862 2.112 1.00 41.06 296 GLU A O 1
ATOM 2461 N N . ASN A 1 297 ? -32.410 5.820 4.110 1.00 43.66 297 ASN A N 1
ATOM 2462 C CA . ASN A 1 297 ? -33.384 4.956 4.786 1.00 43.66 297 ASN A CA 1
ATOM 2463 C C . ASN A 1 297 ? -33.612 3.619 4.045 1.00 43.66 297 ASN A C 1
ATOM 2465 O O . ASN A 1 297 ? -34.681 3.011 4.145 1.00 43.66 297 ASN A O 1
ATOM 2469 N N . SER A 1 298 ? -32.619 3.155 3.283 1.00 39.38 298 SER A N 1
ATOM 2470 C CA . SER A 1 298 ? -32.713 1.961 2.453 1.00 39.38 298 SER A CA 1
ATOM 2471 C C . SER A 1 298 ? -32.076 0.770 3.167 1.00 39.38 298 SER A C 1
ATOM 2473 O O . SER A 1 298 ? -31.042 0.884 3.830 1.00 39.38 298 SER A O 1
ATOM 2475 N N . VAL A 1 299 ? -32.729 -0.391 3.066 1.00 45.16 299 VAL A N 1
ATOM 2476 C CA . VAL A 1 299 ? -32.161 -1.654 3.535 1.00 45.16 299 VAL A CA 1
ATOM 2477 C C . VAL A 1 299 ? -31.258 -2.187 2.427 1.00 45.16 299 VAL A C 1
ATOM 2479 O O . VAL A 1 299 ? -31.744 -2.714 1.428 1.00 45.16 299 VAL A O 1
ATOM 2482 N N . LEU A 1 300 ? -29.947 -2.024 2.583 1.00 46.31 300 LEU A N 1
ATOM 2483 C CA . LEU A 1 300 ? -28.959 -2.599 1.679 1.00 46.31 300 LEU A CA 1
ATOM 2484 C C . LEU A 1 300 ? -28.855 -4.097 1.966 1.00 46.31 300 LEU A C 1
ATOM 2486 O O . LEU A 1 300 ? -28.343 -4.511 3.010 1.00 46.31 300 LEU A O 1
ATOM 2490 N N . ASP A 1 301 ? -29.368 -4.900 1.034 1.00 46.72 301 ASP A N 1
ATOM 2491 C CA . ASP A 1 301 ? -29.046 -6.319 0.948 1.00 46.72 301 ASP A CA 1
ATOM 2492 C C . ASP A 1 301 ? -27.582 -6.436 0.514 1.00 46.72 301 ASP A C 1
ATOM 2494 O O . ASP A 1 301 ? -27.209 -6.070 -0.602 1.00 46.72 301 ASP A O 1
ATOM 2498 N N . LEU A 1 302 ? -26.729 -6.901 1.426 1.00 50.75 302 LEU A N 1
ATOM 2499 C CA . LEU A 1 302 ? -25.301 -7.067 1.160 1.00 50.75 302 LEU A CA 1
ATOM 2500 C C . LEU A 1 302 ? -25.012 -8.285 0.264 1.00 50.75 302 LEU A C 1
ATOM 2502 O O . LEU A 1 302 ? -23.858 -8.501 -0.105 1.00 50.75 302 LEU A O 1
ATOM 2506 N N . LYS A 1 303 ? -26.038 -9.053 -0.142 1.00 43.41 303 LYS A N 1
ATOM 2507 C CA . LYS A 1 303 ? -25.924 -10.087 -1.176 1.00 43.41 303 LYS A CA 1
ATOM 2508 C C . LYS A 1 303 ? -25.822 -9.463 -2.571 1.00 43.41 303 LYS A C 1
ATOM 2510 O O . LYS A 1 303 ? -26.762 -9.497 -3.361 1.00 43.41 303 LYS A O 1
ATOM 2515 N N . SER A 1 304 ? -24.640 -8.972 -2.931 1.00 47.25 304 SER A N 1
ATOM 2516 C CA . SER A 1 304 ? -24.221 -9.094 -4.332 1.00 47.25 304 SER A CA 1
ATOM 2517 C C . SER A 1 304 ? -23.726 -10.533 -4.542 1.00 47.25 304 SER A C 1
ATOM 2519 O O . SER A 1 304 ? -23.248 -11.160 -3.598 1.00 47.25 304 SER A O 1
ATOM 2521 N N . LYS A 1 305 ? -23.842 -11.088 -5.757 1.00 47.06 305 LYS A N 1
ATOM 2522 C CA . LYS A 1 305 ? -23.385 -12.462 -6.069 1.00 47.06 305 LYS A CA 1
ATOM 2523 C C . LYS A 1 305 ? -21.917 -12.733 -5.692 1.00 47.06 305 LYS A C 1
ATOM 2525 O O . LYS A 1 305 ? -21.555 -13.895 -5.548 1.00 47.06 305 LYS A O 1
ATOM 2530 N N . ASP A 1 306 ? -21.117 -11.679 -5.529 1.00 50.53 306 ASP A N 1
ATOM 2531 C CA . ASP A 1 306 ? -19.663 -11.733 -5.398 1.00 50.53 306 ASP A CA 1
ATOM 2532 C C . ASP A 1 306 ? -19.135 -11.171 -4.060 1.00 50.53 306 ASP A C 1
ATOM 2534 O O . ASP A 1 306 ? -17.922 -11.147 -3.855 1.00 50.53 306 ASP A O 1
ATOM 2538 N N . ASN A 1 307 ? -20.011 -10.727 -3.146 1.00 60.78 307 ASN A N 1
ATOM 2539 C CA . ASN A 1 307 ? -19.616 -10.213 -1.830 1.00 60.78 307 ASN A CA 1
ATOM 2540 C C . ASN A 1 307 ? -20.152 -11.119 -0.716 1.00 60.78 307 ASN A C 1
ATOM 2542 O O . ASN A 1 307 ? -21.354 -11.375 -0.636 1.00 60.78 307 ASN A O 1
ATOM 2546 N N . GLU A 1 308 ? -19.272 -11.574 0.173 1.00 68.62 308 GLU A N 1
ATOM 2547 C CA . GLU A 1 308 ? -19.672 -12.309 1.376 1.00 68.62 308 GLU A CA 1
ATOM 2548 C C . GLU A 1 308 ? -19.673 -11.341 2.558 1.00 68.62 308 GLU A C 1
ATOM 2550 O O . GLU A 1 308 ? -18.741 -10.559 2.730 1.00 68.62 308 GLU A O 1
ATOM 2555 N N . PHE A 1 309 ? -20.725 -11.373 3.372 1.00 72.25 309 PHE A N 1
ATOM 2556 C CA . PHE A 1 309 ? -20.824 -10.574 4.588 1.00 72.25 309 PHE A CA 1
ATOM 2557 C C . PHE A 1 309 ? -21.312 -11.454 5.731 1.00 72.25 309 PHE A C 1
ATOM 2559 O O . PHE A 1 309 ? -22.307 -12.166 5.591 1.00 72.25 309 PHE A O 1
ATOM 2566 N N . TYR A 1 310 ? -20.621 -11.390 6.862 1.00 75.06 310 TYR A N 1
ATOM 2567 C CA . TYR A 1 310 ? -20.926 -12.164 8.051 1.00 75.06 310 TYR A CA 1
ATOM 2568 C C . TYR A 1 310 ? -20.742 -11.297 9.293 1.00 75.06 310 TYR A C 1
ATOM 2570 O O . TYR A 1 310 ? -19.698 -10.683 9.487 1.00 75.06 310 TYR A O 1
ATOM 2578 N N . LEU A 1 311 ? -21.760 -11.260 10.146 1.00 78.19 311 LEU A N 1
ATOM 2579 C CA . LEU A 1 311 ? -21.712 -10.608 11.447 1.00 78.19 311 LEU A CA 1
ATOM 2580 C C . LEU A 1 311 ? -22.039 -11.655 12.508 1.00 78.19 311 LEU A C 1
ATOM 2582 O O . LEU A 1 311 ? -23.100 -12.274 12.463 1.00 78.19 311 LEU A O 1
ATOM 2586 N N . SER A 1 312 ? -21.144 -11.828 13.474 1.00 78.25 312 SER A N 1
ATOM 2587 C CA . SER A 1 312 ? -21.353 -12.713 14.620 1.00 78.25 312 SER A CA 1
ATOM 2588 C C . SER A 1 312 ? -21.124 -11.993 15.934 1.00 78.25 312 SER A C 1
ATOM 2590 O O . SER A 1 312 ? -20.257 -11.124 16.037 1.00 78.25 312 SER A O 1
ATOM 2592 N N . TYR A 1 313 ? -21.880 -12.418 16.937 1.00 83.56 313 TYR A N 1
ATOM 2593 C CA . TYR A 1 313 ? -21.742 -11.999 18.320 1.00 83.56 313 TYR A CA 1
ATOM 2594 C C . TYR A 1 313 ? -21.234 -13.167 19.163 1.00 83.56 313 TYR A C 1
ATOM 2596 O O . TYR A 1 313 ? -21.715 -14.292 19.021 1.00 83.56 313 TYR A O 1
ATOM 2604 N N . ILE A 1 314 ? -20.293 -12.881 20.057 1.00 83.06 314 ILE A N 1
ATOM 2605 C CA . ILE A 1 314 ? -19.814 -13.808 21.079 1.00 83.06 314 ILE A CA 1
ATOM 2606 C C . ILE A 1 314 ? -19.897 -13.092 22.430 1.00 83.06 314 ILE A C 1
ATOM 2608 O O . ILE A 1 314 ? -19.449 -11.951 22.572 1.00 83.06 314 ILE A O 1
ATOM 2612 N N . ASP A 1 315 ? -20.472 -13.765 23.427 1.00 83.50 315 ASP A N 1
ATOM 2613 C CA . ASP A 1 315 ? -20.429 -13.297 24.809 1.00 83.50 315 ASP A CA 1
ATOM 2614 C C . ASP A 1 315 ? -19.058 -13.629 25.416 1.00 83.50 315 ASP A C 1
ATOM 2616 O O . ASP A 1 315 ? -18.729 -14.798 25.617 1.00 83.50 315 ASP A O 1
ATOM 2620 N N . GLY A 1 316 ? -18.249 -12.598 25.669 1.00 83.38 316 GLY A N 1
ATOM 2621 C CA . GLY A 1 316 ? -16.914 -12.712 26.255 1.00 83.38 316 GLY A CA 1
ATOM 2622 C C . GLY A 1 316 ? -16.895 -12.701 27.786 1.00 83.38 316 GLY A C 1
ATOM 2623 O O . GLY A 1 316 ? -15.823 -12.588 28.367 1.00 83.38 316 GLY A O 1
ATOM 2624 N N . GLY A 1 317 ? -18.051 -12.779 28.452 1.00 89.94 317 GLY A N 1
ATOM 2625 C CA . GLY A 1 317 ? -18.164 -12.652 29.905 1.00 89.94 317 GLY A CA 1
ATOM 2626 C C . GLY A 1 317 ? -18.399 -11.202 30.322 1.00 89.94 317 GLY A C 1
ATOM 2627 O O . GLY A 1 317 ? -19.546 -10.807 30.535 1.00 89.94 317 GLY A O 1
ATOM 2628 N N . ASP A 1 318 ? -17.339 -10.403 30.419 1.00 91.12 318 ASP A N 1
ATOM 2629 C CA . ASP A 1 318 ? -17.379 -8.973 30.776 1.00 91.12 318 ASP A CA 1
ATOM 2630 C C . ASP A 1 318 ? -17.489 -8.036 29.558 1.00 91.12 318 ASP A C 1
ATOM 2632 O O . ASP A 1 318 ? -17.774 -6.842 29.700 1.00 91.12 318 ASP A O 1
ATOM 2636 N N . ALA A 1 319 ? -17.326 -8.581 28.353 1.00 90.44 319 ALA A N 1
ATOM 2637 C CA . ALA A 1 319 ? -17.379 -7.843 27.102 1.00 90.44 319 ALA A CA 1
ATOM 2638 C C . ALA A 1 319 ? -18.305 -8.490 26.062 1.00 90.44 319 ALA A C 1
ATOM 2640 O O . ALA A 1 319 ? -18.490 -9.706 26.003 1.00 90.44 319 ALA A O 1
ATOM 2641 N N . HIS A 1 320 ? -18.863 -7.649 25.199 1.00 87.25 320 HIS A N 1
ATOM 2642 C CA . HIS A 1 320 ? -19.482 -8.034 23.943 1.00 87.25 320 HIS A CA 1
ATOM 2643 C C . HIS A 1 320 ? -18.409 -8.097 22.855 1.00 87.25 320 HIS A C 1
ATOM 2645 O O . HIS A 1 320 ? -17.739 -7.099 22.581 1.00 87.25 320 HIS A O 1
ATOM 2651 N N . ILE A 1 321 ? -18.256 -9.254 22.211 1.00 88.06 321 ILE A N 1
ATOM 2652 C CA . ILE A 1 321 ? -17.345 -9.417 21.078 1.00 88.06 321 ILE A CA 1
ATOM 2653 C C . ILE A 1 321 ? -18.184 -9.451 19.804 1.00 88.06 321 ILE A C 1
ATOM 2655 O O . ILE A 1 321 ? -18.993 -10.358 19.602 1.00 88.06 321 ILE A O 1
ATOM 2659 N N . LEU A 1 322 ? -17.992 -8.458 18.942 1.00 87.12 322 LEU A N 1
ATOM 2660 C CA . LEU A 1 322 ? -18.615 -8.400 17.624 1.00 87.12 322 LEU A CA 1
ATOM 2661 C C . LEU A 1 322 ? -17.551 -8.664 16.566 1.00 87.12 322 LEU A C 1
ATOM 2663 O O . LEU A 1 322 ? -16.566 -7.932 16.492 1.00 87.12 322 LEU A O 1
ATOM 2667 N N . ASN A 1 323 ? -17.770 -9.690 15.746 1.00 84.19 323 ASN A N 1
ATOM 2668 C CA . ASN A 1 323 ? -16.929 -9.988 14.592 1.00 84.19 323 ASN A CA 1
ATOM 2669 C C . ASN A 1 323 ? -17.722 -9.720 13.323 1.00 84.19 323 ASN A C 1
ATOM 2671 O O . ASN A 1 323 ? -18.781 -10.311 13.113 1.00 84.19 323 ASN A O 1
ATOM 2675 N N . LEU A 1 324 ? -17.179 -8.870 12.472 1.00 85.06 324 LEU A N 1
ATOM 2676 C CA . LEU A 1 324 ? -17.680 -8.568 11.153 1.00 85.06 324 LEU A CA 1
ATOM 2677 C C . LEU A 1 324 ? -16.637 -9.036 10.141 1.00 85.06 324 LEU A C 1
ATOM 2679 O O . LEU A 1 324 ? -15.481 -8.622 10.183 1.00 85.06 324 LEU A O 1
ATOM 2683 N N . GLN A 1 325 ? -17.057 -9.888 9.219 1.00 85.31 325 GLN A N 1
ATOM 2684 C CA . GLN A 1 325 ? -16.270 -10.303 8.070 1.00 85.31 325 GLN A CA 1
ATOM 2685 C C . GLN A 1 325 ? -16.972 -9.828 6.807 1.00 85.31 325 GLN A C 1
ATOM 2687 O O . GLN A 1 325 ? -18.181 -9.999 6.658 1.00 85.31 325 GLN A O 1
ATOM 2692 N N . ALA A 1 326 ? -16.220 -9.221 5.903 1.00 82.81 326 ALA A N 1
ATOM 2693 C CA . ALA A 1 326 ? -16.716 -8.836 4.595 1.00 82.81 326 ALA A CA 1
ATOM 2694 C C . ALA A 1 326 ? -15.681 -9.207 3.541 1.00 82.81 326 ALA A C 1
ATOM 2696 O O . ALA A 1 326 ? -14.492 -9.044 3.785 1.00 82.81 326 ALA A O 1
ATOM 2697 N N . SER A 1 327 ? -16.103 -9.672 2.372 1.00 79.31 327 SER A N 1
ATOM 2698 C CA . SER A 1 327 ? -15.194 -9.890 1.254 1.00 79.31 327 SER A CA 1
ATOM 2699 C C . SER A 1 327 ? -15.716 -9.272 -0.032 1.00 79.31 327 SER A C 1
ATOM 2701 O O . SER A 1 327 ? -16.923 -9.178 -0.255 1.00 79.31 327 SER A O 1
ATOM 2703 N N . THR A 1 328 ? -14.785 -8.819 -0.866 1.00 75.12 328 THR A N 1
ATOM 2704 C CA . THR A 1 328 ? -15.061 -8.263 -2.192 1.00 75.12 328 THR A CA 1
ATOM 2705 C C . THR A 1 328 ? -14.214 -8.987 -3.225 1.00 75.12 328 THR A C 1
ATOM 2707 O O . THR A 1 328 ? -12.995 -9.080 -3.057 1.00 75.12 328 THR A O 1
ATOM 2710 N N . ILE A 1 329 ? -14.828 -9.489 -4.296 1.00 67.38 329 ILE A N 1
ATOM 2711 C CA . ILE A 1 329 ? -14.118 -10.181 -5.380 1.00 67.38 329 ILE A CA 1
ATOM 2712 C C . ILE A 1 329 ? -13.880 -9.216 -6.544 1.00 67.38 329 ILE A C 1
ATOM 2714 O O . ILE A 1 329 ? -14.813 -8.633 -7.088 1.00 67.38 329 ILE A O 1
ATOM 2718 N N . THR A 1 330 ? -12.624 -9.100 -6.971 1.00 65.94 330 THR A N 1
ATOM 2719 C CA . THR A 1 330 ? -12.219 -8.374 -8.179 1.00 65.94 330 THR A CA 1
ATOM 2720 C C . THR A 1 330 ? -11.624 -9.358 -9.186 1.00 65.94 330 THR A C 1
ATOM 2722 O O . THR A 1 330 ? -10.721 -10.139 -8.871 1.00 65.94 330 THR A O 1
ATOM 2725 N N . ARG A 1 331 ? -12.124 -9.343 -10.426 1.00 59.94 331 ARG A N 1
ATOM 2726 C CA . ARG A 1 331 ? -11.532 -10.127 -11.520 1.00 59.94 331 ARG A CA 1
ATOM 2727 C C . ARG A 1 331 ? -10.285 -9.411 -12.029 1.00 59.94 331 ARG A C 1
ATOM 2729 O O . ARG A 1 331 ? -10.365 -8.247 -12.403 1.00 59.94 331 ARG A O 1
ATOM 2736 N N . LEU A 1 332 ? -9.161 -10.118 -12.071 1.00 58.91 332 LEU A N 1
ATOM 2737 C CA . LEU A 1 332 ? -7.906 -9.614 -12.616 1.00 58.91 332 LEU A CA 1
ATOM 2738 C C . LEU A 1 332 ? -7.759 -10.176 -14.030 1.00 58.91 332 LEU A C 1
ATOM 2740 O O . LEU A 1 332 ? -7.278 -11.292 -14.232 1.00 58.91 332 LEU A O 1
ATOM 2744 N N . GLN A 1 333 ? -8.235 -9.441 -15.030 1.00 45.44 333 GLN A N 1
ATOM 2745 C CA . GLN A 1 333 ? -7.975 -9.825 -16.414 1.00 45.44 333 GLN A CA 1
ATOM 2746 C C . GLN A 1 333 ? -6.578 -9.340 -16.799 1.00 45.44 333 GLN A C 1
ATOM 2748 O O . GLN A 1 333 ? -6.355 -8.142 -16.931 1.00 45.44 333 GLN A O 1
ATOM 2753 N N . ARG A 1 334 ? -5.640 -10.277 -16.965 1.00 50.59 334 ARG A N 1
ATOM 2754 C CA . ARG A 1 334 ? -4.330 -10.030 -17.575 1.00 50.59 334 ARG A CA 1
ATOM 2755 C C . ARG A 1 334 ? -4.244 -10.796 -18.892 1.00 50.59 334 ARG A C 1
ATOM 2757 O O . ARG A 1 334 ? -4.668 -11.945 -18.971 1.00 50.59 334 ARG A O 1
ATOM 2764 N N . TYR A 1 335 ? -3.691 -10.150 -19.910 1.00 40.75 335 TYR A N 1
ATOM 2765 C CA . TYR A 1 335 ? -3.241 -10.795 -21.140 1.00 40.75 335 TYR A CA 1
ATOM 2766 C C . TYR A 1 335 ? -1.723 -10.640 -21.167 1.00 40.75 335 TYR A C 1
ATOM 2768 O O . TYR A 1 335 ? -1.236 -9.511 -21.160 1.00 40.75 335 TYR A O 1
ATOM 2776 N N . TYR A 1 336 ? -0.983 -11.747 -21.142 1.00 42.84 336 TYR A N 1
ATOM 2777 C CA . TYR A 1 336 ? 0.457 -11.716 -21.381 1.00 42.84 336 TYR A CA 1
ATOM 2778 C C . TYR A 1 336 ? 0.694 -11.873 -22.886 1.00 42.84 336 TYR A C 1
ATOM 2780 O O . TYR A 1 336 ? 0.158 -12.789 -23.505 1.00 42.84 336 TYR A O 1
ATOM 2788 N N . TYR A 1 337 ? 1.481 -10.965 -23.460 1.00 35.97 337 TYR A N 1
ATOM 2789 C CA . TYR A 1 337 ? 2.179 -11.170 -24.727 1.00 35.97 337 TYR A CA 1
ATOM 2790 C C . TYR A 1 337 ? 3.670 -11.214 -24.389 1.00 35.97 337 TYR A C 1
ATOM 2792 O O . TYR A 1 337 ? 4.142 -10.389 -23.604 1.00 35.97 337 TYR A O 1
ATOM 2800 N N . PHE A 1 338 ? 4.381 -12.212 -24.910 1.00 32.38 338 PHE A N 1
ATOM 2801 C CA . PHE A 1 338 ? 5.751 -12.521 -24.509 1.00 32.38 338 PHE A CA 1
ATOM 2802 C C . PHE A 1 338 ? 6.734 -11.344 -24.657 1.00 32.38 338 PHE A C 1
ATOM 2804 O O . PHE A 1 338 ? 6.712 -10.592 -25.630 1.00 32.38 338 PHE A O 1
ATOM 2811 N N . ASN A 1 339 ? 7.662 -11.320 -23.696 1.00 32.03 339 ASN A N 1
ATOM 2812 C CA . ASN A 1 339 ? 9.066 -10.919 -23.792 1.00 32.03 339 ASN A CA 1
ATOM 2813 C C . ASN A 1 339 ? 9.578 -9.495 -23.563 1.00 32.03 339 ASN A C 1
ATOM 2815 O O . ASN A 1 339 ? 10.793 -9.404 -23.567 1.00 32.03 339 ASN A O 1
ATOM 2819 N N . ASP A 1 340 ? 8.822 -8.432 -23.253 1.00 32.97 340 ASP A N 1
ATOM 2820 C CA . ASP A 1 340 ? 9.531 -7.172 -22.883 1.00 32.97 340 ASP A CA 1
ATOM 2821 C C . ASP A 1 340 ? 8.782 -6.119 -22.050 1.00 32.97 340 ASP A C 1
ATOM 2823 O O . ASP A 1 340 ? 9.295 -5.018 -21.850 1.00 32.97 340 ASP A O 1
ATOM 2827 N N . PHE A 1 341 ? 7.598 -6.406 -21.508 1.00 33.31 341 PHE A N 1
ATOM 2828 C CA . PHE A 1 341 ? 6.908 -5.433 -20.654 1.00 33.31 341 PHE A CA 1
ATOM 2829 C C . PHE A 1 341 ? 6.171 -6.113 -19.497 1.00 33.31 341 PHE A C 1
ATOM 2831 O O . PHE A 1 341 ? 4.979 -6.406 -19.576 1.00 33.31 341 PHE A O 1
ATOM 2838 N N . GLU A 1 342 ? 6.879 -6.300 -18.380 1.00 38.50 342 GLU A N 1
ATOM 2839 C CA . GLU A 1 342 ? 6.266 -6.333 -17.048 1.00 38.50 342 GLU A CA 1
ATOM 2840 C C . GLU A 1 342 ? 5.686 -4.943 -16.751 1.00 38.50 342 GLU A C 1
ATOM 2842 O O . GLU A 1 342 ? 6.283 -4.117 -16.067 1.00 38.50 342 GLU A O 1
ATOM 2847 N N . ILE A 1 343 ? 4.514 -4.640 -17.309 1.00 36.47 343 ILE A N 1
ATOM 2848 C CA . ILE A 1 343 ? 3.690 -3.554 -16.778 1.00 36.47 343 ILE A CA 1
ATOM 2849 C C . ILE A 1 343 ? 2.856 -4.182 -15.666 1.00 36.47 343 ILE A C 1
ATOM 2851 O O . ILE A 1 343 ? 1.718 -4.611 -15.849 1.00 36.47 343 ILE A O 1
ATOM 2855 N N . ASP A 1 344 ? 3.474 -4.262 -14.493 1.00 43.44 344 ASP A N 1
ATOM 2856 C CA . ASP A 1 344 ? 2.853 -4.676 -13.237 1.00 43.44 344 ASP A CA 1
ATOM 2857 C C . ASP A 1 344 ? 1.974 -3.556 -12.629 1.00 43.44 344 ASP A C 1
ATOM 2859 O O . ASP A 1 344 ? 1.681 -3.554 -11.437 1.00 43.44 344 ASP A O 1
ATOM 2863 N N . GLU A 1 345 ? 1.498 -2.601 -13.439 1.00 40.12 345 GLU A N 1
ATOM 2864 C CA . GLU A 1 345 ? 0.848 -1.371 -12.953 1.00 40.12 345 G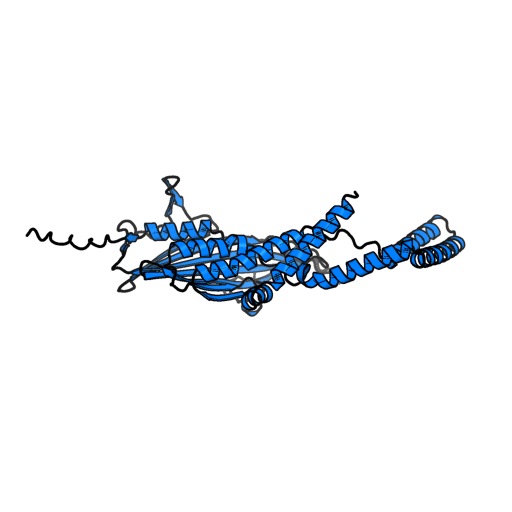LU A CA 1
ATOM 2865 C C . GLU A 1 345 ? -0.569 -1.571 -12.367 1.00 40.12 345 GLU A C 1
ATOM 2867 O O . GLU A 1 345 ? -1.105 -0.648 -11.758 1.00 40.12 345 GLU A O 1
ATOM 2872 N N . GLU A 1 346 ? -1.198 -2.751 -12.468 1.00 43.78 346 GLU A N 1
ATOM 2873 C CA . GLU A 1 346 ? -2.619 -2.910 -12.084 1.00 43.78 346 GLU A CA 1
ATOM 2874 C C . GLU A 1 346 ? -2.963 -4.173 -11.265 1.00 43.78 346 GLU A C 1
ATOM 2876 O O . GLU A 1 346 ? -4.030 -4.761 -11.430 1.00 43.78 346 GLU A O 1
ATOM 2881 N N . LEU A 1 347 ? -2.095 -4.614 -10.343 1.00 48.12 347 LEU A N 1
ATOM 2882 C CA . LEU A 1 347 ? -2.433 -5.708 -9.400 1.00 48.12 347 LEU A CA 1
ATOM 2883 C C . LEU A 1 347 ? -2.806 -5.263 -7.982 1.00 48.12 347 LEU A C 1
ATOM 2885 O O . LEU A 1 347 ? -3.064 -6.097 -7.106 1.00 48.12 347 LEU A O 1
ATOM 2889 N N . TYR A 1 348 ? -2.875 -3.960 -7.731 1.00 57.22 348 TYR A N 1
ATOM 2890 C CA . TYR A 1 348 ? -3.175 -3.473 -6.397 1.00 57.22 348 TYR A CA 1
ATOM 2891 C C . TYR A 1 348 ? -4.550 -2.828 -6.333 1.00 57.22 348 TYR A C 1
ATOM 2893 O O . TYR A 1 348 ? -4.711 -1.623 -6.511 1.00 57.22 348 TYR A O 1
ATOM 2901 N N . TYR A 1 349 ? -5.556 -3.632 -5.994 1.00 66.25 349 TYR A N 1
ATOM 2902 C CA . TYR A 1 349 ? -6.732 -3.054 -5.364 1.00 66.25 349 TYR A CA 1
ATOM 2903 C C . TYR A 1 349 ? -6.282 -2.347 -4.082 1.00 66.25 349 TYR A C 1
ATOM 2905 O O . TYR A 1 349 ? -5.459 -2.851 -3.310 1.00 66.25 349 TYR A O 1
ATOM 2913 N N . ILE A 1 350 ? -6.807 -1.146 -3.894 1.00 69.94 350 ILE A N 1
ATOM 2914 C CA . ILE A 1 350 ? -6.514 -0.297 -2.753 1.00 69.94 350 ILE A CA 1
ATOM 2915 C C . ILE A 1 350 ? -7.763 -0.321 -1.883 1.00 69.94 350 ILE A C 1
ATOM 2917 O O . ILE A 1 350 ? -8.819 0.087 -2.372 1.00 69.94 350 ILE A O 1
ATOM 2921 N N . PRO A 1 351 ? -7.674 -0.787 -0.626 1.00 77.19 351 PRO A N 1
ATOM 2922 C CA . PRO A 1 351 ? -8.790 -0.702 0.300 1.00 77.19 351 PRO A CA 1
ATOM 2923 C C . PRO A 1 351 ? -9.369 0.715 0.360 1.00 77.19 351 PRO A C 1
ATOM 2925 O O . PRO A 1 351 ? -8.634 1.704 0.352 1.00 77.19 351 PRO A O 1
ATOM 2928 N N . ASP A 1 352 ? -10.695 0.816 0.409 1.00 81.44 352 ASP A N 1
ATOM 2929 C CA . ASP A 1 352 ? -11.391 2.098 0.487 1.00 81.44 352 ASP A CA 1
ATOM 2930 C C . ASP A 1 352 ? -11.668 2.458 1.951 1.00 81.44 352 ASP A C 1
ATOM 2932 O O . ASP A 1 352 ? -12.272 1.691 2.709 1.00 81.44 352 ASP A O 1
ATOM 2936 N N . ILE A 1 353 ? -11.257 3.660 2.351 1.00 87.88 353 ILE A N 1
ATOM 2937 C CA . ILE A 1 353 ? -11.537 4.192 3.684 1.00 87.88 353 ILE A CA 1
ATOM 2938 C C . ILE A 1 353 ? -13.043 4.314 3.949 1.00 87.88 353 ILE A C 1
ATOM 2940 O O . ILE A 1 353 ? -13.494 4.106 5.077 1.00 87.88 353 ILE A O 1
ATOM 2944 N N . GLU A 1 354 ? -13.845 4.605 2.924 1.00 85.62 354 GLU A N 1
ATOM 2945 C CA . GLU A 1 354 ? -15.297 4.681 3.067 1.00 85.62 354 GLU A CA 1
ATOM 2946 C C . GLU A 1 354 ? -15.906 3.306 3.353 1.00 85.62 354 GLU A C 1
ATOM 2948 O O . GLU A 1 354 ? -16.895 3.220 4.087 1.00 85.62 354 GLU A O 1
ATOM 2953 N N . PHE A 1 355 ? -15.290 2.224 2.865 1.00 83.88 355 PHE A N 1
ATOM 2954 C CA . PHE A 1 355 ? -15.697 0.868 3.218 1.00 83.88 355 PHE A CA 1
ATOM 2955 C C . PHE A 1 355 ? -15.449 0.587 4.703 1.00 83.88 355 PHE A C 1
ATOM 2957 O O . PHE A 1 355 ? -16.382 0.197 5.402 1.00 83.88 355 PHE A O 1
ATOM 2964 N N . PHE A 1 356 ? -14.261 0.902 5.234 1.00 88.12 356 PHE A N 1
ATOM 2965 C CA . PHE A 1 356 ? -13.988 0.787 6.676 1.00 88.12 356 PHE A CA 1
ATOM 2966 C C . PHE A 1 356 ? -14.989 1.588 7.527 1.00 88.12 356 PHE A C 1
ATOM 2968 O O . PHE A 1 356 ? -15.560 1.062 8.483 1.00 88.12 356 PHE A O 1
ATOM 2975 N N . LYS A 1 357 ? -15.282 2.840 7.149 1.00 89.00 357 LYS A N 1
ATOM 2976 C CA . LYS A 1 357 ? -16.291 3.663 7.839 1.00 89.00 357 LYS A CA 1
ATOM 2977 C C . LYS A 1 357 ? -17.684 3.032 7.819 1.00 89.00 357 LYS A C 1
ATOM 2979 O O . LYS A 1 357 ? -18.442 3.209 8.772 1.00 89.00 357 LYS A O 1
ATOM 2984 N N . ARG A 1 358 ? -18.060 2.329 6.743 1.00 84.38 358 ARG A N 1
ATOM 2985 C CA . ARG A 1 358 ? -19.320 1.563 6.690 1.00 84.38 358 ARG A CA 1
ATOM 2986 C C . ARG A 1 358 ? -19.294 0.409 7.689 1.00 84.38 358 ARG A C 1
ATOM 2988 O O . ARG A 1 358 ? -20.248 0.277 8.446 1.00 84.38 358 ARG A O 1
ATOM 2995 N N . LEU A 1 359 ? -18.200 -0.352 7.762 1.00 86.06 359 LEU A N 1
ATOM 2996 C CA . LEU A 1 359 ? -18.066 -1.450 8.729 1.00 86.06 359 LEU A CA 1
ATOM 2997 C C . LEU A 1 359 ? -18.195 -0.952 10.178 1.00 86.06 359 LEU A C 1
ATOM 2999 O O . LEU A 1 359 ? -18.955 -1.516 10.962 1.00 86.06 359 LEU A O 1
ATOM 3003 N N . MET A 1 360 ? -17.538 0.162 10.511 1.00 89.00 360 MET A N 1
ATOM 3004 C CA . MET A 1 360 ? -17.646 0.780 11.839 1.00 89.00 360 MET A CA 1
ATOM 3005 C C . MET A 1 360 ? -19.064 1.273 12.154 1.00 89.00 360 MET A C 1
ATOM 3007 O O . MET A 1 360 ? -19.530 1.124 13.284 1.00 89.00 360 MET A O 1
ATOM 3011 N N . ARG A 1 361 ? -19.783 1.830 11.168 1.00 85.88 361 ARG A N 1
ATOM 3012 C CA . ARG A 1 361 ? -21.198 2.200 11.337 1.00 85.88 361 ARG A CA 1
ATOM 3013 C C . ARG A 1 361 ? -22.058 0.985 11.663 1.00 85.88 361 ARG A C 1
ATOM 3015 O O . ARG A 1 361 ? -22.869 1.067 12.579 1.00 85.88 361 ARG A O 1
ATOM 3022 N N . ILE A 1 362 ? -21.843 -0.142 10.981 1.00 81.12 362 ILE A N 1
ATOM 3023 C CA . ILE A 1 362 ? -22.578 -1.383 11.258 1.00 81.12 362 ILE A CA 1
ATOM 3024 C C . ILE A 1 362 ? -22.397 -1.791 12.720 1.00 81.12 362 ILE A C 1
ATOM 3026 O O . ILE A 1 362 ? -23.397 -1.995 13.402 1.00 81.12 362 ILE A O 1
ATOM 3030 N N . ILE A 1 363 ? -21.156 -1.827 13.221 1.00 84.50 363 ILE A N 1
ATOM 3031 C CA . ILE A 1 363 ? -20.872 -2.123 14.634 1.00 84.50 363 ILE A CA 1
ATOM 3032 C C . ILE A 1 363 ? -21.602 -1.145 15.560 1.00 84.50 363 ILE A C 1
ATOM 3034 O O . ILE A 1 363 ? -22.287 -1.573 16.488 1.00 84.50 363 ILE A O 1
ATOM 3038 N N . LYS A 1 364 ? -21.535 0.160 15.270 1.00 86.12 364 LYS A N 1
ATOM 3039 C CA . LYS A 1 364 ? -22.202 1.200 16.064 1.00 86.12 364 LYS A CA 1
ATOM 3040 C C . LYS A 1 364 ? -23.719 0.996 16.167 1.00 86.12 364 LYS A C 1
ATOM 3042 O O . LYS A 1 364 ? -24.285 1.292 17.211 1.00 86.12 364 LYS A O 1
ATOM 3047 N N . HIS A 1 365 ? -24.383 0.482 15.131 1.00 83.31 365 HIS A N 1
ATOM 3048 C CA . HIS A 1 365 ? -25.824 0.192 15.179 1.00 83.31 365 HIS A CA 1
ATOM 3049 C C . HIS A 1 365 ? -26.179 -1.063 15.990 1.00 83.31 365 HIS A C 1
ATOM 3051 O O . HIS A 1 365 ? -27.329 -1.203 16.409 1.00 83.31 365 HIS A O 1
ATOM 3057 N N . GLN A 1 366 ? -25.224 -1.968 16.229 1.00 81.19 366 GLN A N 1
ATOM 3058 C CA . GLN A 1 366 ? -25.459 -3.180 17.024 1.00 81.19 366 GLN A CA 1
ATOM 3059 C C . GLN A 1 366 ? -25.420 -2.932 18.532 1.00 81.19 366 GLN A C 1
ATOM 3061 O O . GLN A 1 366 ? -25.866 -3.785 19.302 1.00 81.19 366 GLN A O 1
ATOM 3066 N N . VAL A 1 367 ? -24.923 -1.774 18.967 1.00 84.31 367 VAL A N 1
ATOM 3067 C CA . VAL A 1 367 ? -24.749 -1.452 20.385 1.00 84.31 367 VAL A CA 1
ATOM 3068 C C . VAL A 1 367 ? -25.368 -0.115 20.756 1.00 84.31 367 VAL A C 1
ATOM 3070 O O . VAL A 1 367 ? -25.555 0.776 19.931 1.00 84.31 367 VAL A O 1
ATOM 3073 N N . LYS A 1 368 ? -25.702 0.027 22.034 1.00 87.00 368 LYS A N 1
ATOM 3074 C CA . LYS A 1 368 ? -26.168 1.269 22.639 1.00 87.00 368 LYS A CA 1
ATOM 3075 C C . LYS A 1 368 ? -25.232 1.626 23.787 1.00 87.00 368 LYS A C 1
ATOM 3077 O O . LYS A 1 368 ? -25.035 0.785 24.660 1.00 87.00 368 LYS A O 1
ATOM 3082 N N . PRO A 1 369 ? -24.670 2.843 23.817 1.00 86.75 369 PRO A N 1
ATOM 3083 C CA . PRO A 1 369 ? -23.887 3.275 24.961 1.00 86.75 369 PRO A CA 1
ATOM 3084 C C . PRO A 1 369 ? -24.792 3.354 26.193 1.00 86.75 369 PRO A C 1
ATOM 3086 O O . PRO A 1 369 ? -25.879 3.944 26.145 1.00 86.75 369 PRO A O 1
ATOM 3089 N N . ILE A 1 370 ? -24.341 2.769 27.296 1.00 86.81 370 ILE A N 1
ATOM 3090 C CA . ILE A 1 370 ? -24.992 2.901 28.593 1.00 86.81 370 ILE A CA 1
ATOM 3091 C C . ILE A 1 370 ? -24.675 4.314 29.072 1.00 86.81 370 ILE A C 1
ATOM 3093 O O . ILE A 1 370 ? -23.515 4.667 29.280 1.00 86.81 370 ILE A O 1
ATOM 3097 N N . LYS A 1 371 ? -25.699 5.163 29.217 1.00 75.44 371 LYS A N 1
ATOM 3098 C CA . LYS A 1 371 ? -25.508 6.474 29.845 1.00 75.44 371 LYS A CA 1
ATOM 3099 C C . LYS A 1 371 ? -24.994 6.226 31.258 1.00 75.44 371 LYS A C 1
ATOM 3101 O O . LYS A 1 371 ? -25.758 5.773 32.110 1.00 75.44 371 LYS A O 1
ATOM 3106 N N . GLN A 1 372 ? -23.721 6.526 31.506 1.00 59.34 372 GLN A N 1
ATOM 3107 C CA . GLN A 1 372 ? -23.227 6.619 32.871 1.00 59.34 372 GLN A CA 1
ATOM 3108 C C . GLN A 1 372 ? -24.117 7.641 33.580 1.00 59.34 372 GLN A C 1
ATOM 3110 O O . GLN A 1 372 ? -24.289 8.759 33.087 1.00 59.34 372 GLN A O 1
ATOM 3115 N N . LYS A 1 373 ? -24.764 7.234 34.681 1.00 47.00 373 LYS A N 1
ATOM 3116 C CA . LYS A 1 373 ? -25.436 8.185 35.568 1.00 47.00 373 LYS A CA 1
ATOM 3117 C C . LYS A 1 373 ? -24.370 9.205 35.943 1.00 47.00 373 LYS A C 1
ATOM 3119 O O . LYS A 1 373 ? -23.408 8.844 36.617 1.00 47.00 373 LYS A O 1
ATOM 3124 N N . THR A 1 374 ? -24.521 10.437 35.468 1.00 43.41 374 THR A N 1
ATOM 3125 C CA . THR A 1 374 ? -23.784 11.572 36.010 1.00 43.41 374 THR A CA 1
ATOM 3126 C C . THR A 1 374 ? -23.887 11.478 37.525 1.00 43.41 374 THR A C 1
ATOM 3128 O O . THR A 1 374 ? -24.977 11.239 38.058 1.00 43.41 374 THR A O 1
ATOM 3131 N N . ALA A 1 375 ? -22.736 11.541 38.195 1.00 40.34 375 ALA A N 1
ATOM 3132 C CA . ALA A 1 375 ? -22.671 11.580 39.646 1.00 40.34 375 ALA A CA 1
ATOM 3133 C C . ALA A 1 375 ? -23.694 12.611 40.158 1.00 40.34 375 ALA A C 1
ATOM 3135 O O . ALA A 1 375 ? -23.872 13.637 39.496 1.00 40.34 375 ALA A O 1
ATOM 3136 N N . PRO A 1 376 ? -24.420 12.330 41.256 1.00 45.53 376 PRO A N 1
ATOM 3137 C CA . PRO A 1 376 ? -25.371 13.290 41.793 1.00 45.53 376 PRO A CA 1
ATOM 3138 C C . PRO A 1 376 ? -24.637 14.606 42.045 1.00 45.53 376 PRO A C 1
ATOM 3140 O O . PRO A 1 376 ? -23.571 14.593 42.665 1.00 45.53 376 PRO A O 1
ATOM 3143 N N . ASP A 1 377 ? -25.199 15.690 41.502 1.00 44.19 377 ASP A N 1
ATOM 3144 C CA . ASP A 1 377 ? -24.719 17.054 41.691 1.00 44.19 377 ASP A CA 1
ATOM 3145 C C . ASP A 1 377 ? -24.345 17.261 43.158 1.00 44.19 377 ASP A C 1
ATOM 3147 O O . ASP A 1 377 ? -25.083 16.848 44.061 1.00 44.19 377 ASP A O 1
ATOM 3151 N N . GLU A 1 378 ? -23.176 17.869 43.368 1.00 45.16 378 GLU A N 1
ATOM 3152 C CA . GLU A 1 378 ? -22.699 18.313 44.670 1.00 45.16 378 GLU A CA 1
ATOM 3153 C C . GLU A 1 378 ? -23.868 18.890 45.467 1.00 45.16 378 GLU A C 1
ATOM 3155 O O . GLU A 1 378 ? -24.550 19.824 45.035 1.00 45.16 378 GLU A O 1
ATOM 3160 N N . VAL A 1 379 ? -24.115 18.285 46.630 1.00 45.28 379 VAL A N 1
ATOM 3161 C CA . VAL A 1 379 ? -25.020 18.817 47.640 1.00 45.28 379 VAL A CA 1
ATOM 3162 C C . VAL A 1 379 ? -24.627 20.275 47.840 1.00 45.28 379 VAL A C 1
ATOM 3164 O O . VAL A 1 379 ? -23.538 20.562 48.334 1.00 45.28 379 VAL A O 1
ATOM 3167 N N . LYS A 1 380 ? -25.499 21.194 47.412 1.00 43.28 380 LYS A N 1
ATOM 3168 C CA . LYS A 1 380 ? -25.414 22.597 47.800 1.00 43.28 380 LYS A CA 1
ATOM 3169 C C . LYS A 1 380 ? -25.405 22.627 49.323 1.00 43.28 380 LYS A C 1
ATOM 3171 O O . LYS A 1 380 ? -26.442 22.427 49.950 1.00 43.28 380 LYS A O 1
ATOM 3176 N N . ASN A 1 381 ? -24.231 22.850 49.900 1.00 45.31 381 ASN A N 1
ATOM 3177 C CA . ASN A 1 381 ? -24.124 23.358 51.254 1.00 45.31 381 ASN A CA 1
ATOM 3178 C C . ASN A 1 381 ? -24.664 24.789 51.211 1.00 45.31 381 ASN A C 1
ATOM 3180 O O . ASN A 1 381 ? -23.959 25.719 50.824 1.00 45.31 381 ASN A O 1
ATOM 3184 N N . GLU A 1 382 ? -25.950 24.933 51.514 1.00 44.31 382 GLU A N 1
ATOM 3185 C CA . GLU A 1 382 ? -26.496 26.188 52.012 1.00 44.31 382 GLU A CA 1
ATOM 3186 C C . GLU A 1 382 ? -26.084 26.282 53.488 1.00 44.31 382 GLU A C 1
ATOM 3188 O O . GLU A 1 382 ? -26.605 25.546 54.328 1.00 44.31 382 GLU A O 1
ATOM 3193 N N . GLU A 1 383 ? -25.084 27.123 53.766 1.00 44.94 383 GLU A N 1
ATOM 3194 C CA . GLU A 1 383 ? -24.906 27.763 55.079 1.00 44.94 383 GLU A CA 1
ATOM 3195 C C . GLU A 1 383 ? -25.740 29.044 55.153 1.00 44.94 383 GLU A C 1
ATOM 3197 O O . GLU A 1 383 ? -25.779 29.784 54.138 1.00 44.94 383 GLU A O 1
#

Secondary structure (DSSP, 8-state):
--HHHHHHHHHHHHHHHHHHHHHTS-HHHHHHHHH-EEEEEE-HHHHHHHHHHHHHHHHHHHHHHHS---S----HHHHHHHHHHHHHHHHHHHT-HHHHHHHHHHHHHHHHHHHHSHHHHHHHHHHHHHHHHHHHHHIIIIIS----THIIIIIHHHHHHHHTTS-TTS-EEEEEE-S-S--GGGEE--TTS-S---SSPPTTEEEEEEEEEEEEEEEEEEE-TTS-EEEEEEEEEEEEEEEEES---TTS---EEEEEEEEEEEEEEEEEETTTEEE-TTSTT----EEEETTTTEEEE---TTEEEEEEEEE-SSEEEEEEEEEEEEEEE----SSS----TT------HHHHHHHHHHHHHHEEE----PPP-------

Foldseek 3Di:
DDPLVVLVVVLVVLLVVLVVLLVVADPLLLCCLQQVKDFDKDFLVVVLVNLVSNVVSLVSLVVSLVSPVPDQPCPLVNQLVVLVVVLVVCCVVVVPNVVSVVSSVVSNVVSVVCCVDPVNVVVVVVNVVVVVCCVVRVCSNPVRHPSDCQSVFPDSLPSVVQNVFADRHWMKTKIFHRDDQPDPVFKDDDPPDPPDDPPDDPPQKDWDDKIWGKAWGIWIWTQGPQRKIKIKTKIKIKMKTKIWGPDDDPPDDIQIAIWMKIKIKIKIKMKAFPLWKDFPVVPPPDQACWDQDPVPSDTDNQDDVFKDWGWDWDDPPRTIMIIIMMMGMDIDHDRDDDDDDPPVVPPDDHDHPVVVVSVVVVVVNRIDTDPDPDDPPPDPPDD

pLDDT: mean 75.02, std 17.22, range [32.03, 97.94]